Protein AF-0000000075738874 (afdb_homodimer)

Sequence (608 aa):
MIDPHRLRILRAVVAEGSIGGAAAALGCTPSAVSQHIAVLQREIGLTLVEKVGRGIAPTDAGATLAAESAAVFDGLSRLDGLVADLRHGRAGTLRVSYFASAGAAWMPAVIATISSEYPAVRLDLRLVELADADDAAPDVEINVAGMPGTELSNYDTAALVTEDYVVVVGAGDSLAERDSVTLRELAGEPWIDNDVARGNCRENLLRACTAAGFTPCFRVETHDYVTAVRFVAAGVGLTVVPRLALIDLPAGVRTVAISEPTPRRTIVVRRHHRARNNVVAGRVLELIHQQAVRTHGPAVGALAMIDPHRLRILRAVVAEGSIGGAAAALGCTPSAVSQHIAVLQREIGLTLVEKVGRGIAPTDAGATLAAESAAVFDGLSRLDGLVADLRHGRAGTLRVSYFASAGAAWMPAVIATISSEYPAVRLDLRLVELADADDAAPDVEINVAGMPGTELSNYDTAALVTEDYVVVVGAGDSLAERDSVTLRELAGEPWIDNDVARGNCRENLLRACTAAGFTPCFRVETHDYVTAVRFVAAGVGLTVVPRLALIDLPAGVRTVAISEPTPRRTIVVRRHHRARNNVVAGRVLELIHQQAVRTHGPAVGALA

Organism: Mycobacterium marinum (strain ATCC BAA-535 / M) (NCBI:txid216594)

Secondary structure (DSSP, 8-state):
---HHHHHHHHHHHHHTSHHHHHHHHTS-HHHHHHHHHHHHHHHTS--EEEETTEEEE-HHHHHHHHHHHHHHHHHHHHHHHHHHHHT----EEEEEE-HHHHHHTHHHHHHHHHHH-TT-EEEEEEGGG--TTSPPPSEEEEETT---S-GGGEEEEEEEEEEEEEEEETTSGGGG-SEE-GGGGTTSEEEE--TT--HHHHHHHHHHHHTT---EEEEE-SSHHHHHHHHHTTS-BEEEEGGGGSS--TTEEEEEEPSSPPEEEEEEEEEGGGTT-HHHHHHHHHHHHHHHHHH-S-S----/---HHHHHHHHHHHHHTSHHHHHHHHTS-HHHHHHHHHHHHHHHTS--EEEETTEEEE-HHHHHHHHHHHHHHHHHHHHHHHHHHHHTT---EEEEEE-HHHHHHTHHHHHHHHHHH-TT-EEEEEEGGG--TTSPPPSEEEEETT---S-GGGEEEEEEEEEEEEEEEETTSGGGG-SEE-GGGGTTSEEEE--TT--HHHHHHHHHHHHTT---EEEEE-SSHHHHHHHHHTTS-BEEEEGGGGSS--TTEEEEEEPSSPPEEEEEEEEEGGGTT-HHHHHHHHHHHHHHHHHH-S-S----

Radius of gyration: 25.99 Å; Cα contacts (8 Å, |Δi|>4): 1062; chains: 2; bounding box: 73×62×69 Å

Structure (mmCIF, N/CA/C/O backbone):
data_AF-0000000075738874-model_v1
#
loop_
_entity.id
_entity.type
_entity.pdbx_description
1 polymer 'Conserved hypothetical regulatory protein'
#
loop_
_atom_site.group_PDB
_atom_site.id
_atom_site.type_symbol
_atom_site.label_atom_id
_atom_site.label_alt_id
_atom_site.label_comp_id
_atom_site.label_asym_id
_atom_site.label_entity_id
_atom_site.label_seq_id
_atom_site.pdbx_PDB_ins_code
_atom_site.Cartn_x
_atom_site.Cartn_y
_atom_site.Cartn_z
_atom_site.occupancy
_atom_site.B_iso_or_equiv
_atom_site.auth_seq_id
_atom_site.auth_comp_id
_atom_site.auth_asym_id
_atom_site.auth_atom_id
_atom_site.pdbx_PDB_model_num
ATOM 1 N N . MET A 1 1 ? 5.309 -5.531 -37.906 1 50.84 1 MET A N 1
ATOM 2 C CA . MET A 1 1 ? 5.141 -5.754 -36.469 1 50.84 1 MET A CA 1
ATOM 3 C C . MET A 1 1 ? 6.465 -5.59 -35.75 1 50.84 1 MET A C 1
ATOM 5 O O . MET A 1 1 ? 7.512 -6.012 -36.25 1 50.84 1 MET A O 1
ATOM 9 N N . ILE A 1 2 ? 6.465 -4.793 -34.688 1 60.09 2 ILE A N 1
ATOM 10 C CA . ILE A 1 2 ? 7.719 -4.523 -34 1 60.09 2 ILE A CA 1
ATOM 11 C C . ILE A 1 2 ? 8.195 -5.789 -33.281 1 60.09 2 ILE A C 1
ATOM 13 O O . ILE A 1 2 ? 7.414 -6.453 -32.625 1 60.09 2 ILE A O 1
ATOM 17 N N . ASP A 1 3 ? 9.344 -6.289 -33.656 1 64.31 3 ASP A N 1
ATOM 18 C CA . ASP A 1 3 ? 9.969 -7.465 -33.062 1 64.31 3 ASP A CA 1
ATOM 19 C C . ASP A 1 3 ? 10.234 -7.242 -31.578 1 64.31 3 ASP A C 1
ATOM 21 O O . ASP A 1 3 ? 10.977 -6.336 -31.203 1 64.31 3 ASP A O 1
ATOM 25 N N . PRO A 1 4 ? 9.656 -8.117 -30.766 1 66.19 4 PRO A N 1
ATOM 26 C CA . PRO A 1 4 ? 9.844 -7.93 -29.328 1 66.19 4 PRO A CA 1
ATOM 27 C C . PRO A 1 4 ? 11.305 -8.031 -28.906 1 66.19 4 PRO A C 1
ATOM 29 O O . PRO A 1 4 ? 11.711 -7.406 -27.922 1 66.19 4 PRO A O 1
ATOM 32 N N . HIS A 1 5 ? 12.07 -8.891 -29.594 1 71.44 5 HIS A N 1
ATOM 33 C CA . HIS A 1 5 ? 13.484 -9 -29.266 1 71.44 5 HIS A CA 1
ATOM 34 C C . HIS A 1 5 ? 14.203 -7.668 -29.438 1 71.44 5 HIS A C 1
ATOM 36 O O . HIS A 1 5 ? 15.008 -7.277 -28.594 1 71.44 5 HIS A O 1
ATOM 42 N N . ARG A 1 6 ? 13.852 -6.977 -30.453 1 78.31 6 ARG A N 1
ATOM 43 C CA . ARG A 1 6 ? 14.5 -5.695 -30.719 1 78.31 6 ARG A CA 1
ATOM 44 C C . ARG A 1 6 ? 14.039 -4.637 -29.719 1 78.31 6 ARG A C 1
ATOM 46 O O . ARG A 1 6 ? 14.812 -3.766 -29.328 1 78.31 6 ARG A O 1
ATOM 53 N N . LEU A 1 7 ? 12.828 -4.793 -29.297 1 76.69 7 LEU A N 1
ATOM 54 C CA . LEU A 1 7 ? 12.344 -3.891 -28.25 1 76.69 7 LEU A CA 1
ATOM 55 C C . LEU A 1 7 ? 13.086 -4.117 -26.938 1 76.69 7 LEU A C 1
ATOM 57 O O . LEU A 1 7 ? 13.375 -3.166 -26.219 1 76.69 7 LEU A O 1
ATOM 61 N N . ARG A 1 8 ? 13.43 -5.348 -26.672 1 77.5 8 ARG A N 1
ATOM 62 C CA . ARG A 1 8 ? 14.219 -5.691 -25.5 1 77.5 8 ARG A CA 1
ATOM 63 C C . ARG A 1 8 ? 15.617 -5.082 -25.578 1 77.5 8 ARG A C 1
ATOM 65 O O . ARG A 1 8 ? 16.141 -4.578 -24.578 1 77.5 8 ARG A O 1
ATOM 72 N N . ILE A 1 9 ? 16.188 -5.172 -26.734 1 81.62 9 ILE A N 1
ATOM 73 C CA . ILE A 1 9 ? 17.516 -4.625 -26.953 1 81.62 9 ILE A CA 1
ATOM 74 C C . ILE A 1 9 ? 17.5 -3.111 -26.766 1 81.62 9 ILE A C 1
ATOM 76 O O . ILE A 1 9 ? 18.375 -2.545 -26.125 1 81.62 9 ILE A O 1
ATOM 80 N N . LEU A 1 10 ? 16.422 -2.488 -27.266 1 85.44 10 LEU A N 1
ATOM 81 C CA . LEU A 1 10 ? 16.281 -1.048 -27.094 1 85.44 10 LEU A CA 1
ATOM 82 C C . LEU A 1 10 ? 16.203 -0.688 -25.609 1 85.44 10 LEU A C 1
ATOM 84 O O . LEU A 1 10 ? 16.875 0.242 -25.156 1 85.44 10 LEU A O 1
ATOM 88 N N . ARG A 1 11 ? 15.484 -1.436 -25 1 79.69 11 ARG A N 1
ATOM 89 C CA . ARG A 1 11 ? 15.32 -1.169 -23.562 1 79.69 11 ARG A CA 1
ATOM 90 C C . ARG A 1 11 ? 16.641 -1.313 -22.828 1 79.69 11 ARG A C 1
ATOM 92 O O . ARG A 1 11 ? 16.953 -0.521 -21.938 1 79.69 11 ARG A O 1
ATOM 99 N N . ALA A 1 12 ? 17.453 -2.262 -23.094 1 80.81 12 ALA A N 1
ATOM 100 C CA . ALA A 1 12 ? 18.766 -2.477 -22.469 1 80.81 12 ALA A CA 1
ATOM 101 C C . ALA A 1 12 ? 19.703 -1.32 -22.781 1 80.81 12 ALA A C 1
ATOM 103 O O . ALA A 1 12 ? 20.438 -0.859 -21.906 1 80.81 12 ALA A O 1
ATOM 104 N N . VAL A 1 13 ? 19.625 -0.896 -23.969 1 86.38 13 VAL A N 1
ATOM 105 C CA . VAL A 1 13 ? 20.516 0.187 -24.375 1 86.38 13 VAL A CA 1
ATOM 106 C C . VAL A 1 13 ? 20.156 1.467 -23.625 1 86.38 13 VAL A C 1
ATOM 108 O O . VAL A 1 13 ? 21.031 2.199 -23.172 1 86.38 13 VAL A O 1
ATOM 111 N N . VAL A 1 14 ? 18.891 1.656 -23.5 1 81.44 14 VAL A N 1
ATOM 112 C CA . VAL A 1 14 ? 18.422 2.859 -22.828 1 81.44 14 VAL A CA 1
ATOM 113 C C . VAL A 1 14 ? 18.766 2.783 -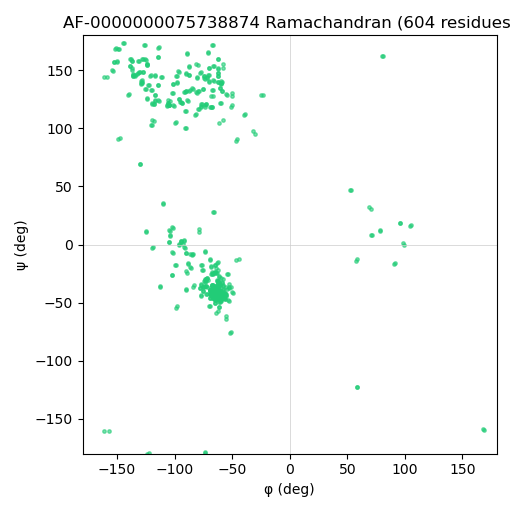21.344 1 81.44 14 VAL A C 1
ATOM 115 O O . VAL A 1 14 ? 19.203 3.775 -20.75 1 81.44 14 VAL A O 1
ATOM 118 N N . ALA A 1 15 ? 18.625 1.667 -20.844 1 76.25 15 ALA A N 1
ATOM 119 C CA . ALA A 1 15 ? 18.891 1.466 -19.422 1 76.25 15 ALA A CA 1
ATOM 120 C C . ALA A 1 15 ? 20.375 1.594 -19.109 1 76.25 15 ALA A C 1
ATOM 122 O O . ALA A 1 15 ? 20.766 2.203 -18.109 1 76.25 15 ALA A O 1
ATOM 123 N N . GLU A 1 16 ? 21.203 1.061 -19.938 1 77.62 16 GLU A N 1
ATOM 124 C CA . GLU A 1 16 ? 22.641 1.001 -19.719 1 77.62 16 GLU A CA 1
ATOM 125 C C . GLU A 1 16 ? 23.328 2.271 -20.203 1 77.62 16 GLU A C 1
ATOM 127 O O . GLU A 1 16 ? 24.453 2.574 -19.797 1 77.62 16 GLU A O 1
ATOM 132 N N . GLY A 1 17 ? 22.578 2.928 -21.078 1 84.62 17 GLY A N 1
ATOM 133 C CA . GLY A 1 17 ? 23.125 4.156 -21.625 1 84.62 17 GLY A CA 1
ATOM 134 C C . GLY A 1 17 ? 24.281 3.922 -22.594 1 84.62 17 GLY A C 1
ATOM 135 O O . GLY A 1 17 ? 25.031 4.844 -22.891 1 84.62 17 GLY A O 1
ATOM 136 N N . SER A 1 18 ? 24.516 2.633 -22.938 1 88.62 18 SER A N 1
ATOM 137 C CA . SER A 1 18 ? 25.594 2.299 -23.875 1 88.62 18 SER A CA 1
ATOM 138 C C . SER A 1 18 ? 25.312 0.99 -24.594 1 88.62 18 SER A C 1
ATOM 140 O O . SER A 1 18 ? 24.594 0.127 -24.078 1 88.62 18 SER A O 1
ATOM 142 N N . ILE A 1 19 ? 25.828 0.883 -25.828 1 88.44 19 ILE A N 1
ATOM 143 C CA . ILE A 1 19 ? 25.703 -0.343 -26.609 1 88.44 19 ILE A CA 1
ATOM 144 C C . ILE A 1 19 ? 26.5 -1.462 -25.938 1 88.44 19 ILE A C 1
ATOM 146 O O . ILE A 1 19 ? 26.031 -2.6 -25.859 1 88.44 19 ILE A O 1
ATOM 150 N N . GLY A 1 20 ? 27.641 -1.062 -25.438 1 88.12 20 GLY A N 1
ATOM 151 C CA . GLY A 1 20 ? 28.453 -2.043 -24.734 1 88.12 20 GLY A CA 1
ATOM 152 C C . GLY A 1 20 ? 27.812 -2.555 -23.469 1 88.12 20 GLY A C 1
ATOM 153 O O . GLY A 1 20 ? 27.828 -3.758 -23.203 1 88.12 20 GLY A O 1
ATOM 154 N N . GLY A 1 21 ? 27.375 -1.696 -22.781 1 83.31 21 GLY A N 1
ATOM 155 C CA . GLY A 1 21 ? 26.688 -2.072 -21.562 1 83.31 21 GLY A CA 1
ATOM 156 C C . GLY A 1 21 ? 25.484 -2.957 -21.812 1 83.31 21 GLY A C 1
ATOM 157 O O . GLY A 1 21 ? 25.25 -3.926 -21.094 1 83.31 21 GLY A O 1
ATOM 158 N N . ALA A 1 22 ? 24.719 -2.648 -22.781 1 84.94 22 ALA A N 1
ATOM 159 C CA . ALA A 1 22 ? 23.562 -3.445 -23.156 1 84.94 22 ALA A CA 1
ATOM 160 C C . ALA A 1 22 ? 23.984 -4.832 -23.641 1 84.94 22 ALA A C 1
ATOM 162 O O . ALA A 1 22 ? 23.328 -5.832 -23.312 1 84.94 22 ALA A O 1
ATOM 163 N N . ALA A 1 23 ? 25.031 -4.852 -24.344 1 86.62 23 ALA A N 1
ATOM 164 C CA . ALA A 1 23 ? 25.547 -6.125 -24.844 1 86.62 23 ALA A CA 1
ATOM 165 C C . ALA A 1 23 ? 25.953 -7.039 -23.688 1 86.62 23 ALA A C 1
ATOM 167 O O . ALA A 1 23 ? 25.625 -8.227 -23.688 1 86.62 23 ALA A O 1
ATOM 168 N N . ALA A 1 24 ? 26.578 -6.422 -22.766 1 79.25 24 ALA A N 1
ATOM 169 C CA . ALA A 1 24 ? 27 -7.168 -21.578 1 79.25 24 ALA A CA 1
ATOM 170 C C . ALA A 1 24 ? 25.797 -7.68 -20.797 1 79.25 24 ALA A C 1
ATOM 172 O O . ALA A 1 24 ? 25.766 -8.836 -20.375 1 79.25 24 ALA A O 1
ATOM 173 N N . ALA A 1 25 ? 24.859 -6.855 -20.781 1 72.5 25 ALA A N 1
ATOM 174 C CA . ALA A 1 25 ? 23.672 -7.168 -20 1 72.5 25 ALA A CA 1
ATOM 175 C C . ALA A 1 25 ? 22.828 -8.25 -20.672 1 72.5 25 ALA A C 1
ATOM 177 O O . ALA A 1 25 ? 22.203 -9.07 -20 1 72.5 25 ALA A O 1
ATOM 178 N N . LEU A 1 26 ? 22.859 -8.32 -21.938 1 73.31 26 LEU A N 1
ATOM 179 C CA . LEU A 1 26 ? 22.016 -9.211 -22.719 1 73.31 26 LEU A CA 1
ATOM 180 C C . LEU A 1 26 ? 22.781 -10.445 -23.172 1 73.31 26 LEU A C 1
ATOM 182 O O . LEU A 1 26 ? 22.203 -11.375 -23.734 1 73.31 26 LEU A O 1
ATOM 186 N N . GLY A 1 27 ? 24.094 -10.414 -22.922 1 77.88 27 GLY A N 1
ATOM 187 C CA . GLY A 1 27 ? 24.906 -11.547 -23.328 1 77.88 27 GLY A CA 1
ATOM 188 C C . GLY A 1 27 ? 25.078 -11.656 -24.844 1 77.88 27 GLY A C 1
ATOM 189 O O . GLY A 1 27 ? 25.031 -12.758 -25.391 1 77.88 27 GLY A O 1
ATOM 190 N N . CYS A 1 28 ? 25.062 -10.586 -25.453 1 81.38 28 CYS A N 1
ATOM 191 C CA . CYS A 1 28 ? 25.281 -10.57 -26.891 1 81.38 28 CYS A CA 1
ATOM 192 C C . CYS A 1 28 ? 26.406 -9.617 -27.266 1 81.38 28 CYS A C 1
ATOM 194 O O . CYS A 1 28 ? 27.047 -9.031 -26.391 1 81.38 28 CYS A O 1
ATOM 196 N N . THR A 1 29 ? 26.797 -9.633 -28.484 1 85.38 29 THR A N 1
ATOM 197 C CA . THR A 1 29 ? 27.906 -8.789 -28.938 1 85.38 29 THR A CA 1
ATOM 198 C C . THR A 1 29 ? 27.422 -7.359 -29.188 1 85.38 29 THR A C 1
ATOM 200 O O . THR A 1 29 ? 26.266 -7.148 -29.562 1 85.38 29 THR A O 1
ATOM 203 N N . PRO A 1 30 ? 28.25 -6.492 -28.875 1 90.12 30 PRO A N 1
ATOM 204 C CA . PRO A 1 30 ? 27.906 -5.102 -29.172 1 90.12 30 PRO A CA 1
ATOM 205 C C . PRO A 1 30 ? 27.469 -4.898 -30.609 1 90.12 30 PRO A C 1
ATOM 207 O O . PRO A 1 30 ? 26.562 -4.094 -30.875 1 90.12 30 PRO A O 1
ATOM 210 N N . SER A 1 31 ? 28.078 -5.605 -31.5 1 91.12 31 SER A N 1
ATOM 211 C CA . SER A 1 31 ? 27.703 -5.523 -32.906 1 91.12 31 SER A CA 1
ATOM 212 C C . SER A 1 31 ? 26.266 -5.961 -33.125 1 91.12 31 SER A C 1
ATOM 214 O O . SER A 1 31 ? 25.516 -5.34 -33.875 1 91.12 31 SER A O 1
ATOM 216 N N . ALA A 1 32 ? 25.891 -6.969 -32.438 1 86.88 32 ALA A N 1
ATOM 217 C CA . ALA A 1 32 ? 24.516 -7.473 -32.531 1 86.88 32 ALA A CA 1
ATOM 218 C C . ALA A 1 32 ? 23.516 -6.457 -31.969 1 86.88 32 ALA A C 1
ATOM 220 O O . ALA A 1 32 ? 22.469 -6.223 -32.562 1 86.88 32 ALA A O 1
ATOM 221 N N . VAL A 1 33 ? 23.891 -5.887 -30.891 1 90.5 33 VAL A N 1
ATOM 222 C CA . VAL A 1 33 ? 23.031 -4.883 -30.266 1 90.5 33 VAL A CA 1
ATOM 223 C C . VAL A 1 33 ? 22.859 -3.695 -31.219 1 90.5 33 VAL A C 1
ATOM 225 O O . VAL A 1 33 ? 21.734 -3.236 -31.438 1 90.5 33 VAL A O 1
ATOM 228 N N . SER A 1 34 ? 23.953 -3.277 -31.797 1 90.94 34 SER A N 1
ATOM 229 C CA . SER A 1 34 ? 23.938 -2.15 -32.719 1 90.94 34 SER A CA 1
ATOM 230 C C . SER A 1 34 ? 23.094 -2.461 -33.938 1 90.94 34 SER A C 1
ATOM 232 O O . SER A 1 34 ? 22.312 -1.617 -34.406 1 90.94 34 SER A O 1
ATOM 234 N N . GLN A 1 35 ? 23.172 -3.6 -34.375 1 89.62 35 GLN A N 1
ATOM 235 C CA . GLN A 1 35 ? 22.438 -4.02 -35.562 1 89.62 35 GLN A CA 1
ATOM 236 C C . GLN A 1 35 ? 20.938 -4.074 -35.281 1 89.62 35 GLN A C 1
ATOM 238 O O . GLN A 1 35 ? 20.125 -3.625 -36.094 1 89.62 35 GLN A O 1
ATOM 243 N N . HIS A 1 36 ? 20.625 -4.66 -34.188 1 87.19 36 HIS A N 1
ATOM 244 C CA . HIS A 1 36 ? 19.219 -4.785 -33.812 1 87.19 36 HIS A CA 1
ATOM 245 C C . HIS A 1 36 ? 18.562 -3.416 -33.625 1 87.19 36 HIS A C 1
ATOM 247 O O . HIS A 1 36 ? 17.422 -3.207 -34.031 1 87.19 36 HIS A O 1
ATOM 253 N N . ILE A 1 37 ? 19.312 -2.52 -33.062 1 89.44 37 ILE A N 1
ATOM 254 C CA . ILE A 1 37 ? 18.812 -1.166 -32.875 1 89.44 37 ILE A CA 1
ATOM 255 C C . ILE A 1 37 ? 18.609 -0.477 -34.219 1 89.44 37 ILE A C 1
ATOM 257 O O . ILE A 1 37 ? 17.594 0.182 -34.438 1 89.44 37 ILE A O 1
ATOM 261 N N . ALA A 1 38 ? 19.578 -0.667 -35.094 1 89.56 38 ALA A N 1
ATOM 262 C CA . ALA A 1 38 ? 19.5 -0.089 -36.438 1 89.56 38 ALA A CA 1
ATOM 263 C C . ALA A 1 38 ? 18.297 -0.628 -37.188 1 89.56 38 ALA A C 1
ATOM 265 O O . ALA A 1 38 ? 17.562 0.132 -37.844 1 89.56 38 ALA A O 1
ATOM 266 N N . VAL A 1 39 ? 18.062 -1.885 -37.094 1 84.94 39 VAL A N 1
ATOM 267 C CA . VAL A 1 39 ? 16.938 -2.521 -37.781 1 84.94 39 VAL A CA 1
ATOM 268 C C . VAL A 1 39 ? 15.625 -2.021 -37.188 1 84.94 39 VAL A C 1
ATOM 270 O O . VAL A 1 39 ? 14.68 -1.729 -37.906 1 84.94 39 VAL A O 1
ATOM 273 N N . LEU A 1 40 ? 15.555 -1.94 -35.875 1 83.75 40 LEU A N 1
ATOM 274 C CA . LEU A 1 40 ? 14.359 -1.457 -35.188 1 83.75 40 LEU A CA 1
ATOM 275 C C . LEU A 1 40 ? 14.016 -0.039 -35.625 1 83.75 40 LEU A C 1
ATOM 277 O O . LEU A 1 40 ? 12.859 0.262 -35.938 1 83.75 40 LEU A O 1
ATOM 281 N N . GLN A 1 41 ? 15.039 0.792 -35.688 1 86.69 41 GLN A N 1
ATOM 282 C CA . GLN A 1 41 ? 14.852 2.178 -36.094 1 86.69 41 GLN A CA 1
ATOM 283 C C . GLN A 1 41 ? 14.367 2.258 -37.531 1 86.69 41 GLN A C 1
ATOM 285 O O . GLN A 1 41 ? 13.492 3.059 -37.875 1 86.69 41 GLN A O 1
ATOM 290 N N . ARG A 1 42 ? 14.82 1.402 -38.375 1 82.69 42 ARG A N 1
ATOM 291 C CA . ARG A 1 42 ? 14.406 1.339 -39.75 1 82.69 42 ARG A CA 1
ATOM 292 C C . ARG A 1 42 ? 12.961 0.856 -39.875 1 82.69 42 ARG A C 1
ATOM 294 O O . ARG A 1 42 ? 12.18 1.401 -40.656 1 82.69 42 ARG A O 1
ATOM 301 N N . GLU A 1 43 ? 12.672 -0.134 -39.094 1 78.25 43 GLU A N 1
ATOM 302 C CA . GLU A 1 43 ? 11.328 -0.708 -39.156 1 78.25 43 GLU A CA 1
ATOM 303 C C . GLU A 1 43 ? 10.281 0.304 -38.688 1 78.25 43 GLU A C 1
ATOM 305 O O . GLU A 1 43 ? 9.188 0.371 -39.281 1 78.25 43 GLU A O 1
ATOM 310 N N . ILE A 1 44 ? 10.688 1.04 -37.719 1 75.19 44 ILE A N 1
ATOM 311 C CA . ILE A 1 44 ? 9.742 1.971 -37.094 1 75.19 44 ILE A CA 1
ATOM 312 C C . ILE A 1 44 ? 9.797 3.312 -37.844 1 75.19 44 ILE A C 1
ATOM 314 O O . ILE A 1 44 ? 8.836 4.082 -37.812 1 75.19 44 ILE A O 1
ATOM 318 N N . GLY A 1 45 ? 10.914 3.578 -38.5 1 79.62 45 GLY A N 1
ATOM 319 C CA . GLY A 1 45 ? 11.109 4.812 -39.25 1 79.62 45 GLY A CA 1
ATOM 320 C C . GLY A 1 45 ? 11.445 5.996 -38.344 1 79.62 45 GLY A C 1
ATOM 321 O O . GLY A 1 45 ? 11.188 7.145 -38.719 1 79.62 45 GLY A O 1
ATOM 322 N N . LEU A 1 46 ? 11.766 5.742 -37.094 1 80.44 46 LEU A N 1
ATOM 323 C CA . LEU A 1 46 ? 12.141 6.785 -36.125 1 80.44 46 LEU A CA 1
ATOM 324 C C . LEU A 1 46 ? 13.539 6.539 -35.562 1 80.44 46 LEU A C 1
ATOM 326 O O . LEU A 1 46 ? 13.977 5.391 -35.469 1 80.44 46 LEU A O 1
ATOM 330 N N . THR A 1 47 ? 14.219 7.598 -35.312 1 86.88 47 THR A N 1
ATOM 331 C CA . THR A 1 47 ? 15.453 7.504 -34.562 1 86.88 47 THR A CA 1
ATOM 332 C C . THR A 1 47 ? 15.156 7.336 -33.062 1 86.88 47 THR A C 1
ATOM 334 O O . THR A 1 47 ? 14.461 8.156 -32.469 1 86.88 47 THR A O 1
ATOM 337 N N . LEU A 1 48 ? 15.617 6.211 -32.531 1 86.94 48 LEU A N 1
ATOM 338 C CA . LEU A 1 48 ? 15.234 5.871 -31.172 1 86.94 48 LEU A CA 1
ATOM 339 C C . LEU A 1 48 ? 16.375 6.164 -30.188 1 86.94 48 LEU A C 1
ATOM 341 O O . LEU A 1 48 ? 16.141 6.395 -29 1 86.94 48 LEU A O 1
ATOM 345 N N . VAL A 1 49 ? 17.625 6.129 -30.734 1 89.38 49 VAL A N 1
ATOM 346 C CA . VAL A 1 49 ? 18.797 6.406 -29.906 1 89.38 49 VAL A CA 1
ATOM 347 C C . VAL A 1 49 ? 19.766 7.324 -30.656 1 89.38 49 VAL A C 1
ATOM 349 O O . VAL A 1 49 ? 19.797 7.324 -31.891 1 89.38 49 VAL A O 1
ATOM 352 N N . GLU A 1 50 ? 20.406 8.203 -29.828 1 88.81 50 GLU A N 1
ATOM 353 C CA . GLU A 1 50 ? 21.406 9.094 -30.422 1 88.81 50 GLU A CA 1
ATOM 354 C C . GLU A 1 50 ? 22.703 9.086 -29.609 1 88.81 50 GLU A C 1
ATOM 356 O O . GLU A 1 50 ? 22.672 8.828 -28.406 1 88.81 50 GLU A O 1
ATOM 361 N N . LYS A 1 51 ? 23.781 9.258 -30.297 1 82.31 51 LYS A N 1
ATOM 362 C CA . LYS A 1 51 ? 25.078 9.32 -29.656 1 82.31 51 LYS A CA 1
ATOM 363 C C . LYS A 1 51 ? 25.266 10.641 -28.906 1 82.31 51 LYS A C 1
ATOM 365 O O . LYS A 1 51 ? 24.938 11.711 -29.422 1 82.31 51 LYS A O 1
ATOM 370 N N . VAL A 1 52 ? 25.469 10.5 -27.734 1 78.62 52 VAL A N 1
ATOM 371 C CA . VAL A 1 52 ? 25.812 11.664 -26.922 1 78.62 52 VAL A CA 1
ATOM 372 C C . VAL A 1 52 ? 27.203 11.469 -26.297 1 78.62 52 VAL A C 1
ATOM 374 O O . VAL A 1 52 ? 27.359 10.727 -25.328 1 78.62 52 VAL A O 1
ATOM 377 N N . GLY A 1 53 ? 28.219 12.18 -26.781 1 78 53 GLY A N 1
ATOM 378 C CA . GLY A 1 53 ? 29.594 11.969 -26.344 1 78 53 GLY A CA 1
ATOM 379 C C . GLY A 1 53 ? 30.078 10.555 -26.578 1 78 53 GLY A C 1
ATOM 380 O O . GLY A 1 53 ? 30.047 10.062 -27.703 1 78 53 GLY A O 1
ATOM 381 N N . ARG A 1 54 ? 30.5 9.93 -25.5 1 72.88 54 ARG A N 1
ATOM 382 C CA . ARG A 1 54 ? 31 8.555 -25.594 1 72.88 54 ARG A CA 1
ATOM 383 C C . ARG A 1 54 ? 29.891 7.555 -25.297 1 72.88 54 ARG A C 1
ATOM 385 O O . ARG A 1 54 ? 30.094 6.344 -25.359 1 72.88 54 ARG A O 1
ATOM 392 N N . GLY A 1 55 ? 28.672 8.062 -25.062 1 81.5 55 GLY A N 1
ATOM 393 C CA . GLY A 1 55 ? 27.578 7.176 -24.703 1 81.5 55 GLY A CA 1
ATOM 394 C C . GLY A 1 55 ? 26.391 7.305 -25.641 1 81.5 55 GLY A C 1
ATOM 395 O O . GLY A 1 55 ? 26.516 7.848 -26.734 1 81.5 55 GLY A O 1
ATOM 396 N N . ILE A 1 56 ? 25.266 6.508 -25.406 1 85.06 56 ILE A N 1
ATOM 397 C CA . ILE A 1 56 ? 24.031 6.531 -26.172 1 85.06 56 ILE A CA 1
ATOM 398 C C . ILE A 1 56 ? 22.859 6.961 -25.281 1 85.06 56 ILE A C 1
ATOM 400 O O . ILE A 1 56 ? 22.812 6.602 -24.109 1 85.06 56 ILE A O 1
ATOM 404 N N . ALA A 1 57 ? 22.125 7.934 -25.734 1 85.56 57 ALA A N 1
ATOM 405 C CA . ALA A 1 57 ? 20.922 8.375 -25.031 1 85.56 57 ALA A CA 1
ATOM 406 C C . ALA A 1 57 ? 19.672 8.148 -25.891 1 85.56 57 ALA A C 1
ATOM 408 O O . ALA A 1 57 ? 19.734 8.234 -27.125 1 85.56 57 ALA A O 1
ATOM 409 N N . PRO A 1 58 ? 18.547 7.797 -25.234 1 82.94 58 PRO A N 1
ATOM 410 C CA . PRO A 1 58 ? 17.312 7.68 -26.031 1 82.94 58 PRO A CA 1
ATOM 411 C C . PRO A 1 58 ? 16.797 9.031 -26.516 1 82.94 58 PRO A C 1
ATOM 413 O O . PRO A 1 58 ? 16.938 10.039 -25.828 1 82.94 58 PRO A O 1
ATOM 416 N N . THR A 1 59 ? 16.281 9.047 -27.828 1 81.12 59 THR A N 1
ATOM 417 C CA . THR A 1 59 ? 15.461 10.172 -28.266 1 81.12 59 THR A CA 1
ATOM 418 C C . THR A 1 59 ? 14.125 10.18 -27.516 1 81.12 59 THR A C 1
ATOM 420 O O . THR A 1 59 ? 13.836 9.266 -26.75 1 81.12 59 THR A O 1
ATOM 423 N N . ASP A 1 60 ? 13.383 11.203 -27.688 1 72.62 60 ASP A N 1
ATOM 424 C CA . ASP A 1 60 ? 12.055 11.258 -27.094 1 72.62 60 ASP A CA 1
ATOM 425 C C . ASP A 1 60 ? 11.211 10.055 -27.516 1 72.62 60 ASP A C 1
ATOM 427 O O . ASP A 1 60 ? 10.523 9.453 -26.688 1 72.62 60 ASP A O 1
ATOM 431 N N . ALA A 1 61 ? 11.328 9.789 -28.781 1 75.69 61 ALA A N 1
ATOM 432 C CA . ALA A 1 61 ? 10.625 8.625 -29.312 1 75.69 61 ALA A CA 1
ATOM 433 C C . ALA A 1 61 ? 11.156 7.332 -28.688 1 75.69 61 ALA A C 1
ATOM 435 O O . ALA A 1 61 ? 10.391 6.426 -28.375 1 75.69 61 ALA A O 1
ATOM 436 N N . GLY A 1 62 ? 12.531 7.293 -28.531 1 79.5 62 GLY A N 1
ATOM 437 C CA . GLY A 1 62 ? 13.148 6.129 -27.922 1 79.5 62 GLY A CA 1
ATOM 438 C C . GLY A 1 62 ? 12.742 5.914 -26.484 1 79.5 62 GLY A C 1
ATOM 439 O O . GLY A 1 62 ? 12.445 4.789 -26.078 1 79.5 62 GLY A O 1
ATOM 440 N N . ALA A 1 63 ? 12.727 6.934 -25.797 1 74.56 63 ALA A N 1
ATOM 441 C CA . ALA A 1 63 ? 12.344 6.879 -24.391 1 74.56 63 ALA A CA 1
ATOM 442 C C . ALA A 1 63 ? 10.883 6.461 -24.25 1 74.56 63 ALA A C 1
ATOM 444 O O . ALA A 1 63 ? 10.555 5.629 -23.391 1 74.56 63 ALA A O 1
ATOM 445 N N . THR A 1 64 ? 10.094 7.004 -25.047 1 66.31 64 THR A N 1
ATOM 446 C CA . THR A 1 64 ? 8.664 6.695 -25.031 1 66.31 64 THR A CA 1
ATOM 447 C C . THR A 1 64 ? 8.422 5.234 -25.406 1 66.31 64 THR A C 1
ATOM 449 O O . THR A 1 64 ? 7.652 4.539 -24.734 1 66.31 64 THR A O 1
ATOM 452 N N . LEU A 1 65 ? 9.07 4.848 -26.484 1 71.62 65 LEU A N 1
ATOM 453 C CA . LEU A 1 65 ? 8.898 3.471 -26.938 1 71.62 65 LEU A CA 1
ATOM 454 C C . LEU A 1 65 ? 9.414 2.488 -25.891 1 71.62 65 LEU A C 1
ATOM 456 O O . LEU A 1 65 ? 8.781 1.465 -25.625 1 71.62 65 LEU A O 1
ATOM 460 N N . ALA A 1 66 ? 10.531 2.859 -25.297 1 74.31 66 ALA A N 1
ATOM 461 C CA . ALA A 1 66 ? 11.094 2.006 -24.25 1 74.31 66 ALA A CA 1
ATOM 462 C C . ALA A 1 66 ? 10.148 1.919 -23.062 1 74.31 66 ALA A C 1
ATOM 464 O O . ALA A 1 66 ? 9.922 0.834 -22.516 1 74.31 66 ALA A O 1
ATOM 465 N N . ALA A 1 67 ? 9.625 2.977 -22.766 1 63.94 67 ALA A N 1
ATOM 466 C CA . ALA A 1 67 ? 8.703 3.039 -21.625 1 63.94 67 ALA A CA 1
ATOM 467 C C . ALA A 1 67 ? 7.422 2.256 -21.922 1 63.94 67 ALA A C 1
ATOM 469 O O . ALA A 1 67 ? 6.965 1.473 -21.094 1 63.94 67 ALA A O 1
ATOM 470 N N . GLU A 1 68 ? 6.918 2.422 -23.094 1 60.56 68 GLU A N 1
ATOM 471 C CA . GLU A 1 68 ? 5.691 1.752 -23.516 1 60.56 68 GLU A CA 1
ATOM 472 C C . GLU A 1 68 ? 5.918 0.259 -23.734 1 60.56 68 GLU A C 1
ATOM 474 O O . GLU A 1 68 ? 5.004 -0.547 -23.547 1 60.56 68 GLU A O 1
ATOM 479 N N . SER A 1 69 ? 7.184 0.002 -24.109 1 64.31 69 SER A N 1
ATOM 480 C CA . SER A 1 69 ? 7.52 -1.398 -24.344 1 64.31 69 SER A CA 1
ATOM 481 C C . SER A 1 69 ? 7.488 -2.197 -23.047 1 64.31 69 SER A C 1
ATOM 483 O O . SER A 1 69 ? 7.305 -3.416 -23.062 1 64.31 69 SER A O 1
ATOM 485 N N . ALA A 1 70 ? 7.684 -1.474 -22.062 1 58.84 70 ALA A N 1
ATOM 486 C CA . ALA A 1 70 ? 7.641 -2.16 -20.766 1 58.84 70 ALA A CA 1
ATOM 487 C C . ALA A 1 70 ? 6.312 -2.896 -20.578 1 58.84 70 ALA A C 1
ATOM 489 O O . ALA A 1 70 ? 6.293 -4.055 -20.172 1 58.84 70 ALA A O 1
ATOM 490 N N . ALA A 1 71 ? 5.32 -2.244 -20.969 1 53.75 71 ALA A N 1
ATOM 491 C CA . ALA A 1 71 ? 3.994 -2.854 -20.906 1 53.75 71 ALA A CA 1
ATOM 492 C C . ALA A 1 71 ? 3.898 -4.051 -21.844 1 53.75 71 ALA A C 1
ATOM 494 O O . ALA A 1 71 ? 3.279 -5.062 -21.516 1 53.75 71 ALA A O 1
ATOM 495 N N . VAL A 1 72 ? 4.504 -3.893 -22.938 1 51.41 72 VAL A N 1
ATOM 496 C CA . VAL A 1 72 ? 4.512 -4.973 -23.922 1 51.41 72 VAL A CA 1
ATOM 497 C C . VAL A 1 72 ? 5.285 -6.168 -23.375 1 51.41 72 VAL A C 1
ATOM 499 O O . VAL A 1 72 ? 4.828 -7.309 -23.469 1 51.41 72 VAL A O 1
ATOM 502 N N . PHE A 1 73 ? 6.398 -5.945 -22.828 1 52.75 73 PHE A N 1
ATOM 503 C CA . PHE A 1 73 ? 7.199 -7.055 -22.312 1 52.75 73 PHE A CA 1
ATOM 504 C C . PHE A 1 73 ? 6.566 -7.648 -21.062 1 52.75 73 PHE A C 1
ATOM 506 O O . PHE A 1 73 ? 6.676 -8.852 -20.828 1 52.75 73 PHE A O 1
ATOM 513 N N . ASP A 1 74 ? 5.938 -6.742 -20.438 1 49.5 74 ASP A N 1
ATOM 514 C CA . ASP A 1 74 ? 5.121 -7.281 -19.344 1 49.5 74 ASP A CA 1
ATOM 515 C C . ASP A 1 74 ? 4.035 -8.211 -19.891 1 49.5 74 ASP A C 1
ATOM 517 O O . ASP A 1 74 ? 3.789 -9.273 -19.312 1 49.5 74 ASP A O 1
ATOM 521 N N . GLY A 1 75 ? 3.486 -7.77 -20.922 1 47.47 75 GLY A N 1
ATOM 522 C CA . GLY A 1 75 ? 2.537 -8.609 -21.641 1 47.47 75 GLY A CA 1
ATOM 523 C C . GLY A 1 75 ? 3.17 -9.852 -22.234 1 47.47 75 GLY A C 1
ATOM 524 O O . GLY A 1 75 ? 2.621 -10.953 -22.109 1 47.47 75 GLY A O 1
ATOM 525 N N . LEU A 1 76 ? 4.262 -9.664 -22.875 1 46.25 76 LEU A N 1
ATOM 526 C CA . LEU A 1 76 ? 4.957 -10.805 -23.453 1 46.25 76 LEU A CA 1
ATOM 527 C C . LEU A 1 76 ? 5.434 -11.766 -22.375 1 46.25 76 LEU A C 1
ATOM 529 O O . LEU A 1 76 ? 5.352 -12.984 -22.531 1 46.25 76 LEU A O 1
ATOM 533 N N . SER A 1 77 ? 6.004 -11.156 -21.406 1 45.97 77 SER A N 1
ATOM 534 C CA . SER A 1 77 ? 6.348 -12.016 -20.281 1 45.97 77 SER A CA 1
ATOM 535 C C . SER A 1 77 ? 5.129 -12.781 -19.766 1 45.97 77 SER A C 1
ATOM 537 O O . SER A 1 77 ? 5.223 -13.961 -19.438 1 45.97 77 SER A O 1
ATOM 539 N N . ARG A 1 78 ? 4.16 -11.977 -19.844 1 45.28 78 ARG A N 1
ATOM 540 C CA . ARG A 1 78 ? 2.895 -12.625 -19.516 1 45.28 78 ARG A CA 1
ATOM 541 C C . ARG A 1 78 ? 2.531 -13.688 -20.547 1 45.28 78 ARG A C 1
ATOM 543 O O . ARG A 1 78 ? 2.053 -14.766 -20.188 1 45.28 78 ARG A O 1
ATOM 550 N N . LEU A 1 79 ? 2.682 -13.336 -21.781 1 43.5 79 LEU A N 1
ATOM 551 C CA . LEU A 1 79 ? 2.418 -14.281 -22.859 1 43.5 79 LEU A CA 1
ATOM 552 C C . LEU A 1 79 ? 3.402 -15.438 -22.812 1 43.5 79 LEU A C 1
ATOM 554 O O . LEU A 1 79 ? 3.021 -16.594 -23.031 1 43.5 79 LEU A O 1
ATOM 558 N N . ASP A 1 80 ? 4.648 -15.094 -22.734 1 42.84 80 ASP A N 1
ATOM 559 C CA . ASP A 1 80 ? 5.617 -16.172 -22.594 1 42.84 80 ASP A CA 1
ATOM 560 C C . ASP A 1 80 ? 5.246 -17.094 -21.422 1 42.84 80 ASP A C 1
ATOM 562 O O . ASP A 1 80 ? 5.383 -18.312 -21.516 1 42.84 80 ASP A O 1
ATOM 566 N N . GLY A 1 81 ? 4.977 -16.438 -20.359 1 42.66 81 GLY A N 1
ATOM 567 C CA . GLY A 1 81 ? 4.441 -17.25 -19.281 1 42.66 81 GLY A CA 1
ATOM 568 C C . GLY A 1 81 ? 3.252 -18.094 -19.703 1 42.66 81 GLY A C 1
ATOM 569 O O . GLY A 1 81 ? 3.164 -19.266 -19.344 1 42.66 81 GLY A O 1
ATOM 570 N N . LEU A 1 82 ? 2.506 -17.422 -20.547 1 41.44 82 LEU A N 1
ATOM 571 C CA . LEU A 1 82 ? 1.36 -18.141 -21.094 1 41.44 82 LEU A CA 1
ATOM 572 C C . LEU A 1 82 ? 1.812 -19.25 -22.031 1 41.44 82 LEU A C 1
ATOM 574 O O . LEU A 1 82 ? 1.299 -20.375 -21.969 1 41.44 82 LEU A O 1
ATOM 578 N N . VAL A 1 83 ? 2.611 -18.938 -22.984 1 41.91 83 VAL A N 1
ATOM 579 C CA . VAL A 1 83 ? 3.078 -19.922 -23.969 1 41.91 83 VAL A CA 1
ATOM 580 C C . VAL A 1 83 ? 3.855 -21.031 -23.25 1 41.91 83 VAL A C 1
ATOM 582 O O . VAL A 1 83 ? 3.689 -22.219 -23.547 1 41.91 83 VAL A O 1
ATOM 585 N N . ALA A 1 84 ? 4.785 -20.641 -22.531 1 41.41 84 ALA A N 1
ATOM 586 C CA . ALA A 1 84 ? 5.473 -21.656 -21.75 1 41.41 84 ALA A CA 1
ATOM 587 C C . ALA A 1 84 ? 4.477 -22.531 -20.984 1 41.41 84 ALA A C 1
ATOM 589 O O . ALA A 1 84 ? 4.633 -23.75 -20.922 1 41.41 84 ALA A O 1
ATOM 590 N N . ASP A 1 85 ? 3.578 -21.797 -20.531 1 41.91 85 ASP A N 1
ATOM 591 C CA . ASP A 1 85 ? 2.502 -22.531 -19.875 1 41.91 85 ASP A CA 1
ATOM 592 C C . ASP A 1 85 ? 1.82 -23.484 -20.844 1 41.91 85 ASP A C 1
ATOM 594 O O . ASP A 1 85 ? 1.531 -24.641 -20.484 1 41.91 85 ASP A O 1
ATOM 598 N N . LEU A 1 86 ? 1.511 -22.969 -21.969 1 40.56 86 LEU A N 1
ATOM 599 C CA . LEU A 1 86 ? 0.879 -23.812 -22.969 1 40.56 86 LEU A CA 1
ATOM 600 C C . LEU A 1 86 ? 1.809 -24.953 -23.391 1 40.56 86 LEU A C 1
ATOM 602 O O . LEU A 1 86 ? 1.364 -26.078 -23.578 1 40.56 86 LEU A O 1
ATOM 606 N N . ARG A 1 87 ? 2.951 -24.719 -23.859 1 40.56 87 ARG A N 1
ATOM 607 C CA . ARG A 1 87 ? 3.855 -25.75 -24.375 1 40.56 87 ARG A CA 1
ATOM 608 C C . ARG A 1 87 ? 4.117 -26.828 -23.328 1 40.56 87 ARG A C 1
ATOM 610 O O . ARG A 1 87 ? 4.27 -28 -23.672 1 40.56 87 ARG A O 1
ATOM 617 N N . HIS A 1 88 ? 4.699 -26.469 -22.297 1 40.88 88 HIS A N 1
ATOM 618 C CA . HIS A 1 88 ? 4.973 -27.547 -21.359 1 40.88 88 HIS A CA 1
ATOM 619 C C . HIS A 1 88 ? 3.684 -28.125 -20.797 1 40.88 88 HIS A C 1
ATOM 621 O O . HIS A 1 88 ? 3.711 -28.859 -19.797 1 40.88 88 HIS A O 1
ATOM 627 N N . GLY A 1 89 ? 2.707 -28.016 -21.578 1 42.09 89 GLY A N 1
ATOM 628 C CA . GLY A 1 89 ? 1.505 -28.547 -20.953 1 42.09 89 GLY A CA 1
ATOM 629 C C . GLY A 1 89 ? 1.165 -27.875 -19.641 1 42.09 89 GLY A C 1
ATOM 630 O O . GLY A 1 89 ? 0.43 -28.438 -18.828 1 42.09 89 GLY A O 1
ATOM 631 N N . ARG A 1 90 ? 2.186 -27.188 -19.25 1 44.22 90 ARG A N 1
ATOM 632 C CA . ARG A 1 90 ? 2.412 -26.641 -17.922 1 44.22 90 ARG A CA 1
ATOM 633 C C . ARG A 1 90 ? 1.274 -25.703 -17.516 1 44.22 90 ARG A C 1
ATOM 635 O O . ARG A 1 90 ? 0.589 -25.141 -18.359 1 44.22 90 ARG A O 1
ATOM 642 N N . ALA A 1 91 ? 1.057 -25.516 -16.125 1 50.94 91 ALA A N 1
ATOM 643 C CA . ALA A 1 91 ? 0.117 -25.109 -15.078 1 50.94 91 ALA A CA 1
ATOM 644 C C . ALA A 1 91 ? -0.294 -23.641 -15.266 1 50.94 91 ALA A C 1
ATOM 646 O O . ALA A 1 91 ? 0.498 -22.828 -15.734 1 50.94 91 ALA A O 1
ATOM 647 N N . GLY A 1 92 ? -1.563 -23.531 -15.789 1 66.94 92 GLY A N 1
ATOM 648 C CA . GLY A 1 92 ? -2.486 -22.4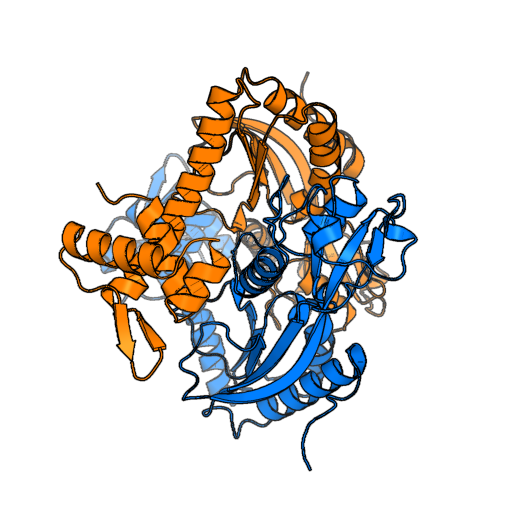22 -15.969 1 66.94 92 GLY A CA 1
ATOM 649 C C . GLY A 1 92 ? -2.225 -21.266 -15.023 1 66.94 92 GLY A C 1
ATOM 650 O O . GLY A 1 92 ? -1.489 -21.422 -14.039 1 66.94 92 GLY A O 1
ATOM 651 N N . THR A 1 93 ? -2.125 -20.109 -15.633 1 75.62 93 THR A N 1
ATOM 652 C CA . THR A 1 93 ? -2.088 -18.906 -14.805 1 75.62 93 THR A CA 1
ATOM 653 C C . THR A 1 93 ? -3.424 -18.688 -14.102 1 75.62 93 THR A C 1
ATOM 655 O O . THR A 1 93 ? -4.484 -18.781 -14.734 1 75.62 93 THR A O 1
ATOM 658 N N . LEU A 1 94 ? -3.316 -18.719 -12.805 1 87.44 94 LEU A N 1
ATOM 659 C CA . LEU A 1 94 ? -4.488 -18.375 -12.008 1 87.44 94 LEU A CA 1
ATOM 660 C C . LEU A 1 94 ? -4.383 -16.938 -11.492 1 87.44 94 LEU A C 1
ATOM 662 O O . LEU A 1 94 ? -3.412 -16.594 -10.812 1 87.44 94 LEU A O 1
ATOM 666 N N . ARG A 1 95 ? -5.32 -16.141 -11.875 1 88.31 95 ARG A N 1
ATOM 667 C CA . ARG A 1 95 ? -5.34 -14.75 -11.445 1 88.31 95 ARG A CA 1
ATOM 668 C C . ARG A 1 95 ? -6.203 -14.578 -10.195 1 88.31 95 ARG A C 1
ATOM 670 O O . ARG A 1 95 ? -7.383 -14.938 -10.195 1 88.31 95 ARG A O 1
ATOM 677 N N . VAL A 1 96 ? -5.559 -14.07 -9.172 1 92.19 96 VAL A N 1
ATOM 678 C CA . VAL A 1 96 ? -6.254 -13.852 -7.91 1 92.19 96 VAL A CA 1
ATOM 679 C C . VAL A 1 96 ? -6.121 -12.391 -7.492 1 92.19 96 VAL A C 1
ATOM 681 O O . VAL A 1 96 ? -5.012 -11.852 -7.438 1 92.19 96 VAL A O 1
ATOM 684 N N . SER A 1 97 ? -7.262 -11.781 -7.254 1 91.25 97 SER A N 1
ATOM 685 C CA . SER A 1 97 ? -7.258 -10.406 -6.75 1 91.25 97 SER A CA 1
ATOM 686 C C . SER A 1 97 ? -7.754 -10.352 -5.309 1 91.25 97 SER A C 1
ATOM 688 O O . SER A 1 97 ? -8.625 -11.133 -4.914 1 91.25 97 SER A O 1
ATOM 690 N N . TYR A 1 98 ? -7.172 -9.484 -4.574 1 91.44 98 TYR A N 1
ATOM 691 C CA . TYR A 1 98 ? -7.543 -9.297 -3.178 1 91.44 98 TYR A CA 1
ATOM 692 C C . TYR A 1 98 ? -7.246 -7.871 -2.721 1 91.44 98 TYR A C 1
ATOM 694 O O . TYR A 1 98 ? -6.48 -7.152 -3.365 1 91.44 98 TYR A O 1
ATOM 702 N N . PHE A 1 99 ? -7.945 -7.457 -1.678 1 89.12 99 PHE A N 1
ATOM 703 C CA . PHE A 1 99 ? -7.621 -6.164 -1.096 1 89.12 99 PHE A CA 1
ATOM 704 C C . PHE A 1 99 ? -6.551 -6.305 -0.018 1 89.12 99 PHE A C 1
ATOM 706 O O . PHE A 1 99 ? -6.316 -7.406 0.487 1 89.12 99 PHE A O 1
ATOM 713 N N . ALA A 1 100 ? -5.918 -5.293 0.399 1 86.25 100 ALA A N 1
ATOM 714 C CA . ALA A 1 100 ? -4.645 -5.27 1.113 1 86.25 100 ALA A CA 1
ATOM 715 C C . ALA A 1 100 ? -4.738 -6.035 2.43 1 86.25 100 ALA A C 1
ATOM 717 O O . ALA A 1 100 ? -3.879 -6.863 2.736 1 86.25 100 ALA A O 1
ATOM 718 N N . SER A 1 101 ? -5.738 -5.793 3.242 1 89.62 101 SER A N 1
ATOM 719 C CA . SER A 1 101 ? -5.801 -6.441 4.547 1 89.62 101 SER A CA 1
ATOM 720 C C . SER A 1 101 ? -6.031 -7.941 4.406 1 89.62 101 SER A C 1
ATOM 722 O O . SER A 1 101 ? -5.508 -8.734 5.199 1 89.62 101 SER A O 1
ATOM 724 N N . ALA A 1 102 ? -6.789 -8.336 3.43 1 92.06 102 ALA A N 1
ATOM 725 C CA . ALA A 1 102 ? -6.949 -9.766 3.162 1 92.06 102 ALA A CA 1
ATOM 726 C C . ALA A 1 102 ? -5.645 -10.383 2.668 1 92.06 102 ALA A C 1
ATOM 728 O O . ALA A 1 102 ? -5.316 -11.516 3.02 1 92.06 102 ALA A O 1
ATOM 729 N N . GLY A 1 103 ? -5.02 -9.648 1.816 1 90.94 103 GLY A N 1
ATOM 730 C CA . GLY A 1 103 ? -3.725 -10.086 1.321 1 90.94 103 GLY A CA 1
ATOM 731 C C . GLY A 1 103 ? -2.723 -10.352 2.428 1 90.94 103 GLY A C 1
ATOM 732 O O . GLY A 1 103 ? -2.021 -11.367 2.408 1 90.94 103 GLY A O 1
ATOM 733 N N . ALA A 1 104 ? -2.68 -9.5 3.334 1 86.69 104 ALA A N 1
ATOM 734 C CA . ALA A 1 104 ? -1.72 -9.617 4.43 1 86.69 104 ALA A CA 1
ATOM 735 C C . ALA A 1 104 ? -2.111 -10.734 5.395 1 86.69 104 ALA A C 1
ATOM 737 O O . ALA A 1 104 ? -1.251 -11.461 5.887 1 86.69 104 ALA A O 1
ATOM 738 N N . ALA A 1 105 ? -3.346 -10.93 5.609 1 90.19 105 ALA A N 1
ATOM 739 C CA . ALA A 1 105 ? -3.816 -11.82 6.664 1 90.19 105 ALA A CA 1
ATOM 740 C C . ALA A 1 105 ? -3.986 -13.25 6.141 1 90.19 105 ALA A C 1
ATOM 742 O O . ALA A 1 105 ? -3.697 -14.211 6.848 1 90.19 105 ALA A O 1
ATOM 743 N N . TRP A 1 106 ? -4.469 -13.359 4.918 1 94.75 106 TRP A N 1
ATOM 744 C CA . TRP A 1 106 ? -4.953 -14.664 4.48 1 94.75 106 TRP A CA 1
ATOM 745 C C . TRP A 1 106 ? -4.062 -15.234 3.381 1 94.75 106 TRP A C 1
ATOM 747 O O . TRP A 1 106 ? -3.758 -16.438 3.379 1 94.75 106 TRP A O 1
ATOM 757 N N . MET A 1 107 ? -3.555 -14.484 2.512 1 94.25 107 MET A N 1
ATOM 758 C CA . MET A 1 107 ? -3.008 -14.945 1.242 1 94.25 107 MET A CA 1
ATOM 759 C C . MET A 1 107 ? -1.664 -15.641 1.449 1 94.25 107 MET A C 1
ATOM 761 O O . MET A 1 107 ? -1.316 -16.562 0.711 1 94.25 107 MET A O 1
ATOM 765 N N . PRO A 1 108 ? -0.883 -15.234 2.422 1 91.62 108 PRO A N 1
ATOM 766 C CA . PRO A 1 108 ? 0.392 -15.93 2.609 1 91.62 108 PRO A CA 1
ATOM 767 C C . PRO A 1 108 ? 0.222 -17.438 2.803 1 91.62 108 PRO A C 1
ATOM 769 O O . PRO A 1 108 ? 0.885 -18.234 2.129 1 91.62 108 PRO A O 1
ATOM 772 N N . ALA A 1 109 ? -0.677 -17.859 3.631 1 93.31 109 ALA A N 1
ATOM 773 C CA . ALA A 1 109 ? -0.913 -19.281 3.873 1 93.31 109 ALA A CA 1
ATOM 774 C C . ALA A 1 109 ? -1.531 -19.953 2.65 1 93.31 109 ALA A C 1
ATOM 776 O O . ALA A 1 109 ? -1.171 -21.078 2.303 1 93.31 109 ALA A O 1
ATOM 777 N N . VAL A 1 110 ? -2.439 -19.266 1.99 1 96.31 110 VAL A N 1
ATOM 778 C CA . VAL A 1 110 ? -3.119 -19.781 0.8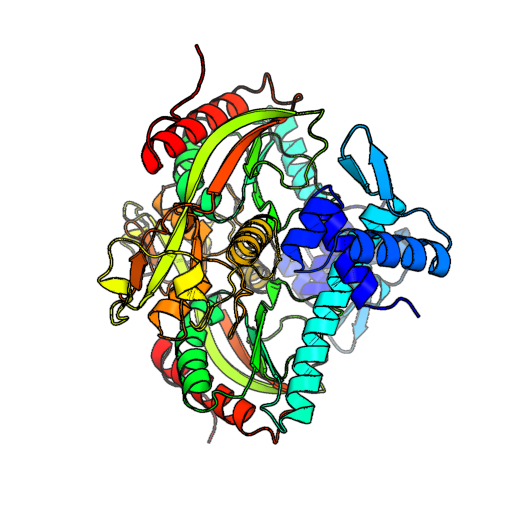12 1 96.31 110 VAL A CA 1
ATOM 779 C C . VAL A 1 110 ? -2.102 -20.062 -0.295 1 96.31 110 VAL A C 1
ATOM 781 O O . VAL A 1 110 ? -2.072 -21.141 -0.866 1 96.31 110 VAL A O 1
ATOM 784 N N . ILE A 1 111 ? -1.279 -19.094 -0.486 1 92.88 111 ILE A N 1
ATOM 785 C CA . ILE A 1 111 ? -0.354 -19.172 -1.61 1 92.88 111 ILE A CA 1
ATOM 786 C C . ILE A 1 111 ? 0.753 -20.172 -1.295 1 92.88 111 ILE A C 1
ATOM 788 O O . ILE A 1 111 ? 1.216 -20.891 -2.182 1 92.88 111 ILE A O 1
ATOM 792 N N . ALA A 1 112 ? 1.191 -20.234 -0.07 1 92.06 112 ALA A N 1
ATOM 793 C CA . ALA A 1 112 ? 2.174 -21.234 0.321 1 92.06 112 ALA A CA 1
ATOM 794 C C . ALA A 1 112 ? 1.667 -22.641 0.019 1 92.06 112 ALA A C 1
ATOM 796 O O . ALA A 1 112 ? 2.396 -23.469 -0.539 1 92.06 112 ALA A O 1
ATOM 797 N N . THR A 1 113 ? 0.463 -22.906 0.363 1 94.31 113 THR A N 1
ATOM 798 C CA . THR A 1 113 ? -0.146 -24.203 0.145 1 94.31 113 THR A CA 1
ATOM 799 C C . THR A 1 113 ? -0.284 -24.5 -1.347 1 94.31 113 THR A C 1
ATOM 801 O O . THR A 1 113 ? 0.077 -25.578 -1.811 1 94.31 113 THR A O 1
ATOM 804 N N . ILE A 1 114 ? -0.753 -23.547 -2.119 1 93.19 114 ILE A N 1
ATOM 805 C CA . ILE A 1 114 ? -0.971 -23.719 -3.551 1 93.19 114 ILE A CA 1
ATOM 806 C C . ILE A 1 114 ? 0.366 -23.938 -4.254 1 93.19 114 ILE A C 1
ATOM 808 O O . ILE A 1 114 ? 0.476 -24.797 -5.137 1 93.19 114 ILE A O 1
ATOM 812 N N . SER A 1 115 ? 1.332 -23.125 -3.857 1 85.94 115 SER A N 1
ATOM 813 C CA . SER A 1 115 ? 2.646 -23.25 -4.477 1 85.94 115 SER A CA 1
ATOM 814 C C . SER A 1 115 ? 3.244 -24.625 -4.219 1 85.94 115 SER A C 1
ATOM 816 O O . SER A 1 115 ? 3.979 -25.156 -5.055 1 85.94 115 SER A O 1
ATOM 818 N N . SER A 1 116 ? 2.971 -25.219 -3.105 1 87.69 116 SER A N 1
ATOM 819 C CA . SER A 1 116 ? 3.455 -26.547 -2.756 1 87.69 116 SER A CA 1
ATOM 820 C C . SER A 1 116 ? 2.654 -27.625 -3.471 1 87.69 116 SER A C 1
ATOM 822 O O . SER A 1 116 ? 3.23 -28.562 -4.031 1 87.69 116 SER A O 1
ATOM 824 N N . GLU A 1 117 ? 1.359 -27.5 -3.51 1 91.19 117 GLU A N 1
ATOM 825 C CA . GLU A 1 117 ? 0.466 -28.516 -4.07 1 91.19 117 GLU A CA 1
ATOM 826 C C . GLU A 1 117 ? 0.473 -28.469 -5.598 1 91.19 117 GLU A C 1
ATOM 828 O O . GLU A 1 117 ? 0.303 -29.5 -6.254 1 91.19 117 GLU A O 1
ATOM 833 N N . TYR A 1 118 ? 0.618 -27.266 -6.09 1 87.31 118 TYR A N 1
ATOM 834 C CA . TYR A 1 118 ? 0.572 -27.062 -7.535 1 87.31 118 TYR A CA 1
ATOM 835 C C . TYR A 1 118 ? 1.766 -26.234 -8.008 1 87.31 118 TYR A C 1
ATOM 837 O O . TYR A 1 118 ? 1.599 -25.125 -8.523 1 87.31 118 TYR A O 1
ATOM 845 N N . PRO A 1 119 ? 2.91 -26.781 -7.957 1 80.31 119 PRO A N 1
ATOM 846 C CA . PRO A 1 119 ? 4.133 -26.031 -8.242 1 80.31 119 PRO A CA 1
ATOM 847 C C . PRO A 1 119 ? 4.211 -25.547 -9.68 1 80.31 119 PRO A C 1
ATOM 849 O O . PRO A 1 119 ? 4.961 -24.609 -9.984 1 80.31 119 PRO A O 1
ATOM 852 N N . ALA A 1 120 ? 3.467 -26.078 -10.5 1 75.44 120 ALA A N 1
ATOM 853 C CA . ALA A 1 120 ? 3.527 -25.734 -11.914 1 75.44 120 ALA A CA 1
ATOM 854 C C . ALA A 1 120 ? 2.609 -24.547 -12.227 1 75.44 120 ALA A C 1
ATOM 856 O O . ALA A 1 120 ? 2.707 -23.953 -13.305 1 75.44 120 ALA A O 1
ATOM 857 N N . VAL A 1 121 ? 1.703 -24.25 -11.336 1 79.88 121 VAL A N 1
ATOM 858 C CA . VAL A 1 121 ? 0.744 -23.172 -11.555 1 79.88 121 VAL A CA 1
ATOM 859 C C . VAL A 1 121 ? 1.403 -21.828 -11.266 1 79.88 121 VAL A C 1
ATOM 861 O O . VAL A 1 121 ? 2.094 -21.672 -10.258 1 79.88 121 VAL A O 1
ATOM 864 N N . ARG A 1 122 ? 1.235 -20.906 -12.164 1 77.38 122 ARG A N 1
ATOM 865 C CA . ARG A 1 122 ? 1.666 -19.531 -11.922 1 77.38 122 ARG A CA 1
ATOM 866 C C . ARG A 1 122 ? 0.543 -18.703 -11.305 1 77.38 122 ARG A C 1
ATOM 868 O O . ARG A 1 122 ? -0.59 -18.734 -11.789 1 77.38 122 ARG A O 1
ATOM 875 N N . LEU A 1 123 ? 0.868 -18.016 -10.266 1 84.5 123 LEU A N 1
ATOM 876 C CA . LEU A 1 123 ? -0.113 -17.172 -9.594 1 84.5 123 LEU A CA 1
ATOM 877 C C . LEU A 1 123 ? 0.134 -15.695 -9.906 1 84.5 123 LEU A C 1
ATOM 879 O O . LEU A 1 123 ? 1.252 -15.203 -9.742 1 84.5 123 LEU A O 1
ATOM 883 N N . ASP A 1 124 ? -0.89 -15.125 -10.5 1 82.06 124 ASP A N 1
ATOM 884 C CA . ASP A 1 124 ? -0.9 -13.68 -10.727 1 82.06 124 ASP A CA 1
ATOM 885 C C . ASP A 1 124 ? -1.729 -12.969 -9.656 1 82.06 124 ASP A C 1
ATOM 887 O O . ASP A 1 124 ? -2.961 -12.969 -9.719 1 82.06 124 ASP A O 1
ATOM 891 N N . LEU A 1 125 ? -1.043 -12.312 -8.719 1 88.25 125 LEU A N 1
ATOM 892 C CA . LEU A 1 125 ? -1.693 -11.688 -7.578 1 88.25 125 LEU A CA 1
ATOM 893 C C . LEU A 1 125 ? -1.813 -10.18 -7.781 1 88.25 125 LEU A C 1
ATOM 895 O O . LEU A 1 125 ? -0.826 -9.508 -8.094 1 88.25 125 LEU A O 1
ATOM 899 N N . ARG A 1 126 ? -3.023 -9.719 -7.559 1 83.56 126 ARG A N 1
ATOM 900 C CA . ARG A 1 126 ? -3.244 -8.289 -7.77 1 83.56 126 ARG A CA 1
ATOM 901 C C . ARG A 1 126 ? -4.039 -7.684 -6.617 1 83.56 126 ARG A C 1
ATOM 903 O O . ARG A 1 126 ? -4.969 -8.305 -6.102 1 83.56 126 ARG A O 1
ATOM 910 N N . LEU A 1 127 ? -3.662 -6.461 -6.379 1 84.62 127 LEU A N 1
ATOM 911 C CA . LEU A 1 127 ? -4.441 -5.711 -5.402 1 84.62 127 LEU A CA 1
ATOM 912 C C . LEU A 1 127 ? -5.66 -5.066 -6.051 1 84.62 127 LEU A C 1
ATOM 914 O O . LEU A 1 127 ? -5.535 -4.391 -7.078 1 84.62 127 LEU A O 1
ATOM 918 N N . VAL A 1 128 ? -6.711 -5.219 -5.379 1 83.25 128 VAL A N 1
ATOM 919 C CA . VAL A 1 128 ? -7.961 -4.645 -5.875 1 83.25 128 VAL A CA 1
ATOM 920 C C . VAL A 1 128 ? -7.84 -3.125 -5.941 1 83.25 128 VAL A C 1
ATOM 922 O O . VAL A 1 128 ? -8.328 -2.5 -6.887 1 83.25 128 VAL A O 1
ATOM 925 N N . GLU A 1 129 ? -7.152 -2.539 -4.969 1 77.69 129 GLU A N 1
ATOM 926 C CA . GLU A 1 129 ? -7.02 -1.088 -4.871 1 77.69 129 GLU A CA 1
ATOM 927 C C . GLU A 1 129 ? -6.234 -0.522 -6.051 1 77.69 129 GLU A C 1
ATOM 929 O O . GLU A 1 129 ? -6.355 0.661 -6.375 1 77.69 129 GLU A O 1
ATOM 934 N N . LEU A 1 130 ? -5.445 -1.375 -6.629 1 73.44 130 LEU A N 1
ATOM 935 C CA . LEU A 1 130 ? -4.582 -0.925 -7.715 1 73.44 130 LEU A CA 1
ATOM 936 C C . LEU A 1 130 ? -5.117 -1.396 -9.062 1 73.44 130 LEU A C 1
ATOM 938 O O . LEU A 1 130 ? -4.461 -1.215 -10.094 1 73.44 130 LEU A O 1
ATOM 942 N N . ALA A 1 131 ? -6.215 -2.047 -9.047 1 70.19 131 ALA A N 1
ATOM 943 C CA . ALA A 1 131 ? -6.766 -2.607 -10.281 1 70.19 131 ALA A CA 1
ATOM 944 C C . ALA A 1 131 ? -7.203 -1.502 -11.234 1 70.19 131 ALA A C 1
ATOM 946 O O . ALA A 1 131 ? -7.762 -0.487 -10.805 1 70.19 131 ALA A O 1
ATOM 947 N N . ASP A 1 132 ? -6.762 -1.733 -12.469 1 63.66 132 ASP A N 1
ATOM 948 C CA . ASP A 1 132 ? -7.191 -0.855 -13.547 1 63.66 132 ASP A CA 1
ATOM 949 C C . ASP A 1 132 ? -8.375 -1.456 -14.305 1 63.66 132 ASP A C 1
ATOM 951 O O . ASP A 1 132 ? -8.539 -2.678 -14.344 1 63.66 132 ASP A O 1
ATOM 955 N N . ALA A 1 133 ? -9.117 -0.542 -14.766 1 58.94 133 ALA A N 1
ATOM 956 C CA . ALA A 1 133 ? -10.281 -0.99 -15.523 1 58.94 133 ALA A CA 1
ATOM 957 C C . ALA A 1 133 ? -9.867 -1.921 -16.656 1 58.94 133 ALA A C 1
ATOM 959 O O . ALA A 1 133 ? -10.641 -2.797 -17.062 1 58.94 133 ALA A O 1
ATOM 960 N N . ASP A 1 134 ? -8.727 -1.805 -17.094 1 57.75 134 ASP A N 1
ATOM 961 C CA . ASP A 1 134 ? -8.281 -2.559 -18.266 1 57.75 134 ASP A CA 1
ATOM 962 C C . ASP A 1 134 ? -7.633 -3.877 -17.859 1 57.75 134 ASP A C 1
ATOM 964 O O . ASP A 1 134 ? -7.27 -4.688 -18.703 1 57.75 134 ASP A O 1
ATOM 968 N N . ASP A 1 135 ? -7.672 -4.07 -16.609 1 68.94 135 ASP A N 1
ATOM 969 C CA . ASP A 1 135 ? -7.062 -5.312 -16.141 1 68.94 135 ASP A CA 1
ATOM 970 C C . ASP A 1 135 ? -7.941 -6.516 -16.469 1 68.94 135 ASP A C 1
ATOM 972 O O . ASP A 1 135 ? -9.172 -6.402 -16.5 1 68.94 135 ASP A O 1
ATOM 976 N N . ALA A 1 136 ? -7.207 -7.609 -16.766 1 69.44 136 ALA A N 1
ATOM 977 C CA . ALA A 1 136 ? -7.953 -8.852 -16.922 1 69.44 136 ALA A CA 1
ATOM 978 C C . ALA A 1 136 ? -8.711 -9.211 -15.648 1 69.44 136 ALA A C 1
ATOM 980 O O . ALA A 1 136 ? -8.195 -9.023 -14.547 1 69.44 136 ALA A O 1
ATOM 981 N N . ALA A 1 137 ? -9.922 -9.68 -15.922 1 79.19 137 ALA A N 1
ATOM 982 C CA . ALA A 1 137 ? -10.734 -10.109 -14.789 1 79.19 137 ALA A CA 1
ATOM 983 C C . ALA A 1 137 ? -10.062 -11.234 -14.016 1 79.19 137 ALA A C 1
ATOM 985 O O . ALA A 1 137 ? -9.531 -12.172 -14.617 1 79.19 137 ALA A O 1
ATOM 986 N N . PRO A 1 138 ? -10.047 -11.156 -12.758 1 89.25 138 PRO A N 1
ATOM 987 C CA . PRO A 1 138 ? -9.461 -12.242 -11.969 1 89.25 138 PRO A CA 1
ATOM 988 C C . PRO A 1 138 ? -10.305 -13.516 -12.008 1 89.25 138 PRO A C 1
ATOM 990 O O . PRO A 1 138 ? -11.523 -13.453 -12.195 1 89.25 138 PRO A O 1
ATOM 993 N N . ASP A 1 139 ? -9.609 -14.633 -11.852 1 89.06 139 ASP A N 1
ATOM 994 C CA . ASP A 1 139 ? -10.297 -15.906 -11.711 1 89.06 139 ASP A CA 1
ATOM 995 C C . ASP A 1 139 ? -10.969 -16.016 -10.344 1 89.06 139 ASP A C 1
ATOM 997 O O . ASP A 1 139 ? -12.07 -16.562 -10.227 1 89.06 139 ASP A O 1
ATOM 1001 N N . VAL A 1 140 ? -10.289 -15.602 -9.328 1 93.94 140 VAL A N 1
ATOM 1002 C CA . VAL A 1 140 ? -10.781 -15.516 -7.957 1 93.94 140 VAL A CA 1
ATOM 1003 C C . VAL A 1 140 ? -10.523 -14.109 -7.406 1 93.94 140 VAL A C 1
ATOM 1005 O O . VAL A 1 140 ? -9.461 -13.531 -7.637 1 93.94 140 VAL A O 1
ATOM 1008 N N . GLU A 1 141 ? -11.555 -13.617 -6.664 1 93.19 141 GLU A N 1
ATOM 1009 C CA . GLU A 1 141 ? -11.398 -12.281 -6.109 1 93.19 141 GLU A CA 1
ATOM 1010 C C . GLU A 1 141 ? -11.953 -12.203 -4.691 1 93.19 141 GLU A C 1
ATOM 1012 O O . GLU A 1 141 ? -13.055 -12.695 -4.422 1 93.19 141 GLU A O 1
ATOM 1017 N N . ILE A 1 142 ? -11.133 -11.688 -3.816 1 94.31 142 ILE A N 1
ATOM 1018 C CA . ILE A 1 142 ? -11.617 -11.289 -2.498 1 94.31 142 ILE A CA 1
ATOM 1019 C C . ILE A 1 142 ? -11.953 -9.797 -2.506 1 94.31 142 ILE A C 1
ATOM 1021 O O . ILE A 1 142 ? -11.102 -8.961 -2.807 1 94.31 142 ILE A O 1
ATOM 1025 N N . ASN A 1 143 ? -13.18 -9.484 -2.176 1 91.5 143 ASN A N 1
ATOM 1026 C CA . ASN A 1 143 ? -13.633 -8.094 -2.205 1 91.5 143 ASN A CA 1
ATOM 1027 C C . ASN A 1 143 ? -14.609 -7.805 -1.071 1 91.5 143 ASN A C 1
ATOM 1029 O O . ASN A 1 143 ? -14.891 -8.672 -0.243 1 91.5 143 ASN A O 1
ATOM 1033 N N . VAL A 1 144 ? -14.938 -6.555 -0.973 1 90.31 144 VAL A N 1
ATOM 1034 C CA . VAL A 1 144 ? -15.961 -6.148 -0.017 1 90.31 144 VAL A CA 1
ATOM 1035 C C . VAL A 1 144 ? -17.297 -5.992 -0.73 1 90.31 144 VAL A C 1
ATOM 1037 O O . VAL A 1 144 ? -17.359 -5.469 -1.846 1 90.31 144 VAL A O 1
ATOM 1040 N N . ALA A 1 145 ? -18.375 -6.449 -0.04 1 86.25 145 ALA A N 1
ATOM 1041 C CA . ALA A 1 145 ? -19.703 -6.352 -0.609 1 86.25 145 ALA A CA 1
ATOM 1042 C C . ALA A 1 145 ? -20.094 -4.902 -0.883 1 86.25 145 ALA A C 1
ATOM 1044 O O . ALA A 1 145 ? -19.781 -4.012 -0.083 1 86.25 145 ALA A O 1
ATOM 1045 N N . GLY A 1 146 ? -20.734 -4.645 -2.008 1 74.19 146 GLY A N 1
ATOM 1046 C CA . GLY A 1 146 ? -21.203 -3.314 -2.34 1 74.19 146 GLY A CA 1
ATOM 1047 C C . GLY A 1 146 ? -20.203 -2.494 -3.121 1 74.19 146 GLY A C 1
ATOM 1048 O O . GLY A 1 146 ? -20.516 -1.396 -3.588 1 74.19 146 GLY A O 1
ATOM 1049 N N . MET A 1 147 ? -19 -2.846 -3.156 1 62.91 147 MET A N 1
ATOM 1050 C CA . MET A 1 147 ? -17.984 -2.117 -3.918 1 62.91 147 MET A CA 1
ATOM 1051 C C . MET A 1 147 ? -18.25 -2.234 -5.418 1 62.91 147 MET A C 1
ATOM 1053 O O . MET A 1 147 ? -18.641 -3.295 -5.902 1 62.91 147 MET A O 1
ATOM 1057 N N . PRO A 1 148 ? -18.266 -0.839 -5.992 1 52.5 148 PRO A N 1
ATOM 1058 C CA . PRO A 1 148 ? -18.344 -0.956 -7.449 1 52.5 148 PRO A CA 1
ATOM 1059 C C . PRO A 1 148 ? -17.219 -1.822 -8.031 1 52.5 148 PRO A C 1
ATOM 1061 O O . PRO A 1 148 ? -16.125 -1.882 -7.465 1 52.5 148 PRO A O 1
ATOM 1064 N N . GLY A 1 149 ? -17.328 -2.811 -8.852 1 52.09 149 GLY A N 1
ATOM 1065 C CA . GLY A 1 149 ? -16.406 -3.697 -9.531 1 52.09 149 GLY A CA 1
ATOM 1066 C C . GLY A 1 149 ? -17.016 -4.398 -10.727 1 52.09 149 GLY A C 1
ATOM 1067 O O . GLY A 1 149 ? -18.016 -3.936 -11.273 1 52.09 149 GLY A O 1
ATOM 1068 N N . THR A 1 150 ? -16.297 -5.527 -11.086 1 52.5 150 THR A N 1
ATOM 1069 C CA . THR A 1 150 ? -16.547 -6.328 -12.281 1 52.5 150 THR A CA 1
ATOM 1070 C C . THR A 1 150 ? -18.031 -6.688 -12.391 1 52.5 150 THR A C 1
ATOM 1072 O O . THR A 1 150 ? -18.719 -6.793 -11.375 1 52.5 150 THR A O 1
ATOM 1075 N N . GLU A 1 151 ? -18.422 -6.359 -13.547 1 53.22 151 GLU A N 1
ATOM 1076 C CA . GLU A 1 151 ? -19.75 -6.875 -13.883 1 53.22 151 GLU A CA 1
ATOM 1077 C C . GLU A 1 151 ? -20.016 -8.203 -13.18 1 53.22 151 GLU A C 1
ATOM 1079 O O . GLU A 1 151 ? -19.359 -9.203 -13.453 1 53.22 151 GLU A O 1
ATOM 1084 N N . LEU A 1 152 ? -20.703 -8.102 -11.984 1 62.44 152 LEU A N 1
ATOM 1085 C CA . LEU A 1 152 ? -21.109 -9.188 -11.102 1 62.44 152 LEU A CA 1
ATOM 1086 C C . LEU A 1 152 ? -21.703 -10.344 -11.898 1 62.44 152 LEU A C 1
ATOM 1088 O O . LEU A 1 152 ? -21.672 -11.492 -11.445 1 62.44 152 LEU A O 1
ATOM 1092 N N . SER A 1 153 ? -21.953 -9.984 -13.125 1 71.19 153 SER A N 1
ATOM 1093 C CA . SER A 1 153 ? -22.75 -11.008 -13.781 1 71.19 153 SER A CA 1
ATOM 1094 C C . SER A 1 153 ? -21.906 -12.211 -14.18 1 71.19 153 SER A C 1
ATOM 1096 O O . SER A 1 153 ? -22.406 -13.328 -14.297 1 71.19 153 SER A O 1
ATOM 1098 N N . ASN A 1 154 ? -20.656 -12.102 -14.242 1 84.19 154 ASN A N 1
ATOM 1099 C CA . ASN A 1 154 ? -19.812 -13.219 -14.672 1 84.19 154 ASN A CA 1
ATOM 1100 C C . ASN A 1 154 ? -19.156 -13.914 -13.484 1 84.19 154 ASN A C 1
ATOM 1102 O O . ASN A 1 154 ? -18.25 -14.734 -13.672 1 84.19 154 ASN A O 1
ATOM 1106 N N . TYR A 1 155 ? -19.688 -13.594 -12.305 1 88.88 155 TYR A N 1
ATOM 1107 C CA . TYR A 1 155 ? -19.047 -14.172 -11.125 1 88.88 155 TYR A CA 1
ATOM 1108 C C . TYR A 1 155 ? -20.078 -14.859 -10.234 1 88.88 155 TYR A C 1
ATOM 1110 O O . TYR A 1 155 ? -21.219 -14.391 -10.109 1 88.88 155 TYR A O 1
ATOM 1118 N N . ASP A 1 156 ? -19.672 -16 -9.664 1 90.94 156 ASP A N 1
ATOM 1119 C CA . ASP A 1 156 ? -20.328 -16.5 -8.461 1 90.94 156 ASP A CA 1
ATOM 1120 C C . ASP A 1 156 ? -19.797 -15.805 -7.211 1 90.94 156 ASP A C 1
ATOM 1122 O O . ASP A 1 156 ? -18.578 -15.727 -7.008 1 90.94 156 ASP A O 1
ATOM 1126 N N . THR A 1 157 ? -20.688 -15.359 -6.398 1 91.31 157 THR A N 1
ATOM 1127 C CA . THR A 1 157 ? -20.281 -14.609 -5.215 1 91.31 157 THR A CA 1
ATOM 1128 C C . THR A 1 157 ? -20.766 -15.305 -3.943 1 91.31 157 THR A C 1
ATOM 1130 O O . THR A 1 157 ? -21.891 -15.797 -3.881 1 91.31 157 THR A O 1
ATOM 1133 N N . ALA A 1 158 ? -19.859 -15.445 -2.953 1 92.06 158 ALA A N 1
ATOM 1134 C CA . ALA A 1 158 ? -20.203 -15.984 -1.64 1 92.06 158 ALA A CA 1
ATOM 1135 C C . ALA A 1 158 ? -19.703 -15.07 -0.525 1 92.06 158 ALA A C 1
ATOM 1137 O O . ALA A 1 158 ? -18.578 -14.547 -0.604 1 92.06 158 ALA A O 1
ATOM 1138 N N . ALA A 1 159 ? -20.5 -14.898 0.468 1 93.06 159 ALA A N 1
ATOM 1139 C CA . ALA A 1 159 ? -20.078 -14.141 1.642 1 93.06 159 ALA A CA 1
ATOM 1140 C C . ALA A 1 159 ? -19.125 -14.969 2.506 1 93.06 159 ALA A C 1
ATOM 1142 O O . ALA A 1 159 ? -19.344 -16.172 2.709 1 93.06 159 ALA A O 1
ATOM 1143 N N . LEU A 1 160 ? -18.062 -14.367 2.924 1 94.5 160 LEU A N 1
ATOM 1144 C CA . LEU A 1 160 ? -17.094 -15.039 3.791 1 94.5 160 LEU A CA 1
ATOM 1145 C C . LEU A 1 160 ? -17.328 -14.656 5.25 1 94.5 160 LEU A C 1
ATOM 1147 O O . LEU A 1 160 ? -17.453 -15.531 6.113 1 94.5 160 LEU A O 1
ATOM 1151 N N . VAL A 1 161 ? -17.328 -13.336 5.488 1 94.19 161 VAL A N 1
ATOM 1152 C CA . VAL A 1 161 ? -17.406 -12.859 6.867 1 94.19 161 VAL A CA 1
ATOM 1153 C C . VAL A 1 161 ? -17.922 -11.422 6.891 1 94.19 161 VAL A C 1
ATOM 1155 O O . VAL A 1 161 ? -17.688 -10.656 5.949 1 94.19 161 VAL A O 1
ATOM 1158 N N . THR A 1 162 ? -18.688 -11.102 7.883 1 93.81 162 THR A N 1
ATOM 1159 C CA . THR A 1 162 ? -18.984 -9.719 8.234 1 93.81 162 THR A CA 1
ATOM 1160 C C . THR A 1 162 ? -18.219 -9.305 9.484 1 93.81 162 THR A C 1
ATOM 1162 O O . THR A 1 162 ? -18.281 -9.977 10.516 1 93.81 162 THR A O 1
ATOM 1165 N N . GLU A 1 163 ? -17.469 -8.25 9.328 1 94.56 163 GLU A N 1
ATOM 1166 C CA . GLU A 1 163 ? -16.641 -7.848 10.461 1 94.56 163 GLU A CA 1
ATOM 1167 C C . GLU A 1 163 ? -16.891 -6.395 10.844 1 94.56 163 GLU A C 1
ATOM 1169 O O . GLU A 1 163 ? -17.359 -5.602 10.023 1 94.56 163 GLU A O 1
ATOM 1174 N N . ASP A 1 164 ? -16.516 -6.094 12.102 1 95.56 164 ASP A N 1
ATOM 1175 C CA . ASP A 1 164 ? -16.703 -4.766 12.68 1 95.56 164 ASP A CA 1
ATOM 1176 C C . ASP A 1 164 ? -15.492 -3.875 12.422 1 95.56 164 ASP A C 1
ATOM 1178 O O . ASP A 1 164 ? -14.367 -4.367 12.312 1 95.56 164 ASP A O 1
ATOM 1182 N N . TYR A 1 165 ? -15.852 -2.584 12.258 1 96.12 165 TYR A N 1
ATOM 1183 C CA . TYR A 1 165 ? -14.797 -1.598 12.438 1 96.12 165 TYR A CA 1
ATOM 1184 C C . TYR A 1 165 ? -14.5 -1.373 13.922 1 96.12 165 TYR A C 1
ATOM 1186 O O . TYR A 1 165 ? -15.398 -1.501 14.758 1 96.12 165 TYR A O 1
ATOM 1194 N N . VAL A 1 166 ? -13.281 -1.074 14.242 1 96.88 166 VAL A N 1
ATOM 1195 C CA . VAL A 1 166 ? -12.859 -0.792 15.609 1 96.88 166 VAL A CA 1
ATOM 1196 C C . VAL A 1 166 ? -12.031 0.488 15.641 1 96.88 166 VAL A C 1
ATOM 1198 O O . VAL A 1 166 ? -11.469 0.894 14.617 1 96.88 166 VAL A O 1
ATOM 1201 N N . VAL A 1 167 ? -11.977 1.07 16.781 1 97.5 167 VAL A N 1
ATOM 1202 C CA . VAL A 1 167 ? -11.148 2.256 16.984 1 97.5 167 VAL A CA 1
ATOM 1203 C C . VAL A 1 167 ? -9.758 1.838 17.438 1 97.5 167 VAL A C 1
ATOM 1205 O O . VAL A 1 167 ? -9.617 0.94 18.281 1 97.5 167 VAL A O 1
ATOM 1208 N N . VAL A 1 168 ? -8.773 2.365 16.844 1 97.31 168 VAL A N 1
ATOM 1209 C CA . VAL A 1 168 ? -7.395 2.189 17.297 1 97.31 168 VAL A CA 1
ATOM 1210 C C . VAL A 1 168 ? -6.895 3.477 17.953 1 97.31 168 VAL A C 1
ATOM 1212 O O . VAL A 1 168 ? -6.934 4.547 17.344 1 97.31 168 VAL A O 1
ATOM 1215 N N . VAL A 1 169 ? -6.496 3.383 19.172 1 97.12 169 VAL A N 1
ATOM 1216 C CA . VAL A 1 169 ? -6.043 4.535 19.938 1 97.12 169 VAL A CA 1
ATOM 1217 C C . VAL A 1 169 ? -4.672 4.242 20.547 1 97.12 169 VAL A C 1
ATOM 1219 O O . VAL A 1 169 ? -4.25 3.084 20.609 1 97.12 169 VAL A O 1
ATOM 1222 N N . GLY A 1 170 ? -3.963 5.316 20.906 1 95.12 170 GLY A N 1
ATOM 1223 C CA . GLY A 1 170 ? -2.738 5.102 21.656 1 95.12 170 GLY A CA 1
ATOM 1224 C C . GLY A 1 170 ? -2.973 4.449 23 1 95.12 170 GLY A C 1
ATOM 1225 O O . GLY A 1 170 ? -4.012 4.668 23.641 1 95.12 170 GLY A O 1
ATOM 1226 N N . ALA A 1 171 ? -1.947 3.752 23.406 1 92.56 171 ALA A N 1
ATOM 1227 C CA . ALA A 1 171 ? -2.074 3.021 24.672 1 92.56 171 ALA A CA 1
ATOM 1228 C C . ALA A 1 171 ? -2.26 3.98 25.844 1 92.56 171 ALA A C 1
ATOM 1230 O O . ALA A 1 171 ? -2.855 3.617 26.859 1 92.56 171 ALA A O 1
ATOM 1231 N N . GLY A 1 172 ? -1.825 5.168 25.719 1 91.44 172 GLY A N 1
ATOM 1232 C CA . GLY A 1 172 ? -1.943 6.148 26.781 1 91.44 172 GLY A CA 1
ATOM 1233 C C . GLY A 1 172 ? -3.215 6.973 26.703 1 91.44 172 GLY A C 1
ATOM 1234 O O . GLY A 1 172 ? -3.482 7.801 27.578 1 91.44 172 GLY A O 1
ATOM 1235 N N . ASP A 1 173 ? -3.975 6.754 25.719 1 92.88 173 ASP A N 1
ATOM 1236 C CA . ASP A 1 173 ? -5.215 7.496 25.516 1 92.88 173 ASP A CA 1
ATOM 1237 C C . ASP A 1 173 ? -6.273 7.082 26.547 1 92.88 173 ASP A C 1
ATOM 1239 O O . ASP A 1 173 ? -6.332 5.918 26.938 1 92.88 173 ASP A O 1
ATOM 1243 N N . SER A 1 174 ? -7.066 7.992 27 1 93.75 174 SER A N 1
ATOM 1244 C CA . SER A 1 174 ? -8.133 7.699 27.953 1 93.75 174 SER A CA 1
ATOM 1245 C C . SER A 1 174 ? -9.117 6.676 27.391 1 93.75 174 SER A C 1
ATOM 1247 O O . SER A 1 174 ? -9.68 5.871 28.125 1 93.75 174 SER A O 1
ATOM 1249 N N . LEU A 1 175 ? -9.305 6.703 26.125 1 95.06 175 LEU A N 1
ATOM 1250 C CA . LEU A 1 175 ? -10.234 5.789 25.469 1 95.06 175 LEU A CA 1
ATOM 1251 C C . LEU A 1 175 ? -9.727 4.352 25.547 1 95.06 175 LEU A C 1
ATOM 1253 O O . LEU A 1 175 ? -10.5 3.406 25.391 1 95.06 175 LEU A O 1
ATOM 1257 N N . ALA A 1 176 ? -8.422 4.191 25.703 1 94.44 176 ALA A N 1
ATOM 1258 C CA . ALA A 1 176 ? -7.801 2.873 25.688 1 94.44 176 ALA A CA 1
ATOM 1259 C C . ALA A 1 176 ? -8.297 2.021 26.859 1 94.44 176 ALA A C 1
ATOM 1261 O O . ALA A 1 176 ? -8.203 0.792 26.812 1 94.44 176 ALA A O 1
ATOM 1262 N N . GLU A 1 177 ? -8.789 2.656 27.812 1 94.44 177 GLU A N 1
ATOM 1263 C CA . GLU A 1 177 ? -9.242 1.948 29.016 1 94.44 177 GLU A CA 1
ATOM 1264 C C . GLU A 1 177 ? -10.711 1.552 28.891 1 94.44 177 GLU A C 1
ATOM 1266 O O . GLU A 1 177 ? -11.227 0.8 29.734 1 94.44 177 GLU A O 1
ATOM 1271 N N . ARG A 1 178 ? -11.352 2 27.875 1 95.19 178 ARG A N 1
ATOM 1272 C CA . ARG A 1 178 ? -12.766 1.709 27.672 1 95.19 178 ARG A CA 1
ATOM 1273 C C . ARG A 1 178 ? -12.953 0.397 26.906 1 95.19 178 ARG A C 1
ATOM 1275 O O . ARG A 1 178 ? -12.148 0.058 26.031 1 95.19 178 ARG A O 1
ATOM 1282 N N . ASP A 1 179 ? -14.023 -0.272 27.266 1 94.62 179 ASP A N 1
ATOM 1283 C CA . ASP A 1 179 ? -14.367 -1.483 26.531 1 94.62 179 ASP A CA 1
ATOM 1284 C C . ASP A 1 179 ? -14.969 -1.144 25.172 1 94.62 179 ASP A C 1
ATOM 1286 O O . ASP A 1 179 ? -14.734 -1.847 24.188 1 94.62 179 ASP A O 1
ATOM 1290 N N . SER A 1 180 ? -15.789 -0.133 25.188 1 97 180 SER A N 1
ATOM 1291 C CA . SER A 1 180 ? -16.438 0.307 23.953 1 97 180 SER A CA 1
ATOM 1292 C C . SER A 1 180 ? -16.719 1.805 23.984 1 97 180 SER A C 1
ATOM 1294 O O . SER A 1 180 ? -16.719 2.422 25.047 1 97 180 SER A O 1
ATOM 1296 N N . VAL A 1 181 ? -16.859 2.369 22.781 1 97.12 181 VAL A N 1
ATOM 1297 C CA . VAL A 1 181 ? -17.234 3.768 22.609 1 97.12 181 VAL A CA 1
ATOM 1298 C C . VAL A 1 181 ? -18.266 3.893 21.5 1 97.12 181 VAL A C 1
ATOM 1300 O O . VAL A 1 181 ? -18.344 3.037 20.609 1 97.12 181 VAL A O 1
ATOM 1303 N N . THR A 1 182 ? -19.078 4.906 21.609 1 95.62 182 THR A N 1
ATOM 1304 C CA . THR A 1 182 ? -19.938 5.234 20.469 1 95.62 182 THR A CA 1
ATOM 1305 C C . THR A 1 182 ? -19.156 6.051 19.438 1 95.62 182 THR A C 1
ATOM 1307 O O . THR A 1 182 ? -18.219 6.758 19.781 1 95.62 182 THR A O 1
ATOM 1310 N N . LEU A 1 183 ? -19.609 5.965 18.219 1 94.5 183 LEU A N 1
ATOM 1311 C CA . LEU A 1 183 ? -18.969 6.766 17.172 1 94.5 183 LEU A CA 1
ATOM 1312 C C . LEU A 1 183 ? -19.031 8.25 17.516 1 94.5 183 LEU A C 1
ATOM 1314 O O . LEU A 1 183 ? -18.062 8.984 17.297 1 94.5 183 LEU A O 1
ATOM 1318 N N . ARG A 1 184 ? -20.109 8.672 18.062 1 92.75 184 ARG A N 1
ATOM 1319 C CA . ARG A 1 184 ? -20.312 10.078 18.391 1 92.75 184 ARG A CA 1
ATOM 1320 C C . ARG A 1 184 ? -19.281 10.57 19.406 1 92.75 184 ARG A C 1
ATOM 1322 O O . ARG A 1 184 ? -18.844 11.719 19.328 1 92.75 184 ARG A O 1
ATOM 1329 N N . GLU A 1 185 ? -18.891 9.758 20.281 1 94.19 185 GLU A N 1
ATOM 1330 C CA . GLU A 1 185 ? -17.891 10.109 21.281 1 94.19 185 GLU A CA 1
ATOM 1331 C C . GLU A 1 185 ? -16.547 10.445 20.641 1 94.19 185 GLU A C 1
ATOM 1333 O O . GLU A 1 185 ? -15.695 11.078 21.266 1 94.19 185 GLU A O 1
ATOM 1338 N N . LEU A 1 186 ? -16.422 10.047 19.375 1 94.94 186 LEU A N 1
ATOM 1339 C CA . LEU A 1 186 ? -15.148 10.242 18.703 1 94.94 186 LEU A CA 1
ATOM 1340 C C . LEU A 1 186 ? -15.156 11.523 17.875 1 94.94 186 LEU A C 1
ATOM 1342 O O . LEU A 1 186 ? -14.148 11.883 17.266 1 94.94 186 LEU A O 1
ATOM 1346 N N . ALA A 1 187 ? -16.203 12.258 17.859 1 90.81 187 ALA A N 1
ATOM 1347 C CA . ALA A 1 187 ? -16.406 13.406 16.984 1 90.81 187 ALA A CA 1
ATOM 1348 C C . ALA A 1 187 ? -15.367 14.492 17.234 1 90.81 187 ALA A C 1
ATOM 1350 O O . ALA A 1 187 ? -14.898 15.148 16.312 1 90.81 187 ALA A O 1
ATOM 1351 N N . GLY A 1 188 ? -14.961 14.625 18.438 1 88.12 188 GLY A N 1
ATOM 1352 C CA . GLY A 1 188 ? -14.062 15.711 18.781 1 88.12 188 GLY A CA 1
ATOM 1353 C C . GLY A 1 188 ? -12.594 15.305 18.75 1 88.12 188 GLY A C 1
ATOM 1354 O O . GLY A 1 188 ? -11.711 16.141 18.969 1 88.12 188 GLY A O 1
ATOM 1355 N N . GLU A 1 189 ? -12.344 14.086 18.391 1 90.75 189 GLU A N 1
ATOM 1356 C CA . GLU A 1 189 ? -10.977 13.562 18.422 1 90.75 189 GLU A CA 1
ATOM 1357 C C . GLU A 1 189 ? -10.242 13.867 17.109 1 90.75 189 GLU A C 1
ATOM 1359 O O . GLU A 1 189 ? -10.867 14.078 16.078 1 90.75 189 GLU A O 1
ATOM 1364 N N . PRO A 1 190 ? -8.922 13.969 17.188 1 88.12 190 PRO A N 1
ATOM 1365 C CA . PRO A 1 190 ? -8.148 14.055 15.938 1 88.12 190 PRO A CA 1
ATOM 1366 C C . PRO A 1 190 ? -8.078 12.727 15.203 1 88.12 190 PRO A C 1
ATOM 1368 O O . PRO A 1 190 ? -7.465 11.773 15.695 1 88.12 190 PRO A O 1
ATOM 1371 N N . TRP A 1 191 ? -8.609 12.781 13.961 1 90.56 191 TRP A N 1
ATOM 1372 C CA . TRP A 1 191 ? -8.688 11.539 13.195 1 90.56 191 TRP A CA 1
ATOM 1373 C C . TRP A 1 191 ? -7.527 11.438 12.211 1 90.56 191 TRP A C 1
ATOM 1375 O O . TRP A 1 191 ? -7.062 12.445 11.68 1 90.56 191 TRP A O 1
ATOM 1385 N N . ILE A 1 192 ? -7.109 10.211 12.062 1 90.38 192 ILE A N 1
ATOM 1386 C CA . ILE A 1 192 ? -6.176 9.859 11 1 90.38 192 ILE A CA 1
ATOM 1387 C C . ILE A 1 192 ? -6.914 9.125 9.891 1 90.38 192 ILE A C 1
ATOM 1389 O O . ILE A 1 192 ? -7.504 8.062 10.125 1 90.38 192 ILE A O 1
ATOM 1393 N N . ASP A 1 193 ? -6.848 9.742 8.711 1 85.19 193 ASP A N 1
ATOM 1394 C CA . ASP A 1 193 ? -7.426 9.062 7.555 1 85.19 193 ASP A CA 1
ATOM 1395 C C . ASP A 1 193 ? -6.543 7.902 7.098 1 85.19 193 ASP A C 1
ATOM 1397 O O . ASP A 1 193 ? -5.316 7.98 7.188 1 85.19 193 ASP A O 1
ATOM 1401 N N . ASN A 1 194 ? -7.191 6.781 6.641 1 82.81 194 ASN A N 1
ATOM 1402 C CA . ASN A 1 194 ? -6.43 5.57 6.359 1 82.81 194 ASN A CA 1
ATOM 1403 C C . ASN A 1 194 ? -6.664 5.07 4.938 1 82.81 194 ASN A C 1
ATOM 1405 O O . ASN A 1 194 ? -6.398 3.91 4.629 1 82.81 194 ASN A O 1
ATOM 1409 N N . ASP A 1 195 ? -7.219 5.711 4.125 1 73.69 195 ASP A N 1
ATOM 1410 C CA . ASP A 1 195 ? -7.523 5.305 2.758 1 73.69 195 ASP A CA 1
ATOM 1411 C C . ASP A 1 195 ? -7.52 6.504 1.813 1 73.69 195 ASP A C 1
ATOM 1413 O O . ASP A 1 195 ? -8.578 7.066 1.512 1 73.69 195 ASP A O 1
ATOM 1417 N N . VAL A 1 196 ? -6.344 6.688 1.301 1 59.28 196 VAL A N 1
ATOM 1418 C CA . VAL A 1 196 ? -6.223 7.879 0.47 1 59.28 196 VAL A CA 1
ATOM 1419 C C . VAL A 1 196 ? -6.902 7.645 -0.877 1 59.28 196 VAL A C 1
ATOM 1421 O O . VAL A 1 196 ? -7.32 8.594 -1.542 1 59.28 196 VAL A O 1
ATOM 1424 N N . ALA A 1 197 ? -7.012 6.32 -1.156 1 58.25 197 ALA A N 1
ATOM 1425 C CA . ALA A 1 197 ? -7.652 5.984 -2.426 1 58.25 197 ALA A CA 1
ATOM 1426 C C . ALA A 1 197 ? -9.156 6.23 -2.359 1 58.25 197 ALA A C 1
ATOM 1428 O O . ALA A 1 197 ? -9.836 6.219 -3.387 1 58.25 197 ALA A O 1
ATOM 1429 N N . ARG A 1 198 ? -9.578 6.547 -1.187 1 61.03 198 ARG A N 1
ATOM 1430 C CA . ARG A 1 198 ? -10.977 6.879 -0.922 1 61.03 198 ARG A CA 1
ATOM 1431 C C . ARG A 1 198 ? -11.906 5.777 -1.428 1 61.03 198 ARG A C 1
ATOM 1433 O O . ARG A 1 198 ? -12.859 6.051 -2.16 1 61.03 198 ARG A O 1
ATOM 1440 N N . GLY A 1 199 ? -11.539 4.566 -1.087 1 71.31 199 GLY A N 1
ATOM 1441 C CA . GLY A 1 199 ? -12.281 3.377 -1.472 1 71.31 199 GLY A CA 1
ATOM 1442 C C . GLY A 1 199 ? -13.578 3.207 -0.702 1 71.31 199 GLY A C 1
ATOM 1443 O O . GLY A 1 199 ? -13.961 4.078 0.081 1 71.31 199 GLY A O 1
ATOM 1444 N N . ASN A 1 200 ? -14.289 2.189 -0.946 1 73.44 200 ASN A N 1
ATOM 1445 C CA . ASN A 1 200 ? -15.617 1.909 -0.409 1 73.44 200 ASN A CA 1
ATOM 1446 C C . ASN A 1 200 ? -15.586 1.755 1.108 1 73.44 200 ASN A C 1
ATOM 1448 O O . ASN A 1 200 ? -16.547 2.111 1.793 1 73.44 200 ASN A O 1
ATOM 1452 N N . CYS A 1 201 ? -14.562 1.302 1.563 1 84.69 201 CYS A N 1
ATOM 1453 C CA . CYS A 1 201 ? -14.469 1.121 3.008 1 84.69 201 CYS A CA 1
ATOM 1454 C C . CYS A 1 201 ? -14.453 2.465 3.727 1 84.69 201 CYS A C 1
ATOM 1456 O O . CYS A 1 201 ? -15.078 2.621 4.777 1 84.69 201 CYS A O 1
ATOM 1458 N N . ARG A 1 202 ? -13.688 3.328 3.154 1 83.31 202 ARG A N 1
ATOM 1459 C CA . ARG A 1 202 ? -13.688 4.68 3.699 1 83.31 202 ARG A CA 1
ATOM 1460 C C . ARG A 1 202 ? -15.086 5.289 3.639 1 83.31 202 ARG A C 1
ATOM 1462 O O . ARG A 1 202 ? -15.547 5.902 4.605 1 83.31 202 ARG A O 1
ATOM 1469 N N . GLU A 1 203 ? -15.711 5.094 2.547 1 79.31 203 GLU A N 1
ATOM 1470 C CA . GLU A 1 203 ? -17.047 5.645 2.371 1 79.31 203 GLU A CA 1
ATOM 1471 C C . GLU A 1 203 ? -18.031 5.066 3.395 1 79.31 203 GLU A C 1
ATOM 1473 O O . GLU A 1 203 ? -18.875 5.789 3.926 1 79.31 203 GLU A O 1
ATOM 1478 N N . ASN A 1 204 ? -17.953 3.83 3.58 1 82.81 204 ASN A N 1
ATOM 1479 C CA . ASN A 1 204 ? -18.797 3.174 4.582 1 82.81 204 ASN A CA 1
ATOM 1480 C C . ASN A 1 204 ? -18.594 3.789 5.965 1 82.81 204 ASN A C 1
ATOM 1482 O O . ASN A 1 204 ? -19.578 4.031 6.684 1 82.81 204 ASN A O 1
ATOM 1486 N N . LEU A 1 205 ? -17.422 4.066 6.281 1 89.19 205 LEU A N 1
ATOM 1487 C CA . LEU A 1 205 ? -17.125 4.656 7.578 1 89.19 205 LEU A CA 1
ATOM 1488 C C . LEU A 1 205 ? -17.656 6.082 7.668 1 89.19 205 LEU A C 1
ATOM 1490 O O . LEU A 1 205 ? -18.234 6.469 8.688 1 89.19 205 LEU A O 1
ATOM 1494 N N . LEU A 1 206 ? -17.469 6.805 6.641 1 85.81 206 LEU A N 1
ATOM 1495 C CA . LEU A 1 206 ? -17.922 8.188 6.633 1 85.81 206 LEU A CA 1
ATOM 1496 C C . LEU A 1 206 ? -19.453 8.258 6.727 1 85.81 206 LEU A C 1
ATOM 1498 O O . LEU A 1 206 ? -20 9.133 7.398 1 85.81 206 LEU A O 1
ATOM 150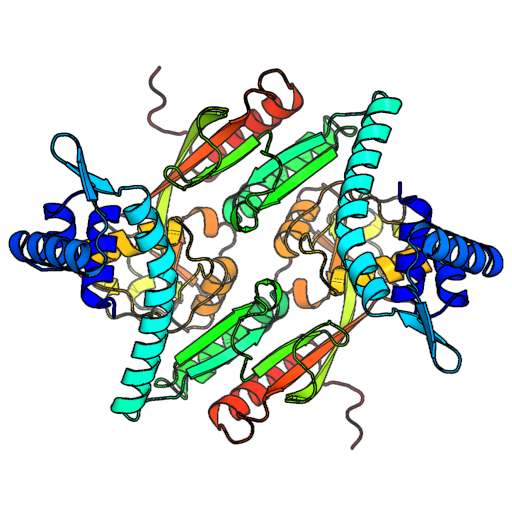2 N N . ARG A 1 207 ? -20.062 7.34 6.094 1 82.38 207 ARG A N 1
ATOM 1503 C CA . ARG A 1 207 ? -21.516 7.266 6.191 1 82.38 207 ARG A CA 1
ATOM 1504 C C . ARG A 1 207 ? -21.969 6.977 7.625 1 82.38 207 ARG A C 1
ATOM 1506 O O . ARG A 1 207 ? -22.938 7.555 8.109 1 82.38 207 ARG A O 1
ATOM 1513 N N . ALA A 1 208 ? -21.266 6.121 8.211 1 89.06 208 ALA A N 1
ATOM 1514 C CA . ALA A 1 208 ? -21.578 5.793 9.602 1 89.06 208 ALA A CA 1
ATOM 1515 C C . ALA A 1 208 ? -21.359 7.004 10.508 1 89.06 208 ALA A C 1
ATOM 1517 O O . ALA A 1 208 ? -22.172 7.258 11.414 1 89.06 208 ALA A O 1
ATOM 1518 N N . CYS A 1 209 ? -20.328 7.75 10.266 1 90.25 209 CYS A N 1
ATOM 1519 C CA . CYS A 1 209 ? -20.062 8.953 11.039 1 90.25 209 CYS A CA 1
ATOM 1520 C C . CYS A 1 209 ? -21.156 10 10.828 1 90.25 209 CYS A C 1
ATOM 1522 O O . CYS A 1 209 ? -21.625 10.609 11.781 1 90.25 209 CYS A O 1
ATOM 1524 N N . THR A 1 210 ? -21.5 10.133 9.602 1 84 210 THR A N 1
ATOM 1525 C CA . THR A 1 210 ? -22.578 11.062 9.273 1 84 210 THR A CA 1
ATOM 1526 C C . THR A 1 210 ? -23.859 10.664 9.977 1 84 210 THR A C 1
ATOM 1528 O O . THR A 1 210 ? -24.547 11.516 10.547 1 84 210 THR A O 1
ATOM 1531 N N . ALA A 1 211 ? -24.156 9.43 9.953 1 84.38 211 ALA A N 1
ATOM 1532 C CA . ALA A 1 211 ? -25.344 8.922 10.625 1 84.38 211 ALA A CA 1
ATOM 1533 C C . ALA A 1 211 ? -25.281 9.18 12.125 1 84.38 211 ALA A C 1
ATOM 1535 O O . ALA A 1 211 ? -26.312 9.367 12.781 1 84.38 211 ALA A O 1
ATOM 1536 N N . ALA A 1 212 ? -24.078 9.266 12.617 1 88.69 212 ALA A N 1
ATOM 1537 C CA . ALA A 1 212 ? -23.875 9.531 14.039 1 88.69 212 ALA A CA 1
ATOM 1538 C C . ALA A 1 212 ? -23.875 11.031 14.32 1 88.69 212 ALA A C 1
ATOM 1540 O O . ALA A 1 212 ? -23.734 11.445 15.477 1 88.69 212 ALA A O 1
ATOM 1541 N N . GLY A 1 213 ? -23.891 11.844 13.328 1 83.88 213 GLY A N 1
ATOM 1542 C CA . GLY A 1 213 ? -24.125 13.273 13.5 1 83.88 213 GLY A CA 1
ATOM 1543 C C . GLY A 1 213 ? -22.875 14.102 13.375 1 83.88 213 GLY A C 1
ATOM 1544 O O . GLY A 1 213 ? -22.812 15.227 13.883 1 83.88 213 GLY A O 1
ATOM 1545 N N . PHE A 1 214 ? -21.844 13.531 12.828 1 84.06 214 PHE A N 1
ATOM 1546 C CA . PHE A 1 214 ? -20.625 14.336 12.727 1 84.06 214 PHE A CA 1
ATOM 1547 C C . PHE A 1 214 ? -19.828 13.945 11.492 1 84.06 214 PHE A C 1
ATOM 1549 O O . PHE A 1 214 ? -20.141 12.961 10.82 1 84.06 214 PHE A O 1
ATOM 1556 N N . THR A 1 215 ? -18.844 14.734 11.148 1 82.06 215 THR A N 1
ATOM 1557 C CA . THR A 1 215 ? -17.797 14.453 10.164 1 82.06 215 THR A CA 1
ATOM 1558 C C . THR A 1 215 ? -16.422 14.43 10.82 1 82.06 215 THR A C 1
ATOM 1560 O O . THR A 1 215 ? -16.047 15.383 11.508 1 82.06 215 THR A O 1
ATOM 1563 N N . PRO A 1 216 ? -15.773 13.328 10.625 1 86.12 216 PRO A N 1
ATOM 1564 C CA . PRO A 1 216 ? -14.461 13.266 11.273 1 86.12 216 PRO A CA 1
ATOM 1565 C C . PRO A 1 216 ? -13.523 14.375 10.805 1 86.12 216 PRO A C 1
ATOM 1567 O O . PRO A 1 216 ? -13.516 14.727 9.625 1 86.12 216 PRO A O 1
ATOM 1570 N N . CYS A 1 217 ? -12.797 14.883 11.758 1 78.31 217 CYS A N 1
ATOM 1571 C CA . CYS A 1 217 ? -11.75 15.852 11.445 1 78.31 217 CYS A CA 1
ATOM 1572 C C . CYS A 1 217 ? -10.422 15.156 11.195 1 78.31 217 CYS A C 1
ATOM 1574 O O . CYS A 1 217 ? -9.703 14.82 12.133 1 78.31 217 CYS A O 1
ATOM 1576 N N . PHE A 1 218 ? -10.125 15.023 9.922 1 80.06 218 PHE A N 1
ATOM 1577 C CA . PHE A 1 218 ? -8.875 14.352 9.586 1 80.06 218 PHE A CA 1
ATOM 1578 C C . PHE A 1 218 ? -7.695 15.312 9.688 1 80.06 218 PHE A C 1
ATOM 1580 O O . PHE A 1 218 ? -7.578 16.25 8.891 1 80.06 218 PHE A O 1
ATOM 1587 N N . ARG A 1 219 ? -6.84 15.062 10.664 1 76 219 ARG A N 1
ATOM 1588 C CA . ARG A 1 219 ? -5.645 15.875 10.836 1 76 219 ARG A CA 1
ATOM 1589 C C . ARG A 1 219 ? -4.562 15.484 9.836 1 76 219 ARG A C 1
ATOM 1591 O O . ARG A 1 219 ? -3.789 16.328 9.383 1 76 219 ARG A O 1
ATOM 1598 N N . VAL A 1 220 ? -4.539 14.141 9.633 1 81 220 VAL A N 1
ATOM 1599 C CA . VAL A 1 220 ? -3.553 13.586 8.711 1 81 220 VAL A CA 1
ATOM 1600 C C . VAL A 1 220 ? -4.215 12.539 7.812 1 81 220 VAL A C 1
ATOM 1602 O O . VAL A 1 220 ? -5.164 11.875 8.227 1 81 220 VAL A O 1
ATOM 1605 N N . GLU A 1 221 ? -3.701 12.516 6.609 1 78.44 221 GLU A N 1
ATOM 1606 C CA . GLU A 1 221 ? -4.176 11.508 5.668 1 78.44 221 GLU A CA 1
ATOM 1607 C C . GLU A 1 221 ? -3.064 10.523 5.309 1 78.44 221 GLU A C 1
ATOM 1609 O O . GLU A 1 221 ? -1.968 10.93 4.922 1 78.44 221 GLU A O 1
ATOM 1614 N N . THR A 1 222 ? -3.406 9.219 5.559 1 82.94 222 THR A N 1
ATOM 1615 C CA . THR A 1 222 ? -2.455 8.164 5.215 1 82.94 222 THR A CA 1
ATOM 1616 C C . THR A 1 222 ? -3.006 7.281 4.102 1 82.94 222 THR A C 1
ATOM 1618 O O . THR A 1 222 ? -4.199 7.328 3.797 1 82.94 222 THR A O 1
ATOM 1621 N N . HIS A 1 223 ? -2.131 6.445 3.559 1 76.19 223 HIS A N 1
ATOM 1622 C CA . HIS A 1 223 ? -2.502 5.723 2.35 1 76.19 223 HIS A CA 1
ATOM 1623 C C . HIS A 1 223 ? -2.971 4.309 2.676 1 76.19 223 HIS A C 1
ATOM 1625 O O . HIS A 1 223 ? -3.553 3.629 1.825 1 76.19 223 HIS A O 1
ATOM 1631 N N . ASP A 1 224 ? -2.664 3.824 3.824 1 82.62 224 ASP A N 1
ATOM 1632 C CA . ASP A 1 224 ? -3.074 2.465 4.16 1 82.62 224 ASP A CA 1
ATOM 1633 C C . ASP A 1 224 ? -3.275 2.307 5.664 1 82.62 224 ASP A C 1
ATOM 1635 O O . ASP A 1 224 ? -2.938 3.203 6.438 1 82.62 224 ASP A O 1
ATOM 1639 N N . TYR A 1 225 ? -3.859 1.188 6.066 1 89.31 225 TYR A N 1
ATOM 1640 C CA . TYR A 1 225 ? -4.184 0.922 7.461 1 89.31 225 TYR A CA 1
ATOM 1641 C C . TYR A 1 225 ? -2.916 0.803 8.305 1 89.31 225 TYR A C 1
ATOM 1643 O O . TYR A 1 225 ? -2.859 1.306 9.43 1 89.31 225 TYR A O 1
ATOM 1651 N N . VAL A 1 226 ? -1.964 0.155 7.75 1 84.25 226 VAL A N 1
ATOM 1652 C CA . VAL A 1 226 ? -0.726 -0.108 8.477 1 84.25 226 VAL A CA 1
ATOM 1653 C C . VAL A 1 226 ? -0.072 1.213 8.875 1 84.25 226 VAL A C 1
ATOM 1655 O O . VAL A 1 226 ? 0.324 1.392 10.031 1 84.25 226 VAL A O 1
ATOM 1658 N N . THR A 1 227 ? 0.005 2.084 7.953 1 85.25 227 THR A N 1
ATOM 1659 C CA . THR A 1 227 ? 0.606 3.387 8.219 1 85.25 227 THR A CA 1
ATOM 1660 C C . THR A 1 227 ? -0.243 4.184 9.203 1 85.25 227 THR A C 1
ATOM 1662 O O . THR A 1 227 ? 0.29 4.832 10.109 1 85.25 227 THR A O 1
ATOM 1665 N N . ALA A 1 228 ? -1.493 4.152 9.055 1 91 228 ALA A N 1
ATOM 1666 C CA . ALA A 1 228 ? -2.389 4.863 9.961 1 91 228 ALA A CA 1
ATOM 1667 C C . ALA A 1 228 ? -2.189 4.402 11.406 1 91 228 ALA A C 1
ATOM 1669 O O . ALA A 1 228 ? -2.125 5.227 12.32 1 91 228 ALA A O 1
ATOM 1670 N N . VAL A 1 229 ? -2.066 3.143 11.562 1 92.19 229 VAL A N 1
ATOM 1671 C CA . VAL A 1 229 ? -1.919 2.582 12.906 1 92.19 229 VAL A CA 1
ATOM 1672 C C . VAL A 1 229 ? -0.582 3.014 13.5 1 92.19 229 VAL A C 1
ATOM 1674 O O . VAL A 1 229 ? -0.485 3.27 14.703 1 92.19 229 VAL A O 1
ATOM 1677 N N . ARG A 1 230 ? 0.394 3.088 12.695 1 89.81 230 ARG A N 1
ATOM 1678 C CA . ARG A 1 230 ? 1.692 3.551 13.172 1 89.81 230 ARG A CA 1
ATOM 1679 C C . ARG A 1 230 ? 1.628 5.016 13.594 1 89.81 230 ARG A C 1
ATOM 1681 O O . ARG A 1 230 ? 2.305 5.422 14.547 1 89.81 230 ARG A O 1
ATOM 1688 N N . PHE A 1 231 ? 0.863 5.793 12.883 1 91.75 231 PHE A N 1
ATOM 1689 C CA . PHE A 1 231 ? 0.66 7.184 13.266 1 91.75 231 PHE A CA 1
ATOM 1690 C C . PHE A 1 231 ? -0.067 7.281 14.602 1 91.75 231 PHE A C 1
ATOM 1692 O O . PHE A 1 231 ? 0.224 8.164 15.406 1 91.75 231 PHE A O 1
ATOM 1699 N N . VAL A 1 232 ? -0.961 6.363 14.805 1 94.5 232 VAL A N 1
ATOM 1700 C CA . VAL A 1 232 ? -1.631 6.305 16.094 1 94.5 232 VAL A CA 1
ATOM 1701 C C . VAL A 1 232 ? -0.609 6.016 17.203 1 94.5 232 VAL A C 1
ATOM 1703 O O . VAL A 1 232 ? -0.594 6.688 18.234 1 94.5 232 VAL A O 1
ATOM 1706 N N . ALA A 1 233 ? 0.201 5.07 16.938 1 92.75 233 ALA A N 1
ATOM 1707 C CA . ALA A 1 233 ? 1.22 4.676 17.922 1 92.75 233 ALA A CA 1
ATOM 1708 C C . ALA A 1 233 ? 2.139 5.848 18.25 1 92.75 233 ALA A C 1
ATOM 1710 O O . ALA A 1 233 ? 2.639 5.953 19.375 1 92.75 233 ALA A O 1
ATOM 1711 N N . ALA A 1 234 ? 2.301 6.695 17.328 1 91.5 234 ALA A N 1
ATOM 1712 C CA . ALA A 1 234 ? 3.178 7.852 17.5 1 91.5 234 ALA A CA 1
ATOM 1713 C C . ALA A 1 234 ? 2.447 8.992 18.188 1 91.5 234 ALA A C 1
ATOM 1715 O O . ALA A 1 234 ? 3.037 10.047 18.469 1 91.5 234 ALA A O 1
ATOM 1716 N N . GLY A 1 235 ? 1.171 8.875 18.375 1 90.94 235 GLY A N 1
ATOM 1717 C CA . GLY A 1 235 ? 0.424 9.852 19.156 1 90.94 235 GLY A CA 1
ATOM 1718 C C . GLY A 1 235 ? -0.231 10.922 18.312 1 90.94 235 GLY A C 1
ATOM 1719 O O . GLY A 1 235 ? -0.621 11.977 18.828 1 90.94 235 GLY A O 1
ATOM 1720 N N . VAL A 1 236 ? -0.393 10.688 17.047 1 89.69 236 VAL A N 1
ATOM 1721 C CA . VAL A 1 236 ? -0.923 11.688 16.125 1 89.69 236 VAL A CA 1
ATOM 1722 C C . VAL A 1 236 ? -2.432 11.828 16.328 1 89.69 236 VAL A C 1
ATOM 1724 O O . VAL A 1 236 ? -2.986 12.922 16.188 1 89.69 236 VAL A O 1
ATOM 1727 N N . GLY A 1 237 ? -3.047 10.789 16.594 1 93.25 237 GLY A N 1
ATOM 1728 C CA . GLY A 1 237 ? -4.492 10.727 16.734 1 93.25 237 GLY A CA 1
ATOM 1729 C C . GLY A 1 237 ? -5.035 9.312 16.781 1 93.25 237 GLY A C 1
ATOM 1730 O O . GLY A 1 237 ? -4.332 8.391 17.203 1 93.25 237 GLY A O 1
ATOM 1731 N N . LEU A 1 238 ? -6.352 9.203 16.469 1 95.69 238 LEU A N 1
ATOM 1732 C CA . LEU A 1 238 ? -6.965 7.883 16.406 1 95.69 238 LEU A CA 1
ATOM 1733 C C . LEU A 1 238 ? -7.398 7.555 14.984 1 95.69 238 LEU A C 1
ATOM 1735 O O . LEU A 1 238 ? -7.473 8.445 14.133 1 95.69 238 LEU A O 1
ATOM 1739 N N . THR A 1 239 ? -7.605 6.312 14.711 1 95.81 239 THR A N 1
ATOM 1740 C CA . THR A 1 239 ? -8.156 5.875 13.43 1 95.81 239 THR A CA 1
ATOM 1741 C C . THR A 1 239 ? -9.188 4.766 13.641 1 95.81 239 THR A C 1
ATOM 1743 O O . THR A 1 239 ? -9.297 4.211 14.734 1 95.81 239 THR A O 1
ATOM 1746 N N . VAL A 1 240 ? -10.039 4.582 12.672 1 96.25 240 VAL A N 1
ATOM 1747 C CA . VAL A 1 240 ? -11.047 3.527 12.672 1 96.25 240 VAL A CA 1
ATOM 1748 C C . VAL A 1 240 ? -10.828 2.604 11.477 1 96.25 240 VAL A C 1
ATOM 1750 O O . VAL A 1 240 ? -10.789 3.061 10.328 1 96.25 240 VAL A O 1
ATOM 1753 N N . VAL A 1 241 ? -10.617 1.301 11.797 1 95.25 241 VAL A N 1
ATOM 1754 C CA . VAL A 1 241 ? -10.266 0.348 10.75 1 95.25 241 VAL A CA 1
ATOM 1755 C C . VAL A 1 241 ? -11.039 -0.953 10.953 1 95.25 241 VAL A C 1
ATOM 1757 O O . VAL A 1 241 ? -11.5 -1.238 12.062 1 95.25 241 VAL A O 1
ATOM 1760 N N . PRO A 1 242 ? -11.203 -1.781 9.836 1 94.75 242 PRO A N 1
ATOM 1761 C CA . PRO A 1 242 ? -11.758 -3.125 10.031 1 94.75 242 PRO A CA 1
ATOM 1762 C C . PRO A 1 242 ? -10.828 -4.031 10.836 1 94.75 242 PRO A C 1
ATOM 1764 O O . PRO A 1 242 ? -9.609 -3.881 10.781 1 94.75 242 PRO A O 1
ATOM 1767 N N . ARG A 1 243 ? -11.406 -4.996 11.492 1 93.38 243 ARG A N 1
ATOM 1768 C CA . ARG A 1 243 ? -10.672 -5.887 12.375 1 93.38 243 ARG A CA 1
ATOM 1769 C C . ARG A 1 243 ? -9.555 -6.609 11.625 1 93.38 243 ARG A C 1
ATOM 1771 O O . ARG A 1 243 ? -8.469 -6.824 12.172 1 93.38 243 ARG A O 1
ATOM 1778 N N . LEU A 1 244 ? -9.773 -6.938 10.414 1 93.12 244 LEU A N 1
ATOM 1779 C CA . LEU A 1 244 ? -8.805 -7.707 9.633 1 93.12 244 LEU A CA 1
ATOM 1780 C C . LEU A 1 244 ? -7.535 -6.898 9.391 1 93.12 244 LEU A C 1
ATOM 1782 O O . LEU A 1 244 ? -6.477 -7.469 9.125 1 93.12 244 LEU A O 1
ATOM 1786 N N . ALA A 1 245 ? -7.641 -5.605 9.438 1 90.25 245 ALA A N 1
ATOM 1787 C CA . ALA A 1 245 ? -6.496 -4.73 9.219 1 90.25 245 ALA A CA 1
ATOM 1788 C C . ALA A 1 245 ? -5.504 -4.828 10.375 1 90.25 245 ALA A C 1
ATOM 1790 O O . ALA A 1 245 ? -4.367 -4.363 10.273 1 90.25 245 ALA A O 1
ATOM 1791 N N . LEU A 1 246 ? -5.855 -5.434 11.492 1 89.75 246 LEU A N 1
ATOM 1792 C CA . LEU A 1 246 ? -5.082 -5.398 12.727 1 89.75 246 LEU A CA 1
ATOM 1793 C C . LEU A 1 246 ? -4.461 -6.758 13.023 1 89.75 246 LEU A C 1
ATOM 1795 O O . LEU A 1 246 ? -4.434 -7.195 14.172 1 89.75 246 LEU A O 1
ATOM 1799 N N . ILE A 1 247 ? -4.07 -7.422 11.984 1 76.19 247 ILE A N 1
ATOM 1800 C CA . ILE A 1 247 ? -3.447 -8.727 12.195 1 76.19 247 ILE A CA 1
ATOM 1801 C C . ILE A 1 247 ? -2.152 -8.555 12.984 1 76.19 247 ILE A C 1
ATOM 1803 O O . ILE A 1 247 ? -1.81 -9.398 13.82 1 76.19 247 ILE A O 1
ATOM 1807 N N . ASP A 1 248 ? -1.437 -7.469 12.703 1 76.12 248 ASP A N 1
ATOM 1808 C CA . ASP A 1 248 ? -0.264 -7.125 13.508 1 76.12 248 ASP A CA 1
ATOM 1809 C C . ASP A 1 248 ? -0.427 -5.75 14.156 1 76.12 248 ASP A C 1
ATOM 1811 O O . ASP A 1 248 ? -0.386 -4.727 13.469 1 76.12 248 ASP A O 1
ATOM 1815 N N . LEU A 1 249 ? -0.74 -5.797 15.422 1 80.75 249 LEU A N 1
ATOM 1816 C CA . LEU A 1 249 ? -0.892 -4.543 16.156 1 80.75 249 LEU A CA 1
ATOM 1817 C C . LEU A 1 249 ? 0.434 -4.109 16.766 1 80.75 249 LEU A C 1
ATOM 1819 O O . LEU A 1 249 ? 1.018 -4.836 17.578 1 80.75 249 LEU A O 1
ATOM 1823 N N . PRO A 1 250 ? 0.907 -3.016 16.297 1 80.06 250 PRO A N 1
ATOM 1824 C CA . PRO A 1 250 ? 2.152 -2.555 16.922 1 80.06 250 PRO A CA 1
ATOM 1825 C C . PRO A 1 250 ? 1.989 -2.238 18.406 1 80.06 250 PRO A C 1
ATOM 1827 O O . PRO A 1 250 ? 0.868 -2.045 18.875 1 80.06 250 PRO A O 1
ATOM 1830 N N . ALA A 1 251 ? 3.143 -2.248 19.016 1 82.88 251 ALA A N 1
ATOM 1831 C CA . ALA A 1 251 ? 3.137 -1.829 20.422 1 82.88 251 ALA A CA 1
ATOM 1832 C C . ALA A 1 251 ? 2.688 -0.377 20.547 1 82.88 251 ALA A C 1
ATOM 1834 O O . ALA A 1 251 ? 2.807 0.407 19.609 1 82.88 251 ALA A O 1
ATOM 1835 N N . GLY A 1 252 ? 2.008 -0.087 21.578 1 90 252 GLY A N 1
ATOM 1836 C CA . GLY A 1 252 ? 1.68 1.296 21.891 1 90 252 GLY A CA 1
ATOM 1837 C C . GLY A 1 252 ? 0.28 1.688 21.453 1 90 252 GLY A C 1
ATOM 1838 O O . GLY A 1 252 ? -0.105 2.854 21.562 1 90 252 GLY A O 1
ATOM 1839 N N . VAL A 1 253 ? -0.373 0.684 20.891 1 94.5 253 VAL A N 1
ATOM 1840 C CA . VAL A 1 253 ? -1.738 1.008 20.484 1 94.5 253 VAL A CA 1
ATOM 1841 C C . VAL A 1 253 ? -2.713 0.026 21.141 1 94.5 253 VAL A C 1
ATOM 1843 O O . VAL A 1 253 ? -2.311 -1.051 21.578 1 94.5 253 VAL A O 1
ATOM 1846 N N . ARG A 1 254 ? -3.922 0.43 21.297 1 96.06 254 ARG A N 1
ATOM 1847 C CA . ARG A 1 254 ? -5.023 -0.386 21.797 1 96.06 254 ARG A CA 1
ATOM 1848 C C . ARG A 1 254 ? -6.242 -0.271 20.891 1 96.06 254 ARG A C 1
ATOM 1850 O O . ARG A 1 254 ? -6.453 0.764 20.25 1 96.06 254 ARG A O 1
ATOM 1857 N N . THR A 1 255 ? -6.984 -1.39 20.859 1 96.56 255 THR A N 1
ATOM 1858 C CA . THR A 1 255 ? -8.227 -1.389 20.094 1 96.56 255 THR A CA 1
ATOM 1859 C C . THR A 1 255 ? -9.43 -1.235 21.031 1 96.56 255 THR A C 1
ATOM 1861 O O . THR A 1 255 ? -9.445 -1.796 22.125 1 96.56 255 THR A O 1
ATOM 1864 N N . VAL A 1 256 ? -10.352 -0.443 20.625 1 97.44 256 VAL A N 1
ATOM 1865 C CA . VAL A 1 256 ? -11.586 -0.243 21.375 1 97.44 256 VAL A CA 1
ATOM 1866 C C . VAL A 1 256 ? -12.789 -0.525 20.469 1 97.44 256 VAL A C 1
ATOM 1868 O O . VAL A 1 256 ? -12.844 -0.055 19.328 1 97.44 256 VAL A O 1
ATOM 1871 N N . ALA A 1 257 ? -13.758 -1.28 20.969 1 97.5 257 ALA A N 1
ATOM 1872 C CA . ALA A 1 257 ? -14.953 -1.607 20.203 1 97.5 257 ALA A CA 1
ATOM 1873 C C . ALA A 1 257 ? -15.852 -0.384 20.031 1 97.5 257 ALA A C 1
ATOM 1875 O O . ALA A 1 257 ? -15.859 0.51 20.891 1 97.5 257 ALA A O 1
ATOM 1876 N N . ILE A 1 258 ? -16.5 -0.341 18.875 1 96.88 258 ILE A N 1
ATOM 1877 C CA . ILE A 1 258 ? -17.516 0.687 18.641 1 96.88 258 ILE A CA 1
ATOM 1878 C C . ILE A 1 258 ? -18.906 0.124 18.953 1 96.88 258 ILE A C 1
ATOM 1880 O O . ILE A 1 258 ? -19.312 -0.894 18.391 1 96.88 258 ILE A O 1
ATOM 1884 N N . SER A 1 259 ? -19.578 0.776 19.781 1 94.56 259 SER A N 1
ATOM 1885 C CA . SER A 1 259 ? -20.922 0.335 20.156 1 94.56 259 SER A CA 1
ATOM 1886 C C . SER A 1 259 ? -21.906 0.554 19 1 94.56 259 SER A C 1
ATOM 1888 O O . SER A 1 259 ? -21.625 1.333 18.094 1 94.56 259 SER A O 1
ATOM 1890 N N . GLU A 1 260 ? -23.062 -0.06 19.062 1 89.06 260 GLU A N 1
ATOM 1891 C CA . GLU A 1 260 ? -24.078 0.031 18.016 1 89.06 260 GLU A CA 1
ATOM 1892 C C . GLU A 1 260 ? -24.625 1.449 17.906 1 89.06 260 GLU A C 1
ATOM 1894 O O . GLU A 1 260 ? -24.844 2.121 18.922 1 89.06 260 GLU A O 1
ATOM 1899 N N . PRO A 1 261 ? -24.844 1.853 16.75 1 90 261 PRO A N 1
ATOM 1900 C CA . PRO A 1 261 ? -24.641 1.125 15.484 1 90 261 PRO A CA 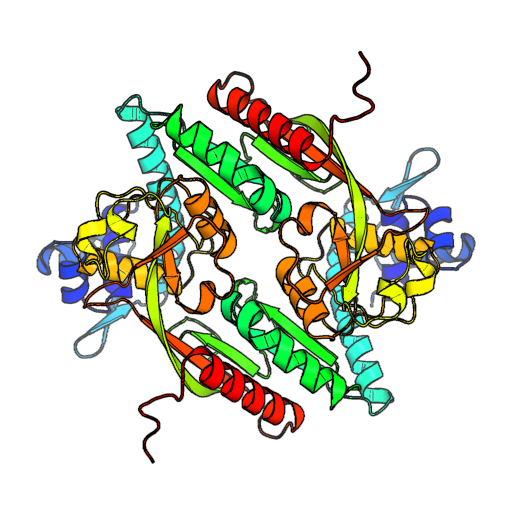1
ATOM 1901 C C . PRO A 1 261 ? -23.172 1.059 15.07 1 90 261 PRO A C 1
ATOM 1903 O O . PRO A 1 261 ? -22.562 2.094 14.82 1 90 261 PRO A O 1
ATOM 1906 N N . THR A 1 262 ? -22.688 -0.11 14.945 1 92.38 262 THR A N 1
ATOM 1907 C CA . THR A 1 262 ? -21.297 -0.368 14.594 1 92.38 262 THR A CA 1
ATOM 1908 C C . THR A 1 262 ? -21.141 -0.443 13.078 1 92.38 262 THR A C 1
ATOM 1910 O O . THR A 1 262 ? -21.859 -1.176 12.398 1 92.38 262 THR A O 1
ATOM 1913 N N . PRO A 1 263 ? -20.25 0.376 12.57 1 93.31 263 PRO A N 1
ATOM 1914 C CA . PRO A 1 263 ? -19.953 0.171 11.148 1 93.31 263 PRO A CA 1
ATOM 1915 C C . PRO A 1 263 ? -19.359 -1.203 10.867 1 93.31 263 PRO A C 1
ATOM 1917 O O . PRO A 1 263 ? -18.547 -1.702 11.648 1 93.31 263 PRO A O 1
ATOM 1920 N N . ARG A 1 264 ? -19.844 -1.773 9.727 1 93.62 264 ARG A N 1
ATOM 1921 C CA . ARG A 1 264 ? -19.422 -3.123 9.367 1 93.62 264 ARG A CA 1
ATOM 1922 C C . ARG A 1 264 ? -19.156 -3.229 7.867 1 93.62 264 ARG A C 1
ATOM 1924 O O . ARG A 1 264 ? -19.641 -2.41 7.086 1 93.62 264 ARG A O 1
ATOM 1931 N N . ARG A 1 265 ? -18.297 -4.172 7.566 1 91.44 265 ARG A N 1
ATOM 1932 C CA . ARG A 1 265 ? -18.156 -4.559 6.164 1 91.44 265 ARG A CA 1
ATOM 1933 C C . ARG A 1 265 ? -18.312 -6.066 6 1 91.44 265 ARG A C 1
ATOM 1935 O O . ARG A 1 265 ? -18.016 -6.832 6.922 1 91.44 265 ARG A O 1
ATOM 1942 N N . THR A 1 266 ? -18.844 -6.422 4.859 1 92.44 266 THR A N 1
ATOM 1943 C CA . THR A 1 266 ? -18.938 -7.832 4.504 1 92.44 266 THR A CA 1
ATOM 1944 C C . THR A 1 266 ? -17.922 -8.188 3.418 1 92.44 266 THR A C 1
ATOM 1946 O O . THR A 1 266 ? -17.922 -7.586 2.342 1 92.44 266 THR A O 1
ATOM 1949 N N . ILE A 1 267 ? -17.047 -9.117 3.789 1 94.25 267 ILE A N 1
ATOM 1950 C CA . ILE A 1 267 ? -16.062 -9.609 2.832 1 94.25 267 ILE A CA 1
ATOM 1951 C C . ILE A 1 267 ? -16.656 -10.766 2.033 1 94.25 267 ILE A C 1
ATOM 1953 O O . ILE A 1 267 ? -17.266 -11.672 2.602 1 94.25 267 ILE A O 1
ATOM 1957 N N . VAL A 1 268 ? -16.469 -10.664 0.75 1 93.56 268 VAL A N 1
ATOM 1958 C CA . VAL A 1 268 ? -17 -11.695 -0.137 1 93.56 268 VAL A CA 1
ATOM 1959 C C . VAL A 1 268 ? -15.867 -12.281 -0.98 1 93.56 268 VAL A C 1
ATOM 1961 O O . VAL A 1 268 ? -14.812 -11.656 -1.144 1 93.56 268 VAL A O 1
ATOM 1964 N N . VAL A 1 269 ? -16.078 -13.477 -1.399 1 94.88 269 VAL A N 1
ATOM 1965 C CA . VAL A 1 269 ? -15.227 -14.102 -2.402 1 94.88 269 VAL A CA 1
ATOM 1966 C C . VAL A 1 269 ? -16.016 -14.344 -3.684 1 94.88 269 VAL A C 1
ATOM 1968 O O . VAL A 1 269 ? -17.203 -14.711 -3.629 1 94.88 269 VAL A O 1
ATOM 1971 N N . ARG A 1 270 ? -15.336 -14.031 -4.793 1 93.12 270 ARG A N 1
ATOM 1972 C CA . ARG A 1 270 ? -15.953 -14.195 -6.105 1 93.12 270 ARG A CA 1
ATOM 1973 C C . ARG A 1 270 ? -15.125 -15.117 -6.992 1 93.12 270 ARG A C 1
ATOM 1975 O O . ARG A 1 270 ? -13.891 -15.031 -7.004 1 93.12 270 ARG A O 1
ATOM 1982 N N . ARG A 1 271 ? -15.828 -15.969 -7.668 1 92.81 271 ARG A N 1
ATOM 1983 C CA . ARG A 1 271 ? -15.211 -16.859 -8.648 1 92.81 271 ARG A CA 1
ATOM 1984 C C . ARG A 1 271 ? -15.766 -16.594 -10.047 1 92.81 271 ARG A C 1
ATOM 1986 O O . ARG A 1 271 ? -16.969 -16.672 -10.266 1 92.81 271 ARG A O 1
ATOM 1993 N N . HIS A 1 272 ? -14.805 -16.25 -10.914 1 89.81 272 HIS A N 1
ATOM 1994 C CA . HIS A 1 272 ? -15.234 -16.047 -12.297 1 89.81 272 HIS A CA 1
ATOM 1995 C C . HIS A 1 272 ? -15.797 -17.328 -12.891 1 89.81 272 HIS A C 1
ATOM 1997 O O . HIS A 1 272 ? -15.266 -18.422 -12.656 1 89.81 272 HIS A O 1
ATOM 2003 N N . HIS A 1 273 ? -16.766 -17.172 -13.781 1 88.38 273 HIS A N 1
ATOM 2004 C CA . HIS A 1 273 ? -17.422 -18.328 -14.367 1 88.38 273 HIS A CA 1
ATOM 2005 C C . HIS A 1 273 ? -16.438 -19.156 -15.18 1 88.38 273 HIS A C 1
ATOM 2007 O O . HIS A 1 273 ? -16.562 -20.391 -15.219 1 88.38 273 HIS A O 1
ATOM 2013 N N . ARG A 1 274 ? -15.508 -18.594 -15.727 1 81.44 274 ARG A N 1
ATOM 2014 C CA . ARG A 1 274 ? -14.531 -19.312 -16.531 1 81.44 274 ARG A CA 1
ATOM 2015 C C . ARG A 1 274 ? -13.672 -20.219 -15.672 1 81.44 274 ARG A C 1
ATOM 2017 O O . ARG A 1 274 ? -13.039 -21.156 -16.188 1 81.44 274 ARG A O 1
ATOM 2024 N N . ALA A 1 275 ? -13.641 -19.938 -14.367 1 86.31 275 ALA A N 1
ATOM 2025 C CA . ALA A 1 275 ? -12.781 -20.703 -13.469 1 86.31 275 ALA A CA 1
ATOM 2026 C C . ALA A 1 275 ? -13.594 -21.703 -12.648 1 86.31 275 ALA A C 1
ATOM 2028 O O . ALA A 1 275 ? -13.078 -22.312 -11.711 1 86.31 275 ALA A O 1
ATOM 2029 N N . ARG A 1 276 ? -14.789 -21.906 -12.992 1 86.62 276 ARG A N 1
ATOM 2030 C CA . ARG A 1 276 ? -15.68 -22.781 -12.227 1 86.62 276 ARG A CA 1
ATOM 2031 C C . ARG A 1 276 ? -15.141 -24.203 -12.172 1 86.62 276 ARG A C 1
ATOM 2033 O O . ARG A 1 276 ? -15.273 -24.875 -11.156 1 86.62 276 ARG A O 1
ATOM 2040 N N . ASN A 1 277 ? -14.516 -24.594 -13.281 1 84.44 277 ASN A N 1
ATOM 2041 C CA . ASN A 1 277 ? -14.055 -25.969 -13.344 1 84.44 277 ASN A CA 1
ATOM 2042 C C . ASN A 1 277 ? -12.539 -26.062 -13.141 1 84.44 277 ASN A C 1
ATOM 2044 O O . ASN A 1 277 ? -11.945 -27.109 -13.359 1 84.44 277 ASN A O 1
ATOM 2048 N N . ASN A 1 278 ? -11.992 -24.984 -12.805 1 86.94 278 ASN A N 1
ATOM 2049 C CA . ASN A 1 278 ? -10.562 -24.984 -12.516 1 86.94 278 ASN A CA 1
ATOM 2050 C C . ASN A 1 278 ? -10.273 -25.516 -11.109 1 86.94 278 ASN A C 1
ATOM 2052 O O . ASN A 1 278 ? -10.695 -24.906 -10.117 1 86.94 278 ASN A O 1
ATOM 2056 N N . VAL A 1 279 ? -9.57 -26.609 -11.031 1 88.56 279 VAL A N 1
ATOM 2057 C CA . VAL A 1 279 ? -9.328 -27.312 -9.773 1 88.56 279 VAL A CA 1
ATOM 2058 C C . VAL A 1 279 ? -8.523 -26.438 -8.828 1 88.56 279 VAL A C 1
ATOM 2060 O O . VAL A 1 279 ? -8.766 -26.422 -7.621 1 88.56 279 VAL A O 1
ATOM 2063 N N . VAL A 1 280 ? -7.535 -25.719 -9.391 1 90.31 280 VAL A N 1
ATOM 2064 C CA . VAL A 1 280 ? -6.684 -24.875 -8.562 1 90.31 280 VAL A CA 1
ATOM 2065 C C . VAL A 1 280 ? -7.496 -23.703 -8 1 90.31 280 VAL A C 1
ATOM 2067 O O . VAL A 1 280 ? -7.352 -23.344 -6.832 1 90.31 280 VAL A O 1
ATOM 2070 N N . ALA A 1 281 ? -8.398 -23.188 -8.789 1 92.44 281 ALA A N 1
ATOM 2071 C CA . ALA A 1 281 ? -9.281 -22.125 -8.32 1 92.44 281 ALA A CA 1
ATOM 2072 C C . ALA A 1 281 ? -10.172 -22.609 -7.176 1 92.44 281 ALA A C 1
ATOM 2074 O O . ALA A 1 281 ? -10.383 -21.891 -6.195 1 92.44 281 ALA A O 1
ATOM 2075 N N . GLY A 1 282 ? -10.672 -23.828 -7.375 1 93.94 282 GLY A N 1
ATOM 2076 C CA . GLY A 1 282 ? -11.469 -24.422 -6.309 1 93.94 282 GLY A CA 1
ATOM 2077 C C . GLY A 1 282 ? -10.695 -24.578 -5.016 1 93.94 282 GLY A C 1
ATOM 2078 O O . GLY A 1 282 ? -11.219 -24.297 -3.934 1 93.94 282 GLY A O 1
ATOM 2079 N N . ARG A 1 283 ? -9.508 -25.016 -5.133 1 94.44 283 ARG A N 1
ATOM 2080 C CA . ARG A 1 283 ? -8.656 -25.203 -3.963 1 94.44 283 ARG A CA 1
ATOM 2081 C C . ARG A 1 283 ? -8.352 -23.859 -3.287 1 94.44 283 ARG A C 1
ATOM 2083 O O . ARG A 1 283 ? -8.367 -23.766 -2.059 1 94.44 283 ARG A O 1
ATOM 2090 N N . VAL A 1 284 ? -8.094 -22.828 -4.039 1 96.38 284 VAL A N 1
ATOM 2091 C CA . VAL A 1 284 ? -7.852 -21.5 -3.516 1 96.38 284 VAL A CA 1
ATOM 2092 C C . VAL A 1 284 ? -9.062 -21.031 -2.711 1 96.38 284 VAL A C 1
ATOM 2094 O O . VAL A 1 284 ? -8.914 -20.5 -1.602 1 96.38 284 VAL A O 1
ATOM 2097 N N . LEU A 1 285 ? -10.234 -21.281 -3.203 1 96.56 285 LEU A N 1
ATOM 2098 C CA . LEU A 1 285 ? -11.469 -20.875 -2.525 1 96.56 285 LEU A CA 1
ATOM 2099 C C . LEU A 1 285 ? -11.602 -21.594 -1.186 1 96.56 285 LEU A C 1
ATOM 2101 O O . LEU A 1 285 ? -11.977 -20.969 -0.185 1 96.56 285 LEU A O 1
ATOM 2105 N N . GLU A 1 286 ? -11.312 -22.812 -1.22 1 96.69 286 GLU A N 1
ATOM 2106 C CA . GLU A 1 286 ? -11.367 -23.609 0.006 1 96.69 286 GLU A CA 1
ATOM 2107 C C . GLU A 1 286 ? -10.414 -23.047 1.062 1 96.69 286 GLU A C 1
ATOM 2109 O O . GLU A 1 286 ? -10.789 -22.922 2.232 1 96.69 286 GLU A O 1
ATOM 2114 N N . LEU A 1 287 ? -9.242 -22.766 0.64 1 97.5 287 LEU A N 1
ATOM 2115 C CA . LEU A 1 287 ? -8.227 -22.266 1.561 1 97.5 287 LEU A CA 1
ATOM 2116 C C . LEU A 1 287 ? -8.602 -20.891 2.088 1 97.5 287 LEU A C 1
ATOM 2118 O O . LEU A 1 287 ? -8.383 -20.578 3.264 1 97.5 287 LEU A O 1
ATOM 2122 N N . ILE A 1 288 ? -9.125 -20.016 1.221 1 97.31 288 ILE A N 1
ATOM 2123 C CA . ILE A 1 288 ? -9.562 -18.688 1.641 1 97.31 288 ILE A CA 1
ATOM 2124 C C . ILE A 1 288 ? -10.656 -18.828 2.699 1 97.31 288 ILE A C 1
ATOM 2126 O O . ILE A 1 288 ? -10.641 -18.109 3.709 1 97.31 288 ILE A O 1
ATOM 2130 N N . HIS A 1 289 ? -11.578 -19.703 2.465 1 96.25 289 HIS A N 1
ATOM 2131 C CA . HIS A 1 289 ? -12.641 -19.953 3.434 1 96.25 289 HIS A CA 1
ATOM 2132 C C . HIS A 1 289 ? -12.07 -20.422 4.773 1 96.25 289 HIS A C 1
ATOM 2134 O O . HIS A 1 289 ? -12.523 -19.969 5.828 1 96.25 289 HIS A O 1
ATOM 2140 N N . GLN A 1 290 ? -11.125 -21.266 4.734 1 96.25 290 GLN A N 1
ATOM 2141 C CA . GLN A 1 290 ? -10.484 -21.75 5.945 1 96.25 290 GLN A CA 1
ATOM 2142 C C . GLN A 1 290 ? -9.82 -20.625 6.719 1 96.25 290 GLN A C 1
ATOM 2144 O O . GLN A 1 290 ? -9.914 -20.562 7.949 1 96.25 290 GLN A O 1
ATOM 2149 N N . GLN A 1 291 ? -9.156 -19.734 5.957 1 95.44 291 GLN A N 1
ATOM 2150 C CA . GLN A 1 291 ? -8.508 -18.594 6.605 1 95.44 291 GLN A CA 1
ATOM 2151 C C . GLN A 1 291 ? -9.531 -17.672 7.254 1 95.44 291 GLN A C 1
ATOM 2153 O O . GLN A 1 291 ? -9.312 -17.172 8.359 1 95.44 291 GLN A O 1
ATOM 2158 N N . ALA A 1 292 ? -10.641 -17.453 6.559 1 95.19 292 ALA A N 1
ATOM 2159 C CA . ALA A 1 292 ? -11.695 -16.594 7.102 1 95.19 292 ALA A CA 1
ATOM 2160 C C . ALA A 1 292 ? -12.258 -17.188 8.398 1 95.19 292 ALA A C 1
ATOM 2162 O O . ALA A 1 292 ? -12.469 -16.453 9.367 1 95.19 292 ALA A O 1
ATOM 2163 N N . VAL A 1 293 ? -12.461 -18.469 8.453 1 93.62 293 VAL A N 1
ATOM 2164 C CA . VAL A 1 293 ? -12.984 -19.141 9.633 1 93.62 293 VAL A CA 1
ATOM 2165 C C . VAL A 1 293 ? -11.969 -19.062 10.773 1 93.62 293 VAL A C 1
ATOM 2167 O O . VAL A 1 293 ? -12.344 -18.859 11.93 1 93.62 293 VAL A O 1
ATOM 2170 N N . ARG A 1 294 ? -10.742 -19.172 10.453 1 91.56 294 ARG A N 1
ATOM 2171 C CA . ARG A 1 294 ? -9.68 -19.156 11.453 1 91.56 294 ARG A CA 1
ATOM 2172 C C . ARG A 1 294 ? -9.586 -17.781 12.109 1 91.56 294 ARG A C 1
ATOM 2174 O O . ARG A 1 294 ? -9.398 -17.672 13.328 1 91.56 294 ARG A O 1
ATOM 2181 N N . THR A 1 295 ? -9.703 -16.766 11.242 1 90.19 295 THR A N 1
ATOM 2182 C CA . THR A 1 295 ? -9.477 -15.414 11.742 1 90.19 295 THR A CA 1
ATOM 2183 C C . THR A 1 295 ? -10.742 -14.859 12.391 1 90.19 295 THR A C 1
ATOM 2185 O O . THR A 1 295 ? -10.672 -14.055 13.32 1 90.19 295 THR A O 1
ATOM 2188 N N . HIS A 1 296 ? -11.977 -15.172 11.898 1 90 296 HIS A N 1
ATOM 2189 C CA . HIS A 1 296 ? -13.203 -14.539 12.344 1 90 296 HIS A CA 1
ATOM 2190 C C . HIS A 1 296 ? -14.172 -15.555 12.945 1 90 296 HIS A C 1
ATOM 2192 O O . HIS A 1 296 ? -15.203 -15.188 13.508 1 90 296 HIS A O 1
ATOM 2198 N N . GLY A 1 297 ? -13.891 -16.734 12.945 1 83.25 297 GLY A N 1
ATOM 2199 C CA . GLY A 1 297 ? -14.859 -17.75 13.328 1 83.25 297 GLY A CA 1
ATOM 2200 C C . GLY A 1 297 ? -15.828 -18.094 12.219 1 83.25 297 GLY A C 1
ATOM 2201 O O . GLY A 1 297 ? -15.828 -17.469 11.164 1 83.25 297 GLY A O 1
ATOM 2202 N N . PRO A 1 298 ? -16.547 -19.219 12.25 1 72.88 298 PRO A N 1
ATOM 2203 C CA . PRO A 1 298 ? -17.469 -19.656 11.195 1 72.88 298 PRO A CA 1
ATOM 2204 C C . PRO A 1 298 ? -18.578 -18.641 10.922 1 72.88 298 PRO A C 1
ATOM 2206 O O . PRO A 1 298 ? -19 -17.922 11.836 1 72.88 298 PRO A O 1
ATOM 2209 N N . ALA A 1 299 ? -18.812 -18.312 9.57 1 63.19 299 ALA A N 1
ATOM 2210 C CA . ALA A 1 299 ? -19.891 -17.391 9.227 1 63.19 299 ALA A CA 1
ATOM 2211 C C . ALA A 1 299 ? -21.203 -17.812 9.875 1 63.19 299 ALA A C 1
ATOM 2213 O O . ALA A 1 299 ? -21.5 -19.016 9.984 1 63.19 299 ALA A O 1
ATOM 2214 N N . VAL A 1 300 ? -21.797 -17.094 10.688 1 49.34 300 VAL A N 1
ATOM 2215 C CA . VAL A 1 300 ? -23.062 -17.5 11.281 1 49.34 300 VAL A CA 1
ATOM 2216 C C . VAL A 1 300 ? -24.031 -17.922 10.18 1 49.34 300 VAL A C 1
ATOM 2218 O O . VAL A 1 300 ? -24.703 -18.938 10.289 1 49.34 300 VAL A O 1
ATOM 2221 N N . GLY A 1 301 ? -24.734 -17.125 9.297 1 39.16 301 GLY A N 1
ATOM 2222 C CA . GLY A 1 301 ? -25.953 -17.453 8.57 1 39.16 301 GLY A CA 1
ATOM 2223 C C . GLY A 1 301 ? -25.719 -18.328 7.352 1 39.16 301 GLY A C 1
ATOM 2224 O O . GLY A 1 301 ? -26.031 -17.938 6.227 1 39.16 301 GLY A O 1
ATOM 2225 N N . ALA A 1 302 ? -24.797 -18.938 6.93 1 32.56 302 ALA A N 1
ATOM 2226 C CA . ALA A 1 302 ? -25.125 -19.891 5.867 1 32.56 302 ALA A CA 1
ATOM 2227 C C . ALA A 1 302 ? -26.359 -20.703 6.238 1 32.56 302 ALA A C 1
ATOM 2229 O O . ALA A 1 302 ? -26.391 -21.375 7.27 1 32.56 302 ALA A O 1
ATOM 2230 N N . LEU A 1 303 ? -27.562 -20.297 5.895 1 25.52 303 LEU A N 1
ATOM 2231 C CA . LEU A 1 303 ? -28.703 -21.203 5.848 1 25.52 303 LEU A CA 1
ATOM 2232 C C . LEU A 1 303 ? -28.297 -22.562 5.27 1 25.52 303 LEU A C 1
ATOM 2234 O O . LEU A 1 303 ? -27.672 -22.625 4.211 1 25.52 303 LEU A O 1
ATOM 2238 N N . ALA A 1 304 ? -28.266 -23.609 5.984 1 23.33 304 ALA A N 1
ATOM 2239 C CA . ALA A 1 304 ? -28.656 -24.938 5.555 1 23.33 304 ALA A CA 1
ATOM 2240 C C . ALA A 1 304 ? -29.953 -24.922 4.754 1 23.33 304 ALA A C 1
ATOM 2242 O O . ALA A 1 304 ? -30.906 -24.219 5.125 1 23.33 304 ALA A O 1
ATOM 2243 N N . MET B 1 1 ? -21.547 28.953 -13.477 1 50.94 1 MET B N 1
ATOM 2244 C CA . MET B 1 1 ? -20.641 28.094 -12.695 1 50.94 1 MET B CA 1
ATOM 2245 C C . MET B 1 1 ? -21.422 27.156 -11.805 1 50.94 1 MET B C 1
ATOM 2247 O O . MET B 1 1 ? -22.453 27.531 -11.234 1 50.94 1 MET B O 1
ATOM 2251 N N . ILE B 1 2 ? -21.094 25.875 -11.852 1 60.03 2 ILE B N 1
ATOM 2252 C CA . ILE B 1 2 ? -21.859 24.906 -11.078 1 60.03 2 ILE B CA 1
ATOM 2253 C C . ILE B 1 2 ? -21.625 25.125 -9.586 1 60.03 2 ILE B C 1
ATOM 2255 O O . ILE B 1 2 ? -20.484 25.281 -9.148 1 60.03 2 ILE B O 1
ATOM 2259 N N . ASP B 1 3 ? -22.656 25.438 -8.859 1 64.25 3 ASP B N 1
ATOM 2260 C CA . ASP B 1 3 ? -22.625 25.625 -7.414 1 64.25 3 ASP B CA 1
ATOM 2261 C C . ASP B 1 3 ? -22.172 24.359 -6.695 1 64.25 3 ASP B C 1
ATOM 2263 O O . ASP B 1 3 ? -22.812 23.312 -6.793 1 64.25 3 ASP B O 1
ATOM 2267 N N . PRO B 1 4 ? -21.094 24.5 -5.945 1 66.31 4 PRO B N 1
ATOM 2268 C CA . PRO B 1 4 ? -20.578 23.312 -5.262 1 66.31 4 PRO B CA 1
ATOM 2269 C C . PRO B 1 4 ? -21.562 22.719 -4.262 1 66.31 4 PRO B C 1
ATOM 2271 O O . PRO B 1 4 ? -21.562 21.516 -4.023 1 66.31 4 PRO B O 1
ATOM 2274 N N . HIS B 1 5 ? -22.359 23.594 -3.637 1 71.75 5 HIS B N 1
ATOM 2275 C CA . HIS B 1 5 ? -23.359 23.094 -2.701 1 71.75 5 HIS B CA 1
ATOM 2276 C C . HIS B 1 5 ? -24.344 22.156 -3.395 1 71.75 5 HIS B C 1
ATOM 2278 O O . HIS B 1 5 ? -24.703 21.109 -2.855 1 71.75 5 HIS B O 1
ATOM 2284 N N . ARG B 1 6 ? -24.703 22.5 -4.566 1 78.06 6 ARG B N 1
ATOM 2285 C CA . ARG B 1 6 ? -25.672 21.688 -5.301 1 78.06 6 ARG B CA 1
ATOM 2286 C C . ARG B 1 6 ? -25.016 20.391 -5.781 1 78.06 6 ARG B C 1
ATOM 2288 O O . ARG B 1 6 ? -25.672 19.344 -5.828 1 78.06 6 ARG B O 1
ATOM 2295 N N . LEU B 1 7 ? -23.766 20.484 -6.039 1 76.88 7 LEU B N 1
ATOM 2296 C CA . LEU B 1 7 ? -23.047 19.266 -6.402 1 76.88 7 LEU B CA 1
ATOM 2297 C C . LEU B 1 7 ? -22.969 18.312 -5.223 1 76.88 7 LEU B C 1
ATOM 2299 O O . LEU B 1 7 ? -23.062 17.094 -5.398 1 76.88 7 LEU B O 1
ATOM 2303 N N . ARG B 1 8 ? -22.844 18.859 -4.047 1 77.5 8 ARG B N 1
ATOM 2304 C CA . ARG B 1 8 ? -22.844 18.062 -2.826 1 77.5 8 ARG B CA 1
ATOM 2305 C C . ARG B 1 8 ? -24.188 17.375 -2.625 1 77.5 8 ARG B C 1
ATOM 2307 O O . ARG B 1 8 ? -24.25 16.203 -2.232 1 77.5 8 ARG B O 1
ATOM 2314 N N . ILE B 1 9 ? -25.234 18.109 -2.861 1 81.62 9 ILE B N 1
ATOM 2315 C CA . ILE B 1 9 ? -26.578 17.578 -2.711 1 81.62 9 ILE B CA 1
ATOM 2316 C C . ILE B 1 9 ? -26.797 16.453 -3.713 1 81.62 9 ILE B C 1
ATOM 2318 O O . ILE B 1 9 ? -27.359 15.406 -3.365 1 81.62 9 ILE B O 1
ATOM 2322 N N . LEU B 1 10 ? -26.281 16.656 -4.93 1 85.25 10 LEU B N 1
ATOM 2323 C CA . LEU B 1 10 ? -26.391 15.602 -5.941 1 85.25 10 LEU B CA 1
ATOM 2324 C C . LEU B 1 10 ? -25.672 14.336 -5.492 1 85.25 10 LEU B C 1
ATOM 2326 O O . LEU B 1 10 ? -26.219 13.234 -5.605 1 85.25 10 LEU B O 1
ATOM 2330 N N . ARG B 1 11 ? -24.609 14.57 -4.992 1 79.62 11 ARG B N 1
ATOM 2331 C CA . ARG B 1 11 ? -23.812 13.422 -4.547 1 79.62 11 ARG B CA 1
ATOM 2332 C C . ARG B 1 11 ? -24.531 12.672 -3.426 1 79.62 11 ARG B C 1
ATOM 2334 O O . ARG B 1 11 ? -24.531 11.445 -3.395 1 79.62 11 ARG B O 1
ATOM 2341 N N . ALA B 1 12 ? -25.125 13.305 -2.48 1 81 12 ALA B N 1
ATOM 2342 C CA . ALA B 1 12 ? -25.875 12.695 -1.383 1 81 12 ALA B CA 1
ATOM 2343 C C . ALA B 1 12 ? -27.078 11.922 -1.903 1 81 12 ALA B C 1
ATOM 2345 O O . ALA B 1 12 ? -27.359 10.812 -1.433 1 81 12 ALA B O 1
ATOM 2346 N N . VAL B 1 13 ? -27.688 12.492 -2.844 1 86.56 13 VAL B N 1
ATOM 2347 C CA . VAL B 1 13 ? -28.891 11.852 -3.4 1 86.56 13 VAL B CA 1
ATOM 2348 C C . VAL B 1 13 ? -28.5 10.562 -4.113 1 86.56 13 VAL B C 1
ATOM 2350 O O . VAL B 1 13 ? -29.172 9.539 -3.979 1 86.56 13 VAL B O 1
ATOM 2353 N N . VAL B 1 14 ? -27.406 10.656 -4.801 1 81.38 14 VAL B N 1
ATOM 2354 C CA . VAL B 1 14 ? -26.953 9.484 -5.543 1 81.38 14 VAL B CA 1
ATOM 2355 C C . VAL B 1 14 ? -26.484 8.398 -4.57 1 81.38 14 VAL B C 1
ATOM 2357 O O . VAL B 1 14 ? -26.781 7.219 -4.77 1 81.38 14 VAL B O 1
ATOM 2360 N N . ALA B 1 15 ? -25.859 8.836 -3.594 1 76.38 15 ALA B N 1
ATOM 2361 C CA . ALA B 1 15 ? -25.344 7.895 -2.605 1 76.38 15 ALA B CA 1
ATOM 2362 C C . ALA B 1 15 ? -26.469 7.234 -1.819 1 76.38 15 ALA B C 1
ATOM 2364 O O . ALA B 1 15 ? -26.438 6.027 -1.568 1 76.38 15 ALA B O 1
ATOM 2365 N N . GLU B 1 16 ? -27.469 7.977 -1.439 1 77.75 16 GLU B N 1
ATOM 2366 C CA . GLU B 1 16 ? -28.547 7.508 -0.583 1 77.75 16 GLU B CA 1
ATOM 2367 C C . GLU B 1 16 ? -29.656 6.844 -1.402 1 77.75 16 GLU B C 1
ATOM 2369 O O . GLU B 1 16 ? -30.453 6.082 -0.865 1 77.75 16 GLU B O 1
ATOM 2374 N N . GLY B 1 17 ? -29.594 7.215 -2.689 1 84.56 17 GLY B N 1
ATOM 2375 C CA . GLY B 1 17 ? -30.594 6.652 -3.58 1 84.56 17 GLY B CA 1
ATOM 2376 C C . GLY B 1 17 ? -31.984 7.211 -3.34 1 84.56 17 GLY B C 1
ATOM 2377 O O . GLY B 1 17 ? -32.969 6.633 -3.789 1 84.56 17 GLY B O 1
ATOM 2378 N N . SER B 1 18 ? -32.094 8.25 -2.475 1 88.69 18 SER B N 1
ATOM 2379 C CA . SER B 1 18 ? -33.375 8.875 -2.18 1 88.69 18 SER B CA 1
ATOM 2380 C C . SER B 1 18 ? -33.219 10.32 -1.747 1 88.69 18 SER B C 1
ATOM 2382 O O . SER B 1 18 ? -32.156 10.703 -1.219 1 88.69 18 SER B O 1
ATOM 2384 N N . ILE B 1 19 ? -34.219 11.141 -2.045 1 88.56 19 ILE B N 1
ATOM 2385 C CA . ILE B 1 19 ? -34.25 12.531 -1.62 1 88.56 19 ILE B CA 1
ATOM 2386 C C . ILE B 1 19 ? -34.344 12.609 -0.097 1 88.56 19 ILE B C 1
ATOM 2388 O O . ILE B 1 19 ? -33.656 13.422 0.531 1 88.56 19 ILE B O 1
ATOM 2392 N N . GLY B 1 20 ? -35.156 11.719 0.424 1 88.38 20 GLY B N 1
ATOM 2393 C CA . GLY B 1 20 ? -35.25 11.672 1.872 1 88.38 20 GLY B CA 1
ATOM 2394 C C . GLY B 1 20 ? -33.969 11.266 2.566 1 88.38 20 GLY B C 1
ATOM 2395 O O . GLY B 1 20 ? -33.594 11.875 3.562 1 88.38 20 GLY B O 1
ATOM 2396 N N . GLY B 1 21 ? -33.469 10.328 2.088 1 83.81 21 GLY B N 1
ATOM 2397 C CA . GLY B 1 21 ? -32.188 9.883 2.631 1 83.81 21 GLY B CA 1
ATOM 2398 C C . GLY B 1 21 ? -31.109 10.938 2.549 1 83.81 21 GLY B C 1
ATOM 2399 O O . GLY B 1 21 ? -30.328 11.125 3.494 1 83.81 21 GLY B O 1
ATOM 2400 N N . ALA B 1 22 ? -31 11.586 1.477 1 84.75 22 ALA B N 1
ATOM 2401 C CA . ALA B 1 22 ? -30.047 12.672 1.286 1 84.75 22 ALA B CA 1
ATOM 2402 C C . ALA B 1 22 ? -30.328 13.828 2.244 1 84.75 22 ALA B C 1
ATOM 2404 O O . ALA B 1 22 ? -29.391 14.414 2.809 1 84.75 22 ALA B O 1
ATOM 2405 N N . ALA B 1 23 ? -31.547 14.094 2.41 1 87 23 ALA B N 1
ATOM 2406 C CA . ALA B 1 23 ? -31.953 15.164 3.324 1 87 23 ALA B CA 1
ATOM 2407 C C . ALA B 1 23 ? -31.516 14.859 4.754 1 87 23 ALA B C 1
ATOM 2409 O O . ALA B 1 23 ? -30.969 15.719 5.441 1 87 23 ALA B O 1
ATOM 2410 N N . ALA B 1 24 ? -31.734 13.648 5.074 1 79.62 24 ALA B N 1
ATOM 2411 C CA . ALA B 1 24 ? -31.328 13.203 6.406 1 79.62 24 ALA B CA 1
ATOM 2412 C C . ALA B 1 24 ? -29.812 13.281 6.578 1 79.62 24 ALA B C 1
ATOM 2414 O O . ALA B 1 24 ? -29.328 13.75 7.605 1 79.62 24 ALA B O 1
ATOM 2415 N N . ALA B 1 25 ? -29.203 12.945 5.551 1 73.44 25 ALA B N 1
ATOM 2416 C CA . ALA B 1 25 ? -27.734 12.883 5.59 1 73.44 25 ALA B CA 1
ATOM 2417 C C . ALA B 1 25 ? -27.125 14.281 5.613 1 73.44 25 ALA B C 1
ATOM 2419 O O . ALA B 1 25 ? -26.094 14.5 6.234 1 73.44 25 ALA B O 1
ATOM 2420 N N . LEU B 1 26 ? -27.766 15.227 5.039 1 74.06 26 LEU B N 1
ATOM 2421 C CA . LEU B 1 26 ? -27.234 16.562 4.863 1 74.06 26 LEU B CA 1
ATOM 2422 C C . LEU B 1 26 ? -27.844 17.531 5.887 1 74.06 26 LEU B C 1
ATOM 2424 O O . LEU B 1 26 ? -27.406 18.688 5.98 1 74.06 26 LEU B O 1
ATOM 2428 N N . GLY B 1 27 ? -28.812 17.016 6.637 1 77.88 27 GLY B N 1
ATOM 2429 C CA . GLY B 1 27 ? -29.453 17.859 7.637 1 77.88 27 GLY B CA 1
ATOM 2430 C C . GLY B 1 27 ? -30.312 18.969 7.031 1 77.88 27 GLY B C 1
ATOM 2431 O O . GLY B 1 27 ? -30.297 20.094 7.512 1 77.88 27 GLY B O 1
ATOM 2432 N N . CYS B 1 28 ? -30.844 18.688 5.965 1 81.62 28 CYS B N 1
ATOM 2433 C CA . CYS B 1 28 ? -31.734 19.641 5.332 1 81.62 28 CYS B CA 1
ATOM 2434 C C . CYS B 1 28 ? -33.094 19 5.016 1 81.62 28 CYS B C 1
ATOM 2436 O O . CYS B 1 28 ? -33.312 17.828 5.344 1 81.62 28 CYS B O 1
ATOM 2438 N N . THR B 1 29 ? -34 19.766 4.609 1 85.44 29 THR B N 1
ATOM 2439 C CA . THR B 1 29 ? -35.344 19.25 4.312 1 85.44 29 THR B CA 1
ATOM 2440 C C . THR B 1 29 ? -35.375 18.594 2.936 1 85.44 29 THR B C 1
ATOM 2442 O O . THR B 1 29 ? -34.656 19 2.029 1 85.44 29 THR B O 1
ATOM 2445 N N . PRO B 1 30 ? -36.125 17.594 2.881 1 90.31 30 PRO B N 1
ATOM 2446 C CA . PRO B 1 30 ? -36.281 16.969 1.571 1 90.31 30 PRO B CA 1
ATOM 2447 C C . PRO B 1 30 ? -36.688 17.953 0.479 1 90.31 30 PRO B C 1
ATOM 2449 O O . PRO B 1 30 ? -36.25 17.828 -0.665 1 90.31 30 PRO B O 1
ATOM 2452 N N . SER B 1 31 ? -37.469 18.922 0.836 1 91.12 31 SER B N 1
ATOM 2453 C CA . SER B 1 31 ? -37.875 19.938 -0.117 1 91.12 31 SER B CA 1
ATOM 2454 C C . SER B 1 31 ? -36.656 20.734 -0.611 1 91.12 31 SER B C 1
ATOM 2456 O O . SER B 1 31 ? -36.562 21.047 -1.8 1 91.12 31 SER B O 1
ATOM 2458 N N . ALA B 1 32 ? -35.781 21.016 0.285 1 86.62 32 ALA B N 1
ATOM 2459 C CA . ALA B 1 32 ? -34.562 21.75 -0.065 1 86.62 32 ALA B CA 1
ATOM 2460 C C . ALA B 1 32 ? -33.688 20.922 -0.993 1 86.62 32 ALA B C 1
ATOM 2462 O O . ALA B 1 32 ? -33.125 21.438 -1.971 1 86.62 32 ALA B O 1
ATOM 2463 N N . VAL B 1 33 ? -33.594 19.688 -0.682 1 90.5 33 VAL B N 1
ATOM 2464 C CA . VAL B 1 33 ? -32.781 18.781 -1.5 1 90.5 33 VAL B CA 1
ATOM 2465 C C . VAL B 1 33 ? -33.375 18.703 -2.908 1 90.5 33 VAL B C 1
ATOM 2467 O O . VAL B 1 33 ? -32.656 18.828 -3.896 1 90.5 33 VAL B O 1
ATOM 2470 N N . SER B 1 34 ? -34.656 18.562 -2.969 1 91.06 34 SER B N 1
ATOM 2471 C CA . SER B 1 34 ? -35.344 18.469 -4.25 1 91.06 34 SER B CA 1
ATOM 2472 C C . SER B 1 34 ? -35.188 19.75 -5.059 1 91.06 34 SER B C 1
ATOM 2474 O O . SER B 1 34 ? -34.969 19.703 -6.27 1 91.06 34 SER B O 1
ATOM 2476 N N . GLN B 1 35 ? -35.219 20.812 -4.406 1 89.69 35 GLN B N 1
ATOM 2477 C CA . GLN B 1 35 ? -35.094 22.109 -5.066 1 89.69 35 GLN B CA 1
ATOM 2478 C C . GLN B 1 35 ? -33.688 22.297 -5.613 1 89.69 35 GLN B C 1
ATOM 2480 O O . GLN B 1 35 ? -33.5 22.781 -6.738 1 89.69 35 GLN B O 1
ATOM 2485 N N . HIS B 1 36 ? -32.75 21.984 -4.793 1 86.94 36 HIS B N 1
ATOM 2486 C CA . HIS B 1 36 ? -31.359 22.156 -5.203 1 86.94 36 HIS B CA 1
ATOM 2487 C C . HIS B 1 36 ? -31.031 21.266 -6.398 1 86.94 36 HIS B C 1
ATOM 2489 O O . HIS B 1 36 ? -30.312 21.688 -7.309 1 86.94 36 HIS B O 1
ATOM 2495 N N . ILE B 1 37 ? -31.562 20.094 -6.402 1 89.5 37 ILE B N 1
ATOM 2496 C CA . ILE B 1 37 ? -31.344 19.156 -7.508 1 89.5 37 ILE B CA 1
ATOM 2497 C C . ILE B 1 37 ? -32 19.703 -8.773 1 89.5 37 ILE B C 1
ATOM 2499 O O . ILE B 1 37 ? -31.406 19.672 -9.852 1 89.5 37 ILE B O 1
ATOM 2503 N N . ALA B 1 38 ? -33.219 20.219 -8.609 1 89.5 38 ALA B N 1
ATOM 2504 C CA . ALA B 1 38 ? -33.938 20.797 -9.734 1 89.5 38 ALA B CA 1
ATOM 2505 C C . ALA B 1 38 ? -33.188 21.984 -10.32 1 89.5 38 ALA B C 1
ATOM 2507 O O . ALA B 1 38 ? -33.062 22.125 -11.539 1 89.5 38 ALA B O 1
ATOM 2508 N N . VAL B 1 39 ? -32.656 22.812 -9.477 1 84.62 39 VAL B N 1
ATOM 2509 C CA . VAL B 1 39 ? -31.906 23.984 -9.906 1 84.62 39 VAL B CA 1
ATOM 2510 C C . VAL B 1 39 ? -30.625 23.562 -10.609 1 84.62 39 VAL B C 1
ATOM 2512 O O . VAL B 1 39 ? -30.266 24.109 -11.648 1 84.62 39 VAL B O 1
ATOM 2515 N N . LEU B 1 40 ? -29.938 22.594 -10.047 1 83.94 40 LEU B N 1
ATOM 2516 C CA . LEU B 1 40 ? -28.703 22.078 -10.641 1 83.94 40 LEU B CA 1
ATOM 2517 C C . LEU B 1 40 ? -28.953 21.531 -12.039 1 83.94 40 LEU B C 1
ATOM 2519 O O . LEU B 1 40 ? -28.188 21.828 -12.969 1 83.94 40 LEU B O 1
ATOM 2523 N N . GLN B 1 41 ? -30 20.766 -12.156 1 86.56 41 GLN B N 1
ATOM 2524 C CA . GLN B 1 41 ? -30.359 20.188 -13.445 1 86.56 41 GLN B CA 1
ATOM 2525 C C . GLN B 1 41 ? -30.703 21.281 -14.461 1 86.56 41 GLN B C 1
ATOM 2527 O O . GLN B 1 41 ? -30.297 21.188 -15.625 1 86.56 41 GLN B O 1
ATOM 2532 N N . ARG B 1 42 ? -31.312 22.312 -14.047 1 82.56 42 ARG B N 1
ATOM 2533 C CA . ARG B 1 42 ? -31.625 23.453 -14.906 1 82.56 42 ARG B CA 1
ATOM 2534 C C . ARG B 1 42 ? -30.375 24.203 -15.32 1 82.56 42 ARG B C 1
ATOM 2536 O O . ARG B 1 42 ? -30.219 24.578 -16.484 1 82.56 42 ARG B O 1
ATOM 2543 N N . GLU B 1 43 ? -29.516 24.375 -14.359 1 78.56 43 GLU B N 1
ATOM 2544 C CA . GLU B 1 43 ? -28.281 25.109 -14.625 1 78.56 43 GLU B CA 1
ATOM 2545 C C . GLU B 1 43 ? -27.406 24.375 -15.625 1 78.56 43 GLU B C 1
ATOM 2547 O O . GLU B 1 43 ? -26.781 25 -16.5 1 78.56 43 GLU B O 1
ATOM 2552 N N . ILE B 1 44 ? -27.422 23.094 -15.469 1 75.25 44 ILE B N 1
ATOM 2553 C CA . ILE B 1 44 ? -26.531 22.281 -16.297 1 75.25 44 ILE B CA 1
ATOM 2554 C C . ILE B 1 44 ? -27.25 21.891 -17.594 1 75.25 44 ILE B C 1
ATOM 2556 O O . ILE B 1 44 ? -26.594 21.578 -18.594 1 75.25 44 ILE B O 1
ATOM 2560 N N . GLY B 1 45 ? -28.578 21.906 -17.578 1 79.62 45 GLY B N 1
ATOM 2561 C CA . GLY B 1 45 ? -29.375 21.562 -18.75 1 79.62 45 GLY B CA 1
ATOM 2562 C C . GLY B 1 45 ? -29.484 20.078 -18.984 1 79.62 45 GLY B C 1
ATOM 2563 O O . GLY B 1 45 ? -29.719 19.641 -20.109 1 79.62 45 GLY B O 1
ATOM 2564 N N . LEU B 1 46 ? -29.062 19.266 -18 1 80.5 46 LEU B N 1
ATOM 2565 C CA . LEU B 1 46 ? -29.141 17.812 -18.078 1 80.5 46 LEU B CA 1
ATOM 2566 C C . LEU B 1 46 ? -29.984 17.25 -16.938 1 80.5 46 LEU B C 1
ATOM 2568 O O . LEU B 1 46 ? -30.031 17.828 -15.852 1 80.5 46 LEU B O 1
ATOM 2572 N N . THR B 1 47 ? -30.672 16.203 -17.234 1 86.69 47 THR B N 1
ATOM 2573 C CA . THR B 1 47 ? -31.312 15.43 -16.188 1 86.69 47 THR B CA 1
ATOM 2574 C C . THR B 1 47 ? -30.297 14.547 -15.461 1 86.69 47 THR B C 1
ATOM 2576 O O . THR B 1 47 ? -29.594 13.75 -16.094 1 86.69 47 THR B O 1
ATOM 2579 N N . LEU B 1 48 ? -30.156 14.812 -14.164 1 86.88 48 LEU B N 1
ATOM 2580 C CA . LEU B 1 48 ? -29.078 14.164 -13.422 1 86.88 48 LEU B CA 1
ATOM 2581 C C . LEU B 1 48 ? -29.625 13.008 -12.594 1 86.88 48 LEU B C 1
ATOM 2583 O O . LEU B 1 48 ? -28.891 12.07 -12.273 1 86.88 48 LEU B O 1
ATOM 2587 N N . VAL B 1 49 ? -30.938 13.109 -12.227 1 89.38 49 VAL B N 1
ATOM 2588 C CA . VAL B 1 49 ? -31.562 12.055 -11.438 1 89.38 49 VAL B CA 1
ATOM 2589 C C . VAL B 1 49 ? -32.938 11.742 -12.008 1 89.38 49 VAL B C 1
ATOM 2591 O O . VAL B 1 49 ? -33.594 12.609 -12.617 1 89.38 49 VAL B O 1
ATOM 2594 N N . GLU B 1 50 ? -33.281 10.422 -11.891 1 88.88 50 GLU B N 1
ATOM 2595 C CA . GLU B 1 50 ? -34.594 10.008 -12.344 1 88.88 50 GLU B CA 1
ATOM 2596 C C . GLU B 1 50 ? -35.281 9.125 -11.305 1 88.88 50 GLU B C 1
ATOM 2598 O O . GLU B 1 50 ? -34.625 8.453 -10.516 1 88.88 50 GLU B O 1
ATOM 2603 N N . LYS B 1 51 ? -36.594 9.258 -11.258 1 82.62 51 LYS B N 1
ATOM 2604 C CA . LYS B 1 51 ? -37.375 8.445 -10.344 1 82.62 51 LYS B CA 1
ATOM 2605 C C . LYS B 1 51 ? -37.438 6.996 -10.82 1 82.62 51 LYS B C 1
ATOM 2607 O O . LYS B 1 51 ? -37.688 6.734 -12 1 82.62 51 LYS B O 1
ATOM 2612 N N . VAL B 1 52 ? -37 6.195 -10.055 1 78.75 52 VAL B N 1
ATOM 2613 C CA . VAL B 1 52 ? -37.156 4.766 -10.305 1 78.75 52 VAL B CA 1
ATOM 2614 C C . VAL B 1 52 ? -37.969 4.125 -9.188 1 78.75 52 VAL B C 1
ATOM 2616 O O . VAL B 1 52 ? -37.438 3.896 -8.086 1 78.75 52 VAL B O 1
ATOM 2619 N N . GLY B 1 53 ? -39.219 3.762 -9.422 1 78 53 GLY B N 1
ATOM 2620 C CA . GLY B 1 53 ? -40.125 3.262 -8.391 1 78 53 GLY B CA 1
ATOM 2621 C C . GLY B 1 53 ? -40.312 4.25 -7.258 1 78 53 GLY B C 1
ATOM 2622 O O . GLY B 1 53 ? -40.75 5.387 -7.488 1 78 53 GLY B O 1
ATOM 2623 N N . ARG B 1 54 ? -40 3.801 -6.074 1 72.94 54 ARG B N 1
ATOM 2624 C CA . ARG B 1 54 ? -40.125 4.648 -4.895 1 72.94 54 ARG B CA 1
ATOM 2625 C C . ARG B 1 54 ? -38.844 5.371 -4.57 1 72.94 54 ARG B C 1
ATOM 2627 O O . ARG B 1 54 ? -38.781 6.172 -3.639 1 72.94 54 ARG B O 1
ATOM 2634 N N . GLY B 1 55 ? -37.812 5.148 -5.398 1 81.38 55 GLY B N 1
ATOM 2635 C CA . GLY B 1 55 ? -36.531 5.75 -5.125 1 81.38 55 GLY B CA 1
ATOM 2636 C C . GLY B 1 55 ? -36.031 6.613 -6.262 1 81.38 55 GLY B C 1
ATOM 2637 O O . GLY B 1 55 ? -36.781 6.992 -7.152 1 81.38 55 GLY B O 1
ATOM 2638 N N . ILE B 1 56 ? -34.781 7.25 -6.109 1 84.69 56 ILE B N 1
ATOM 2639 C CA . ILE B 1 56 ? -34.125 8.086 -7.113 1 84.69 56 ILE B CA 1
ATOM 2640 C C . ILE B 1 56 ? -32.812 7.449 -7.539 1 84.69 56 ILE B C 1
ATOM 2642 O O . ILE B 1 56 ? -32.094 6.871 -6.715 1 84.69 56 ILE B O 1
ATOM 2646 N N . ALA B 1 57 ? -32.625 7.297 -8.828 1 85.5 57 ALA B N 1
ATOM 2647 C CA . ALA B 1 57 ? -31.359 6.805 -9.375 1 85.5 57 ALA B CA 1
ATOM 2648 C C . ALA B 1 57 ? -30.703 7.863 -10.25 1 85.5 57 ALA B C 1
ATOM 2650 O O . ALA B 1 57 ? -31.375 8.664 -10.898 1 85.5 57 ALA B O 1
ATOM 2651 N N . PRO B 1 58 ? -29.328 7.895 -10.219 1 82.81 58 PRO B N 1
ATOM 2652 C CA . PRO B 1 58 ? -28.672 8.828 -11.133 1 82.81 58 PRO B CA 1
ATOM 2653 C C . PRO B 1 58 ? -28.781 8.414 -12.594 1 82.81 58 PRO B C 1
ATOM 2655 O O . PRO B 1 58 ? -28.781 7.219 -12.898 1 82.81 58 PRO B O 1
ATOM 2658 N N . THR B 1 59 ? -29.016 9.445 -13.516 1 81.12 59 THR B N 1
ATOM 2659 C CA . THR B 1 59 ? -28.781 9.211 -14.938 1 81.12 59 THR B CA 1
ATOM 2660 C C . THR B 1 59 ? -27.297 8.992 -15.219 1 81.12 59 THR B C 1
ATOM 2662 O O . THR B 1 59 ? -26.469 9.117 -14.32 1 81.12 59 THR B O 1
ATOM 2665 N N . ASP B 1 60 ? -26.984 8.617 -16.406 1 72.81 60 ASP B N 1
ATOM 2666 C CA . ASP B 1 60 ? -25.578 8.477 -16.781 1 72.81 60 ASP B CA 1
ATOM 2667 C C . ASP B 1 60 ? -24.812 9.773 -16.547 1 72.81 60 ASP B C 1
ATOM 2669 O O . ASP B 1 60 ? -23.688 9.75 -16.031 1 72.81 60 ASP B O 1
ATOM 2673 N N . ALA B 1 61 ? -25.469 10.828 -16.922 1 75.81 61 ALA B N 1
ATOM 2674 C CA . ALA B 1 61 ? -24.875 12.141 -16.703 1 75.81 61 ALA B CA 1
ATOM 2675 C C . ALA B 1 61 ? -24.734 12.438 -15.211 1 75.81 61 ALA B C 1
ATOM 2677 O O . ALA B 1 61 ? -23.734 12.992 -14.773 1 75.81 61 ALA B O 1
ATOM 2678 N N . GLY B 1 62 ? -25.812 12.016 -14.445 1 79.62 62 GLY B N 1
ATOM 2679 C CA . GLY B 1 62 ? -25.766 12.203 -13 1 79.62 62 GLY B CA 1
ATOM 2680 C C . GLY B 1 62 ? -24.672 11.422 -12.32 1 79.62 62 GLY B C 1
ATOM 2681 O O . GLY B 1 62 ? -23.969 11.945 -11.453 1 79.62 62 GLY B O 1
ATOM 2682 N N . ALA B 1 63 ? -24.547 10.258 -12.727 1 75 63 ALA B N 1
ATOM 2683 C CA . ALA B 1 63 ? -23.516 9.391 -12.164 1 75 63 ALA B CA 1
ATOM 2684 C C . ALA B 1 63 ? -22.109 9.914 -12.492 1 75 63 ALA B C 1
ATOM 2686 O O . ALA B 1 63 ? -21.234 9.938 -11.633 1 75 63 ALA B O 1
ATOM 2687 N N . THR B 1 64 ? -21.969 10.312 -13.68 1 66.62 64 THR B N 1
ATOM 2688 C CA . THR B 1 64 ? -20.703 10.852 -14.133 1 66.62 64 THR B CA 1
ATOM 2689 C C . THR B 1 64 ? -20.359 12.141 -13.398 1 66.62 64 THR B C 1
ATOM 2691 O O . THR B 1 64 ? -19.219 12.312 -12.938 1 66.62 64 THR B O 1
ATOM 2694 N N . LEU B 1 65 ? -21.344 13.008 -13.344 1 71.56 65 LEU B N 1
ATOM 2695 C CA . LEU B 1 65 ? -21.109 14.281 -12.672 1 71.56 65 LEU B CA 1
ATOM 2696 C C . LEU B 1 65 ? -20.812 14.062 -11.195 1 71.56 65 LEU B C 1
ATOM 2698 O O . LEU B 1 65 ? -19.922 14.711 -10.633 1 71.56 65 LEU B O 1
ATOM 2702 N N . ALA B 1 66 ? -21.547 13.141 -10.633 1 74.56 66 ALA B N 1
ATOM 2703 C CA . ALA B 1 66 ? -21.312 12.828 -9.227 1 74.56 66 ALA B CA 1
ATOM 2704 C C . ALA B 1 66 ? -19.906 12.266 -9.023 1 74.56 66 ALA B C 1
ATOM 2706 O O . ALA B 1 66 ? -19.203 12.656 -8.086 1 74.56 66 ALA B O 1
ATOM 2707 N N . ALA B 1 67 ? -19.547 11.484 -9.891 1 63.94 67 ALA B N 1
ATOM 2708 C CA . ALA B 1 67 ? -18.219 10.867 -9.812 1 63.94 67 ALA B CA 1
ATOM 2709 C C . ALA B 1 67 ? -17.125 11.906 -10.023 1 63.94 67 ALA B C 1
ATOM 2711 O O . ALA B 1 67 ? -16.141 11.945 -9.273 1 63.94 67 ALA B O 1
ATOM 2712 N N . GLU B 1 68 ? -17.328 12.742 -10.984 1 60.69 68 GLU B N 1
ATOM 2713 C CA . GLU B 1 68 ? -16.344 13.781 -11.305 1 60.69 68 GLU B CA 1
ATOM 2714 C C . GLU B 1 68 ? -16.312 14.867 -10.234 1 60.69 68 GLU B C 1
ATOM 2716 O O . GLU B 1 68 ? -15.289 15.5 -10.023 1 60.69 68 GLU B O 1
ATOM 2721 N N . SER B 1 69 ? -17.516 14.984 -9.625 1 64.19 69 SER B N 1
ATOM 2722 C CA . SER B 1 69 ? -17.609 16 -8.578 1 64.19 69 SER B CA 1
ATOM 2723 C C . SER B 1 69 ? -16.766 15.617 -7.367 1 64.19 69 SER B C 1
ATOM 2725 O O . SER B 1 69 ? -16.344 16.484 -6.598 1 64.19 69 SER B O 1
ATOM 2727 N N . ALA B 1 70 ? -16.594 14.383 -7.285 1 59.09 70 ALA B N 1
ATOM 2728 C CA . ALA B 1 70 ? -15.766 13.945 -6.168 1 59.09 70 ALA B CA 1
ATOM 2729 C C . ALA B 1 70 ? -14.398 14.625 -6.199 1 59.09 70 ALA B C 1
ATOM 2731 O O . ALA B 1 70 ? -13.922 15.117 -5.172 1 59.09 70 ALA B O 1
ATOM 2732 N N . ALA B 1 71 ? -13.891 14.695 -7.336 1 53.62 71 ALA B N 1
ATOM 2733 C CA . ALA B 1 71 ? -12.617 15.391 -7.52 1 53.62 71 ALA B CA 1
ATOM 2734 C C . ALA B 1 71 ? -12.742 16.875 -7.191 1 53.62 71 ALA B C 1
ATOM 2736 O O . ALA B 1 71 ? -11.836 17.469 -6.605 1 53.62 71 ALA B O 1
ATOM 2737 N N . VAL B 1 72 ? -13.828 17.391 -7.555 1 51.34 72 VAL B N 1
ATOM 2738 C CA . VAL B 1 72 ? -14.086 18.797 -7.281 1 51.34 72 VAL B CA 1
ATOM 2739 C C . VAL B 1 72 ? -14.203 19.016 -5.773 1 51.34 72 VAL B C 1
ATOM 2741 O O . VAL B 1 72 ? -13.609 19.969 -5.234 1 51.34 72 VAL B O 1
ATOM 2744 N N . PHE B 1 73 ? -14.914 18.203 -5.109 1 52.66 73 PHE B N 1
ATOM 2745 C CA . PHE B 1 73 ? -15.086 18.406 -3.674 1 52.66 73 PHE B CA 1
ATOM 2746 C C . PHE B 1 73 ? -13.797 18.062 -2.928 1 52.66 73 PHE B C 1
ATOM 2748 O O . PHE B 1 73 ? -13.492 18.672 -1.897 1 52.66 73 PHE B O 1
ATOM 2755 N N . ASP B 1 74 ? -13.148 17.172 -3.553 1 49.16 74 ASP B N 1
ATOM 2756 C CA . ASP B 1 74 ? -11.805 16.969 -3.023 1 49.16 74 ASP B CA 1
ATOM 2757 C C . ASP B 1 74 ? -10.961 18.234 -3.174 1 49.16 74 ASP B C 1
ATOM 2759 O O . ASP B 1 74 ? -10.234 18.609 -2.252 1 49.16 74 ASP B O 1
ATOM 2763 N N . GLY B 1 75 ? -11.125 18.812 -4.285 1 47.47 75 GLY B N 1
ATOM 2764 C CA . GLY B 1 75 ? -10.5 20.109 -4.512 1 47.47 75 GLY B CA 1
ATOM 2765 C C . GLY B 1 75 ? -11.055 21.203 -3.623 1 47.47 75 GLY B C 1
ATOM 2766 O O . GLY B 1 75 ? -10.297 21.984 -3.055 1 47.47 75 GLY B O 1
ATOM 2767 N N . LEU B 1 76 ? -12.344 21.266 -3.547 1 46.06 76 LEU B N 1
ATOM 2768 C CA . LEU B 1 76 ? -12.969 22.266 -2.691 1 46.06 76 LEU B CA 1
ATOM 2769 C C . LEU B 1 76 ? -12.609 22.031 -1.228 1 46.06 76 LEU B C 1
ATOM 2771 O O . LEU B 1 76 ? -12.359 22.984 -0.483 1 46.06 76 LEU B O 1
ATOM 2775 N N . SER B 1 77 ? -12.727 20.812 -0.898 1 45.56 77 SER B N 1
ATOM 2776 C CA . SER B 1 77 ? -12.258 20.516 0.451 1 45.56 77 SER B CA 1
ATOM 2777 C C . SER B 1 77 ? -10.812 20.953 0.643 1 45.56 77 SER B C 1
ATOM 2779 O O . SER B 1 77 ? -10.461 21.5 1.691 1 45.56 77 SER B O 1
ATOM 2781 N N . ARG B 1 78 ? -10.227 20.734 -0.446 1 45.28 78 ARG B N 1
ATOM 2782 C CA . ARG B 1 78 ? -8.859 21.25 -0.45 1 45.28 78 ARG B CA 1
ATOM 2783 C C . ARG B 1 78 ? -8.852 22.766 -0.398 1 45.28 78 ARG B C 1
ATOM 2785 O O . ARG B 1 78 ? -8.039 23.359 0.308 1 45.28 78 ARG B O 1
ATOM 2792 N N . LEU B 1 79 ? -9.672 23.344 -1.198 1 43.28 79 LEU B N 1
ATOM 2793 C CA . LEU B 1 79 ? -9.789 24.797 -1.209 1 43.28 79 LEU B CA 1
ATOM 2794 C C . LEU B 1 79 ? -10.344 25.312 0.118 1 43.28 79 LEU B C 1
ATOM 2796 O O . LEU B 1 79 ? -9.883 26.328 0.632 1 43.28 79 LEU B O 1
ATOM 2800 N N . ASP B 1 80 ? -11.414 24.719 0.517 1 42.56 80 ASP B N 1
ATOM 2801 C CA . ASP B 1 80 ? -11.914 25.109 1.833 1 42.56 80 ASP B CA 1
ATOM 2802 C C . ASP B 1 80 ? -10.82 24.984 2.891 1 42.56 80 ASP B C 1
ATOM 2804 O O . ASP B 1 80 ? -10.719 25.844 3.775 1 42.56 80 ASP B O 1
ATOM 2808 N N . GLY B 1 81 ? -10.188 23.891 2.848 1 42.5 81 GLY B N 1
ATOM 2809 C CA . GLY B 1 81 ? -9.016 23.812 3.701 1 42.5 81 GLY B CA 1
ATOM 2810 C C . GLY B 1 81 ? -8.055 24.969 3.498 1 42.5 81 GLY B C 1
ATOM 2811 O O . GLY B 1 81 ? -7.539 25.531 4.465 1 42.5 81 GLY B O 1
ATOM 2812 N N . LEU B 1 82 ? -8.023 25.297 2.213 1 41.28 82 LEU B N 1
ATOM 2813 C CA . LEU B 1 82 ? -7.184 26.438 1.884 1 41.28 82 LEU B CA 1
ATOM 2814 C C . LEU B 1 82 ? -7.801 27.734 2.408 1 41.28 82 LEU B C 1
ATOM 2816 O O . LEU B 1 82 ? -7.102 28.578 2.98 1 41.28 82 LEU B O 1
ATOM 2820 N N . VAL B 1 83 ? -9.016 27.984 2.092 1 41.78 83 VAL B N 1
ATOM 2821 C CA . VAL B 1 83 ? -9.688 29.219 2.521 1 41.78 83 VAL B CA 1
ATOM 2822 C C . VAL B 1 83 ? -9.742 29.266 4.047 1 41.78 83 VAL B C 1
ATOM 2824 O O . VAL B 1 83 ? -9.508 30.312 4.648 1 41.78 83 VAL B O 1
ATOM 2827 N N . ALA B 1 84 ? -10.242 28.266 4.586 1 41.34 84 ALA B N 1
ATOM 2828 C CA . ALA B 1 84 ? -10.195 28.234 6.047 1 41.34 84 ALA B CA 1
ATOM 2829 C C . ALA B 1 84 ? -8.789 28.547 6.555 1 41.34 84 ALA B C 1
ATOM 2831 O O . ALA B 1 84 ? -8.625 29.297 7.527 1 41.34 84 ALA B O 1
ATOM 2832 N N . ASP B 1 85 ? -7.957 27.953 5.82 1 41.81 85 ASP B N 1
ATOM 2833 C CA . ASP B 1 85 ? -6.562 28.266 6.137 1 41.81 85 ASP B CA 1
ATOM 2834 C C . ASP B 1 85 ? -6.277 29.75 5.988 1 41.81 85 ASP B C 1
ATOM 2836 O O . ASP B 1 85 ? -5.609 30.359 6.832 1 41.81 85 ASP B O 1
ATOM 2840 N N . LEU B 1 86 ? -6.719 30.25 4.91 1 40.31 86 LEU B N 1
ATOM 2841 C CA . LEU B 1 86 ? -6.52 31.688 4.68 1 40.31 86 LEU B CA 1
ATOM 2842 C C . LEU B 1 86 ? -7.266 32.5 5.719 1 40.31 86 LEU B C 1
ATOM 2844 O O . LEU B 1 86 ? -6.746 33.5 6.207 1 40.31 86 LEU B O 1
ATOM 2848 N N . ARG B 1 87 ? -8.5 32.406 5.863 1 40.5 87 ARG B N 1
ATOM 2849 C CA . ARG B 1 87 ? -9.297 33.25 6.762 1 40.5 87 ARG B CA 1
ATOM 2850 C C . ARG B 1 87 ? -8.758 33.188 8.188 1 40.5 87 ARG B C 1
ATOM 2852 O O . ARG B 1 87 ? -8.812 34.188 8.914 1 40.5 87 ARG B O 1
ATOM 2859 N N . HIS B 1 88 ? -8.781 32.062 8.734 1 40.72 88 HIS B N 1
ATOM 2860 C CA . HIS B 1 88 ? -8.297 32.062 10.109 1 40.72 88 HIS B CA 1
ATOM 2861 C C . HIS B 1 88 ? -6.805 32.375 10.164 1 40.72 88 HIS B C 1
ATOM 2863 O O . HIS B 1 88 ? -6.16 32.188 11.195 1 40.72 88 HIS B O 1
ATOM 2869 N N . GLY B 1 89 ? -6.402 33.094 9.195 1 41.91 89 GLY B N 1
ATOM 2870 C CA . GLY B 1 89 ? -4.969 33.344 9.289 1 41.91 89 GLY B CA 1
ATOM 2871 C C . GLY B 1 89 ? -4.16 32.062 9.305 1 41.91 89 GLY B C 1
ATOM 2872 O O . GLY B 1 89 ? -3.008 32.031 9.75 1 41.91 89 GLY B O 1
ATOM 2873 N N . ARG B 1 90 ? -4.945 31.047 9.492 1 44.06 90 ARG B N 1
ATOM 2874 C CA . ARG B 1 90 ? -4.59 29.688 9.883 1 44.06 90 ARG B CA 1
ATOM 2875 C C . ARG B 1 90 ? -3.621 29.078 8.883 1 44.06 90 ARG B C 1
ATOM 2877 O O . ARG B 1 90 ? -3.588 29.469 7.711 1 44.06 90 ARG B O 1
ATOM 2884 N N . ALA B 1 91 ? -2.748 28.094 9.375 1 50.66 91 ALA B N 1
ATOM 2885 C CA . ALA B 1 91 ? -1.526 27.328 9.141 1 50.66 91 ALA B CA 1
ATOM 2886 C C . ALA B 1 91 ? -1.613 26.547 7.832 1 50.66 91 ALA B C 1
ATOM 2888 O O . ALA B 1 91 ? -2.699 26.125 7.422 1 50.66 91 ALA B O 1
ATOM 2889 N N . GLY B 1 92 ? -0.834 27.078 6.844 1 67 92 GLY B N 1
ATOM 2890 C CA . GLY B 1 92 ? -0.415 26.656 5.52 1 67 92 GLY B CA 1
ATOM 2891 C C . GLY B 1 92 ? -0.426 25.141 5.352 1 67 92 GLY B C 1
ATOM 2892 O O . GLY B 1 92 ? -0.52 24.406 6.332 1 67 92 GLY B O 1
ATOM 2893 N N . THR B 1 93 ? -1.096 24.75 4.277 1 75.5 93 THR B N 1
ATOM 2894 C CA . THR B 1 93 ? -0.991 23.344 3.896 1 75.5 93 THR B CA 1
ATOM 2895 C C . THR B 1 93 ? 0.425 23.016 3.43 1 75.5 93 THR B C 1
ATOM 2897 O O . THR B 1 93 ? 1.01 23.75 2.635 1 75.5 93 THR B O 1
ATOM 2900 N N . LEU B 1 94 ? 0.997 22.109 4.18 1 87.19 94 LEU B N 1
ATOM 2901 C CA . LEU B 1 94 ? 2.289 21.578 3.75 1 87.19 94 LEU B CA 1
ATOM 2902 C C . LEU B 1 94 ? 2.131 20.219 3.092 1 87.19 94 LEU B C 1
ATOM 2904 O O . LEU B 1 94 ? 1.586 19.297 3.697 1 87.19 94 LEU B O 1
ATOM 2908 N N . ARG B 1 95 ? 2.535 20.141 1.857 1 88.19 95 ARG B N 1
ATOM 2909 C CA . ARG B 1 95 ? 2.447 18.891 1.117 1 88.19 95 ARG B CA 1
ATOM 2910 C C . ARG B 1 95 ? 3.754 18.109 1.21 1 88.19 95 ARG B C 1
ATOM 2912 O O . ARG B 1 95 ? 4.816 18.625 0.855 1 88.19 95 ARG B O 1
ATOM 2919 N N . VAL B 1 96 ? 3.613 16.906 1.718 1 91.94 96 VAL B N 1
ATOM 2920 C CA . VAL B 1 96 ? 4.777 16.047 1.874 1 91.94 96 VAL B CA 1
ATOM 2921 C C . VAL B 1 96 ? 4.539 14.719 1.151 1 91.94 96 VAL B C 1
ATOM 2923 O O . VAL B 1 96 ? 3.518 14.062 1.365 1 91.94 96 VAL B O 1
ATOM 2926 N N . SER B 1 97 ? 5.469 14.383 0.293 1 91.19 97 SER B N 1
ATOM 2927 C CA . SER B 1 97 ? 5.406 13.094 -0.383 1 91.19 97 SER B CA 1
ATOM 2928 C C . SER B 1 97 ? 6.531 12.172 0.076 1 91.19 97 SER B C 1
ATOM 2930 O O . SER B 1 97 ? 7.633 12.633 0.38 1 91.19 97 SER B O 1
ATOM 2932 N N . TYR B 1 98 ? 6.219 10.938 0.156 1 91.31 98 TYR B N 1
ATOM 2933 C CA . TYR B 1 98 ? 7.188 9.93 0.571 1 91.31 98 TYR B CA 1
ATOM 2934 C C . TYR B 1 98 ? 6.848 8.57 -0.025 1 91.31 98 TYR B C 1
ATOM 2936 O O . TYR B 1 98 ? 5.719 8.344 -0.466 1 91.31 98 TYR B O 1
ATOM 2944 N N . PHE B 1 99 ? 7.863 7.727 -0.126 1 89.12 99 PHE B N 1
ATOM 2945 C CA . PHE B 1 99 ? 7.59 6.355 -0.551 1 89.12 99 PHE B CA 1
ATOM 2946 C C . PHE B 1 99 ? 7.281 5.469 0.649 1 89.12 99 PHE B C 1
ATOM 2948 O O . PHE B 1 99 ? 7.59 5.824 1.788 1 89.12 99 PHE B O 1
ATOM 2955 N N . ALA B 1 100 ? 6.746 4.332 0.491 1 86.25 100 ALA B N 1
ATOM 2956 C CA . ALA B 1 100 ? 6.043 3.531 1.489 1 86.25 100 ALA B CA 1
ATOM 2957 C C . ALA B 1 100 ? 6.961 3.18 2.656 1 86.25 100 ALA B C 1
ATOM 2959 O O . ALA B 1 100 ? 6.59 3.346 3.818 1 86.25 100 ALA B O 1
ATOM 2960 N N . SER B 1 101 ? 8.141 2.676 2.408 1 89.56 101 SER B N 1
ATOM 2961 C CA . SER B 1 101 ? 9 2.24 3.504 1 89.56 101 SER B CA 1
ATOM 2962 C C . SER B 1 101 ? 9.469 3.424 4.344 1 89.56 101 SER B C 1
ATOM 2964 O O . SER B 1 101 ? 9.617 3.309 5.562 1 89.56 101 SER B O 1
ATOM 2966 N N . ALA B 1 102 ? 9.695 4.543 3.719 1 91.94 102 ALA B N 1
ATOM 2967 C CA . ALA B 1 102 ? 10.023 5.75 4.477 1 91.94 102 ALA B CA 1
ATOM 2968 C C . ALA B 1 102 ? 8.836 6.219 5.305 1 91.94 102 ALA B C 1
ATOM 2970 O O . ALA B 1 102 ? 9 6.688 6.434 1 91.94 102 ALA B O 1
ATOM 2971 N N . GLY B 1 103 ? 7.715 6.156 4.684 1 90.88 103 GLY B N 1
ATOM 2972 C CA . GLY B 1 103 ? 6.488 6.512 5.387 1 90.88 103 GLY B CA 1
ATOM 2973 C C . GLY B 1 103 ? 6.277 5.703 6.652 1 90.88 103 GLY B C 1
ATOM 2974 O O . GLY B 1 103 ? 5.922 6.258 7.695 1 90.88 103 GLY B O 1
ATOM 2975 N N . ALA B 1 104 ? 6.504 4.477 6.562 1 86.56 104 ALA B N 1
ATOM 2976 C CA . ALA B 1 104 ? 6.289 3.582 7.695 1 86.56 104 ALA B CA 1
ATOM 2977 C C . ALA B 1 104 ? 7.355 3.781 8.766 1 86.56 104 ALA B C 1
ATOM 2979 O O . ALA B 1 104 ? 7.059 3.746 9.961 1 86.56 104 ALA B O 1
ATOM 2980 N N . ALA B 1 105 ? 8.531 4.055 8.391 1 90.12 105 ALA B N 1
ATOM 2981 C CA . ALA B 1 105 ? 9.664 4.059 9.312 1 90.12 105 ALA B CA 1
ATOM 2982 C C . ALA B 1 105 ? 9.859 5.438 9.93 1 90.12 105 ALA B C 1
ATOM 2984 O O . ALA B 1 105 ? 10.195 5.551 11.109 1 90.12 105 ALA B O 1
ATOM 2985 N N . TRP B 1 106 ? 9.68 6.473 9.133 1 94.69 106 TRP B N 1
ATOM 2986 C CA . TRP B 1 106 ? 10.156 7.785 9.562 1 94.69 106 TRP B CA 1
ATOM 2987 C C . TRP B 1 106 ? 8.992 8.727 9.828 1 94.69 106 TRP B C 1
ATOM 2989 O O . TRP B 1 106 ? 9.016 9.492 10.797 1 94.69 106 TRP B O 1
ATOM 2999 N N . MET B 1 107 ? 7.949 8.688 9.117 1 94.25 107 MET B N 1
ATOM 3000 C CA . MET B 1 107 ? 6.961 9.758 9.055 1 94.25 107 MET B CA 1
ATOM 3001 C C . MET B 1 107 ? 6.105 9.781 10.32 1 94.25 107 MET B C 1
ATOM 3003 O O . MET B 1 107 ? 5.652 10.852 10.742 1 94.25 107 MET B O 1
ATOM 3007 N N . PRO B 1 108 ? 5.859 8.664 10.938 1 91.62 108 PRO B N 1
ATOM 3008 C CA . PRO B 1 108 ? 5.051 8.727 12.164 1 91.62 108 PRO B CA 1
ATOM 3009 C C . PRO B 1 108 ? 5.637 9.672 13.211 1 91.62 108 PRO B C 1
ATOM 3011 O O . PRO B 1 108 ? 4.926 10.531 13.734 1 91.62 108 PRO B O 1
ATOM 3014 N N . ALA B 1 109 ? 6.902 9.602 13.484 1 93.31 109 ALA B N 1
ATOM 3015 C CA . ALA B 1 109 ? 7.547 10.469 14.469 1 93.31 109 ALA B CA 1
ATOM 3016 C C . ALA B 1 109 ? 7.598 11.914 13.977 1 93.31 109 ALA B C 1
ATOM 3018 O O . ALA B 1 109 ? 7.387 12.844 14.75 1 93.31 109 ALA B O 1
ATOM 3019 N N . VAL B 1 110 ? 7.867 12.086 12.695 1 96.25 110 VAL B N 1
ATOM 3020 C CA . VAL B 1 110 ? 7.957 13.414 12.094 1 96.25 110 VAL B CA 1
ATOM 3021 C C . VAL B 1 110 ? 6.617 14.133 12.219 1 96.25 110 VAL B C 1
ATOM 3023 O O . VAL B 1 110 ? 6.555 15.266 12.695 1 96.25 110 VAL B O 1
ATOM 3026 N N . ILE B 1 111 ? 5.602 13.422 11.836 1 92.75 111 ILE B N 1
ATOM 3027 C CA . ILE B 1 111 ? 4.281 14.039 11.781 1 92.75 111 ILE B CA 1
ATOM 3028 C C . ILE B 1 111 ? 3.752 14.266 13.195 1 92.75 111 ILE B C 1
ATOM 3030 O O . ILE B 1 111 ? 3.084 15.266 13.461 1 92.75 111 ILE B O 1
ATOM 3034 N N . ALA B 1 112 ? 4.02 13.359 14.109 1 92.12 112 ALA B N 1
ATOM 3035 C CA . ALA B 1 112 ? 3.631 13.562 15.508 1 92.12 112 ALA B CA 1
ATOM 3036 C C . ALA B 1 112 ? 4.223 14.852 16.062 1 92.12 112 ALA B C 1
ATOM 3038 O O . ALA B 1 112 ? 3.521 15.641 16.703 1 92.12 112 ALA B O 1
ATOM 3039 N N . THR B 1 113 ? 5.457 15.055 15.812 1 94.25 113 THR B N 1
ATOM 3040 C CA . THR B 1 113 ? 6.152 16.25 16.297 1 94.25 113 THR B CA 1
ATOM 3041 C C . THR B 1 113 ? 5.578 17.5 15.641 1 94.25 113 THR B C 1
ATOM 3043 O O . THR B 1 113 ? 5.293 18.484 16.328 1 94.25 113 THR B O 1
ATOM 3046 N N . ILE B 1 114 ? 5.363 17.484 14.344 1 92.94 114 ILE B N 1
ATOM 3047 C CA . ILE B 1 114 ? 4.863 18.641 13.617 1 92.94 114 ILE B CA 1
ATOM 3048 C C . ILE B 1 114 ? 3.449 18.969 14.078 1 92.94 114 ILE B C 1
ATOM 3050 O O . ILE B 1 114 ? 3.107 20.141 14.258 1 92.94 114 ILE B O 1
ATOM 3054 N N . SER B 1 115 ? 2.66 17.922 14.219 1 85.69 115 SER B N 1
ATOM 3055 C CA . SER B 1 115 ? 1.282 18.125 14.656 1 85.69 115 SER B CA 1
ATOM 3056 C C . SER B 1 115 ? 1.23 18.766 16.031 1 85.69 115 SER B C 1
ATOM 3058 O O . SER B 1 115 ? 0.318 19.547 16.344 1 85.69 115 SER B O 1
ATOM 3060 N N . SER B 1 116 ? 2.148 18.469 16.875 1 87.44 116 SER B N 1
ATOM 3061 C CA . SER B 1 116 ? 2.229 19.031 18.219 1 87.44 116 SER B CA 1
ATOM 3062 C C . SER B 1 116 ? 2.785 20.453 18.188 1 87.44 116 SER B C 1
ATOM 3064 O O . SER B 1 116 ? 2.24 21.344 18.828 1 87.44 116 SER B O 1
ATOM 3066 N N . GLU B 1 117 ? 3.811 20.688 17.422 1 90.81 117 GLU B N 1
ATOM 3067 C CA . GLU B 1 117 ? 4.504 21.969 17.375 1 90.81 117 GLU B CA 1
ATOM 3068 C C . GLU B 1 117 ? 3.719 22.984 16.562 1 90.81 117 GLU B C 1
ATOM 3070 O O . GLU B 1 117 ? 3.766 24.188 16.844 1 90.81 117 GLU B O 1
ATOM 3075 N N . TYR B 1 118 ? 3.07 22.484 15.539 1 87.06 118 TYR B N 1
ATOM 3076 C CA . TYR B 1 118 ? 2.334 23.344 14.625 1 87.06 118 TYR B CA 1
ATOM 3077 C C . TYR B 1 118 ? 0.914 22.828 14.414 1 87.06 118 TYR B C 1
ATOM 3079 O O . TYR B 1 118 ? 0.538 22.469 13.305 1 87.06 118 TYR B O 1
ATOM 3087 N N . PRO B 1 119 ? 0.115 22.906 15.398 1 79.94 119 PRO B N 1
ATOM 3088 C CA . PRO B 1 119 ? -1.219 22.297 15.352 1 79.94 119 PRO B CA 1
ATOM 3089 C C . PRO B 1 119 ? -2.123 22.938 14.297 1 79.94 119 PRO B C 1
ATOM 3091 O O . PRO B 1 119 ? -3.111 22.344 13.883 1 79.94 119 PRO B O 1
ATOM 3094 N N . ALA B 1 120 ? -1.793 24.047 13.867 1 75.25 120 ALA B N 1
ATOM 3095 C CA . ALA B 1 120 ? -2.641 24.766 12.914 1 75.25 120 ALA B CA 1
ATOM 3096 C C . ALA B 1 120 ? -2.305 24.375 11.477 1 75.25 120 ALA B C 1
ATOM 3098 O O . ALA B 1 120 ? -3.064 24.672 10.555 1 75.25 120 ALA B O 1
ATOM 3099 N N . VAL B 1 121 ? -1.167 23.766 11.281 1 79.75 121 VAL B N 1
ATOM 3100 C CA . VAL B 1 121 ? -0.731 23.391 9.938 1 79.75 121 VAL B CA 1
ATOM 3101 C C . VAL B 1 121 ? -1.443 22.125 9.5 1 79.75 121 VAL B C 1
ATOM 3103 O O . VAL B 1 121 ? -1.54 21.156 10.266 1 79.75 121 VAL B O 1
ATOM 3106 N N . ARG B 1 122 ? -1.96 22.156 8.312 1 77 122 ARG B N 1
ATOM 3107 C CA . ARG B 1 122 ? -2.516 20.938 7.715 1 77 122 ARG B CA 1
ATOM 3108 C C . ARG B 1 122 ? -1.461 20.203 6.902 1 77 122 ARG B C 1
ATOM 3110 O O . ARG B 1 122 ? -0.759 20.797 6.086 1 77 122 ARG B O 1
ATOM 3117 N N . LEU B 1 123 ? -1.364 18.938 7.133 1 84.12 123 LEU B N 1
ATOM 3118 C CA . LEU B 1 123 ? -0.408 18.109 6.402 1 84.12 123 LEU B CA 1
ATOM 3119 C C . LEU B 1 123 ? -1.114 17.25 5.355 1 84.12 123 LEU B C 1
ATOM 3121 O O . LEU B 1 123 ? -2.078 16.547 5.668 1 84.12 123 LEU B O 1
ATOM 3125 N N . ASP B 1 124 ? -0.689 17.5 4.125 1 81.56 124 ASP B N 1
ATOM 3126 C CA . ASP B 1 124 ? -1.126 16.656 3.012 1 81.56 124 ASP B CA 1
ATOM 3127 C C . ASP B 1 124 ? -0.066 15.625 2.656 1 81.56 124 ASP B C 1
ATOM 3129 O O . ASP B 1 124 ? 0.929 15.938 2 1 81.56 124 ASP B O 1
ATOM 3133 N N . LEU B 1 125 ? -0.323 14.367 3.051 1 88.06 125 LEU B N 1
ATOM 3134 C CA . LEU B 1 125 ? 0.648 13.289 2.881 1 88.06 125 LEU B CA 1
ATOM 3135 C C . LEU B 1 125 ? 0.296 12.422 1.678 1 88.06 125 LEU B C 1
ATOM 3137 O O . LEU B 1 125 ? -0.841 11.961 1.548 1 88.06 125 LEU B O 1
ATOM 3141 N N . ARG B 1 126 ? 1.312 12.219 0.854 1 83.5 126 ARG B N 1
ATOM 3142 C CA . ARG B 1 126 ? 1.062 11.438 -0.35 1 83.5 126 ARG B CA 1
ATOM 3143 C C . ARG B 1 126 ? 2.162 10.406 -0.568 1 83.5 126 ARG B C 1
ATOM 3145 O O . ARG B 1 126 ? 3.342 10.688 -0.342 1 83.5 126 ARG B O 1
ATOM 3152 N N . LEU B 1 127 ? 1.682 9.305 -1.081 1 84.56 127 LEU B N 1
ATOM 3153 C CA . LEU B 1 127 ? 2.646 8.289 -1.479 1 84.56 127 LEU B CA 1
ATOM 3154 C C . LEU B 1 127 ? 3.186 8.57 -2.879 1 84.56 127 LEU B C 1
ATOM 3156 O O . LEU B 1 127 ? 2.414 8.781 -3.814 1 84.56 127 LEU B O 1
ATOM 3160 N N . VAL B 1 128 ? 4.445 8.453 -2.957 1 83.12 128 VAL B N 1
ATOM 3161 C CA . VAL B 1 128 ? 5.102 8.68 -4.238 1 83.12 128 VAL B CA 1
ATOM 3162 C C . VAL B 1 128 ? 4.613 7.648 -5.258 1 83.12 128 VAL B C 1
ATOM 3164 O O . VAL B 1 128 ? 4.398 7.98 -6.43 1 83.12 128 VAL B O 1
ATOM 3167 N N . GLU B 1 129 ? 4.406 6.418 -4.812 1 77.56 129 GLU B N 1
ATOM 3168 C CA . GLU B 1 129 ? 4.008 5.324 -5.688 1 77.56 129 GLU B CA 1
ATOM 3169 C C . GLU B 1 129 ? 2.629 5.566 -6.289 1 77.56 129 GLU B C 1
ATOM 3171 O O . GLU B 1 129 ? 2.291 5 -7.332 1 77.56 129 GLU B O 1
ATOM 3176 N N . LEU B 1 130 ? 1.88 6.371 -5.605 1 73.25 130 LEU B N 1
ATOM 3177 C CA . LEU B 1 130 ? 0.509 6.613 -6.043 1 73.25 130 LEU B CA 1
ATOM 3178 C C . LEU B 1 130 ? 0.382 7.988 -6.691 1 73.25 130 LEU B C 1
ATOM 3180 O O . LEU B 1 130 ? -0.725 8.422 -7.02 1 73.25 130 LEU B O 1
ATOM 3184 N N . ALA B 1 131 ? 1.443 8.68 -6.801 1 70.12 131 ALA B N 1
ATOM 3185 C CA . ALA B 1 131 ? 1.408 10.039 -7.332 1 70.12 131 ALA B CA 1
ATOM 3186 C C . ALA B 1 131 ? 1.042 10.039 -8.812 1 70.12 131 ALA B C 1
ATOM 3188 O O . ALA B 1 131 ? 1.488 9.172 -9.57 1 70.12 131 ALA B O 1
ATOM 3189 N N . ASP B 1 132 ? 0.1 10.945 -9.078 1 63.78 132 ASP B N 1
ATOM 3190 C CA . ASP B 1 132 ? -0.292 11.188 -10.461 1 63.78 132 ASP B CA 1
ATOM 3191 C C . ASP B 1 132 ? 0.451 12.391 -11.039 1 63.78 132 ASP B C 1
ATOM 3193 O O . ASP B 1 132 ? 0.854 13.289 -10.305 1 63.78 132 ASP B O 1
ATOM 3197 N N . ALA B 1 133 ? 0.64 12.234 -12.281 1 58.84 133 ALA B N 1
ATOM 3198 C CA . ALA B 1 133 ? 1.33 13.328 -12.961 1 58.84 133 ALA B CA 1
ATOM 3199 C C . ALA B 1 133 ? 0.631 14.664 -12.703 1 58.84 133 ALA B C 1
ATOM 3201 O O . ALA B 1 133 ? 1.271 15.711 -12.703 1 58.84 133 ALA B O 1
ATOM 3202 N N . ASP B 1 134 ? -0.573 14.609 -12.438 1 57.81 134 ASP B N 1
ATOM 3203 C CA . ASP B 1 134 ? -1.356 15.836 -12.305 1 57.81 134 ASP B CA 1
ATOM 3204 C C . ASP B 1 134 ? -1.39 16.312 -10.859 1 57.81 134 ASP B C 1
ATOM 3206 O O . ASP B 1 134 ? -1.939 17.375 -10.562 1 57.81 134 ASP B O 1
ATOM 3210 N N . ASP B 1 135 ? -0.678 15.609 -10.102 1 69.12 135 ASP B N 1
ATOM 3211 C CA . ASP B 1 135 ? -0.667 16 -8.695 1 69.12 135 ASP B CA 1
ATOM 3212 C C . ASP B 1 135 ? 0.176 17.266 -8.484 1 69.12 135 ASP B C 1
ATOM 3214 O O . ASP B 1 135 ? 1.159 17.484 -9.195 1 69.12 135 ASP B O 1
ATOM 3218 N N . ALA B 1 136 ? -0.333 18.047 -7.516 1 69.38 136 ALA B N 1
ATOM 3219 C CA . ALA B 1 136 ? 0.493 19.188 -7.117 1 69.38 136 ALA B CA 1
ATOM 3220 C C . ALA B 1 136 ? 1.848 18.719 -6.59 1 69.38 136 ALA B C 1
ATOM 3222 O O . ALA B 1 136 ? 1.934 17.719 -5.883 1 69.38 136 ALA B O 1
ATOM 3223 N N . ALA B 1 137 ? 2.822 19.5 -7.023 1 78.94 137 ALA B N 1
ATOM 3224 C CA . ALA B 1 137 ? 4.172 19.203 -6.555 1 78.94 137 ALA B CA 1
ATOM 3225 C C . ALA B 1 137 ? 4.258 19.297 -5.035 1 78.94 137 ALA B C 1
ATOM 3227 O O . ALA B 1 137 ? 3.734 20.234 -4.434 1 78.94 137 ALA B O 1
ATOM 3228 N N . PRO B 1 138 ? 4.863 18.375 -4.434 1 89.06 138 PRO B N 1
ATOM 3229 C CA . PRO B 1 138 ? 5.023 18.453 -2.979 1 89.06 138 PRO B CA 1
ATOM 3230 C C . PRO B 1 138 ? 5.996 19.547 -2.547 1 89.06 138 PRO B C 1
ATOM 3232 O O . PRO B 1 138 ? 6.902 19.906 -3.305 1 89.06 138 PRO B O 1
ATOM 3235 N N . ASP B 1 139 ? 5.754 20.047 -1.345 1 89 139 ASP B N 1
ATOM 3236 C CA . ASP B 1 139 ? 6.695 20.984 -0.737 1 89 139 ASP B CA 1
ATOM 3237 C C . ASP B 1 139 ? 7.969 20.266 -0.294 1 89 139 ASP B C 1
ATOM 3239 O O . ASP B 1 139 ? 9.07 20.812 -0.409 1 89 139 ASP B O 1
ATOM 3243 N N . VAL B 1 140 ? 7.816 19.125 0.288 1 93.69 140 VAL B N 1
ATOM 3244 C CA . VAL B 1 140 ? 8.898 18.234 0.692 1 93.69 140 VAL B CA 1
ATOM 3245 C C . VAL B 1 140 ? 8.641 16.828 0.142 1 93.69 140 VAL B C 1
ATOM 3247 O O . VAL B 1 140 ? 7.508 16.344 0.156 1 93.69 140 VAL B O 1
ATOM 3250 N N . GLU B 1 141 ? 9.758 16.203 -0.327 1 93.12 141 GLU B N 1
ATOM 3251 C CA . GLU B 1 141 ? 9.602 14.867 -0.88 1 93.12 141 GLU B CA 1
ATOM 3252 C C . GLU B 1 141 ? 10.758 13.961 -0.476 1 93.12 141 GLU B C 1
ATOM 3254 O O . GLU B 1 141 ? 11.922 14.367 -0.551 1 93.12 141 GLU B O 1
ATOM 3259 N N . ILE B 1 142 ? 10.406 12.828 0.049 1 94.25 142 ILE B N 1
ATOM 3260 C CA . ILE B 1 142 ? 11.375 11.75 0.218 1 94.25 142 ILE B CA 1
ATOM 3261 C C . ILE B 1 142 ? 11.312 10.805 -0.979 1 94.25 142 ILE B C 1
ATOM 3263 O O . ILE B 1 142 ? 10.25 10.25 -1.279 1 94.25 142 ILE B O 1
ATOM 3267 N N . ASN B 1 143 ? 12.438 10.641 -1.631 1 91.56 143 ASN B N 1
ATOM 3268 C CA . ASN B 1 143 ? 12.477 9.805 -2.826 1 91.56 143 ASN B CA 1
ATOM 3269 C C . ASN B 1 143 ? 13.797 9.047 -2.932 1 91.56 143 ASN B C 1
ATOM 3271 O O . ASN B 1 143 ? 14.648 9.148 -2.047 1 91.56 143 ASN B O 1
ATOM 3275 N N . VAL B 1 144 ? 13.82 8.195 -3.902 1 90.19 144 VAL B N 1
ATOM 3276 C CA . VAL B 1 144 ? 15.062 7.484 -4.203 1 90.19 144 VAL B CA 1
ATOM 3277 C C . VAL B 1 144 ? 15.781 8.172 -5.363 1 90.19 144 VAL B C 1
ATOM 3279 O O . VAL B 1 144 ? 15.141 8.586 -6.336 1 90.19 144 VAL B O 1
ATOM 3282 N N . ALA B 1 145 ? 17.125 8.273 -5.238 1 86.31 145 ALA B N 1
ATOM 3283 C CA . ALA B 1 145 ? 17.922 8.898 -6.281 1 86.31 145 ALA B CA 1
ATOM 3284 C C . ALA B 1 145 ? 17.766 8.172 -7.613 1 86.31 145 ALA B C 1
ATOM 3286 O O . ALA B 1 145 ? 17.703 6.941 -7.652 1 86.31 145 ALA B O 1
ATOM 3287 N N . GLY B 1 146 ? 17.656 8.914 -8.695 1 74.25 146 GLY B N 1
ATOM 3288 C CA . GLY B 1 146 ? 17.578 8.328 -10.023 1 74.25 146 GLY B CA 1
ATOM 3289 C C . GLY B 1 146 ? 16.156 8.062 -10.469 1 74.25 146 GLY B C 1
ATOM 3290 O O . GLY B 1 146 ? 15.906 7.711 -11.625 1 74.25 146 GLY B O 1
ATOM 3291 N N . MET B 1 147 ? 15.234 8.055 -9.625 1 62.88 147 MET B N 1
ATOM 3292 C CA . MET B 1 147 ? 13.836 7.84 -9.984 1 62.88 147 MET B CA 1
ATOM 3293 C C . MET B 1 147 ? 13.297 9.023 -10.781 1 62.88 147 MET B C 1
ATOM 3295 O O . MET B 1 147 ? 13.625 10.172 -10.492 1 62.88 147 MET B O 1
ATOM 3299 N N . PRO B 1 148 ? 12.672 8.492 -12.031 1 53.22 148 PRO B N 1
ATOM 3300 C CA . PRO B 1 148 ? 11.992 9.602 -12.703 1 53.22 148 PRO B CA 1
ATOM 3301 C C . PRO B 1 148 ? 10.992 10.312 -11.797 1 53.22 148 PRO B C 1
ATOM 3303 O O . PRO B 1 148 ? 10.406 9.695 -10.906 1 53.22 148 PRO B O 1
ATOM 3306 N N . GLY B 1 149 ? 10.922 11.539 -11.586 1 52.78 149 GLY B N 1
ATOM 3307 C CA . GLY B 1 149 ? 10.023 12.398 -10.828 1 52.78 149 GLY B CA 1
ATOM 3308 C C . GLY B 1 149 ? 10.023 13.836 -11.312 1 52.78 149 GLY B C 1
ATOM 3309 O O . GLY B 1 149 ? 10.359 14.109 -12.469 1 52.78 149 GLY B O 1
ATOM 3310 N N . THR B 1 150 ? 9.523 14.711 -10.359 1 53.16 150 THR B N 1
ATOM 3311 C CA . THR B 1 150 ? 9.312 16.141 -10.57 1 53.16 150 THR B CA 1
ATOM 3312 C C . THR B 1 150 ? 10.562 16.781 -11.164 1 53.16 150 THR B C 1
ATOM 3314 O O . THR B 1 150 ? 11.68 16.312 -10.93 1 53.16 150 THR B O 1
ATOM 3317 N N . GLU B 1 151 ? 10.219 17.484 -12.188 1 53.53 151 GLU B N 1
ATOM 3318 C CA . GLU B 1 151 ? 11.273 18.328 -12.727 1 53.53 151 GLU B CA 1
ATOM 3319 C C . GLU B 1 151 ? 12.211 18.812 -11.617 1 53.53 151 GLU B C 1
ATOM 3321 O O . GLU B 1 151 ? 11.797 19.547 -10.719 1 53.53 151 GLU B O 1
ATOM 3326 N N . LEU B 1 152 ? 13.359 18.109 -11.469 1 62.81 152 LEU B N 1
ATOM 3327 C CA . LEU B 1 152 ? 14.414 18.344 -10.492 1 62.81 152 LEU B CA 1
ATOM 3328 C C . LEU B 1 152 ? 14.789 19.828 -10.422 1 62.81 152 LEU B C 1
ATOM 3330 O O . LEU B 1 152 ? 15.266 20.297 -9.398 1 62.81 152 LEU B O 1
ATOM 3334 N N . SER B 1 153 ? 14.289 20.484 -11.438 1 71.69 153 SER B N 1
ATOM 3335 C CA . SER B 1 153 ? 14.852 21.828 -11.492 1 71.69 153 SER B CA 1
ATOM 3336 C C . SER B 1 153 ? 14.219 22.734 -10.453 1 71.69 153 SER B C 1
ATOM 3338 O O . SER B 1 153 ? 14.828 23.703 -10.016 1 71.69 153 SER B O 1
ATOM 3340 N N . ASN B 1 154 ? 13.141 22.422 -9.93 1 84.19 154 ASN B N 1
ATOM 3341 C CA . ASN B 1 154 ? 12.477 23.297 -8.969 1 84.19 154 ASN B CA 1
ATOM 3342 C C . ASN B 1 154 ? 12.688 22.812 -7.531 1 84.19 154 ASN B C 1
ATOM 3344 O O . ASN B 1 154 ? 12.031 23.312 -6.609 1 84.19 154 ASN B O 1
ATOM 3348 N N . TYR B 1 155 ? 13.664 21.922 -7.41 1 89.06 155 TYR B N 1
ATOM 3349 C CA . TYR B 1 155 ? 13.867 21.359 -6.078 1 89.06 155 TYR B CA 1
ATOM 3350 C C . TYR B 1 155 ? 15.336 21.453 -5.664 1 89.06 155 TYR B C 1
ATOM 3352 O O . TYR B 1 155 ? 16.234 21.297 -6.496 1 89.06 155 TYR B O 1
ATOM 3360 N N . ASP B 1 156 ? 15.547 21.766 -4.379 1 91.06 156 ASP B N 1
ATOM 3361 C CA . ASP B 1 156 ? 16.812 21.438 -3.734 1 91.06 156 ASP B CA 1
ATOM 3362 C C . ASP B 1 156 ? 16.844 19.969 -3.289 1 91.06 156 ASP B C 1
ATOM 3364 O O . ASP B 1 156 ? 15.914 19.5 -2.625 1 91.06 156 ASP B O 1
ATOM 3368 N N . THR B 1 157 ? 17.891 19.312 -3.637 1 91.38 157 THR B N 1
ATOM 3369 C CA . THR B 1 157 ? 17.969 17.891 -3.322 1 91.38 157 THR B CA 1
ATOM 3370 C C . THR B 1 157 ? 19.172 17.594 -2.418 1 91.38 157 THR B C 1
ATOM 3372 O O . THR B 1 157 ? 20.25 18.156 -2.621 1 91.38 157 THR B O 1
ATOM 3375 N N . ALA B 1 158 ? 18.969 16.812 -1.347 1 92.12 158 ALA B N 1
ATOM 3376 C CA . ALA B 1 158 ? 20.031 16.359 -0.465 1 92.12 158 ALA B CA 1
ATOM 3377 C C . ALA B 1 158 ? 19.969 14.844 -0.255 1 92.12 158 ALA B C 1
ATOM 3379 O O . ALA B 1 158 ? 18.875 14.281 -0.094 1 92.12 158 ALA B O 1
ATOM 3380 N N . ALA B 1 159 ? 21.109 14.227 -0.266 1 93 159 ALA B N 1
ATOM 3381 C CA . ALA B 1 159 ? 21.172 12.805 0.046 1 93 159 ALA B CA 1
ATOM 3382 C C . ALA B 1 159 ? 21.016 12.562 1.545 1 93 159 ALA B C 1
ATOM 3384 O O . ALA B 1 159 ? 21.578 13.289 2.359 1 93 159 ALA B O 1
ATOM 3385 N N . LEU B 1 160 ? 20.188 11.625 1.89 1 94.44 160 LEU B N 1
ATOM 3386 C CA . LEU B 1 160 ? 19.984 11.273 3.291 1 94.44 160 LEU B CA 1
ATOM 3387 C C . LEU B 1 160 ? 20.828 10.055 3.674 1 94.44 160 LEU B C 1
ATOM 3389 O O . LEU B 1 160 ? 21.562 10.094 4.664 1 94.44 160 LEU B O 1
ATOM 3393 N N . VAL B 1 161 ? 20.672 8.992 2.871 1 94 161 VAL B N 1
ATOM 3394 C CA . VAL B 1 161 ? 21.328 7.738 3.23 1 94 161 VAL B CA 1
ATOM 3395 C C . VAL B 1 161 ? 21.422 6.836 2.002 1 94 161 VAL B C 1
ATOM 3397 O O . VAL B 1 161 ? 20.578 6.906 1.105 1 94 161 VAL B O 1
ATOM 3400 N N . THR B 1 162 ? 22.5 6.117 1.91 1 93.62 162 THR B N 1
ATOM 3401 C CA . THR B 1 162 ? 22.609 4.984 0.997 1 93.62 162 THR B CA 1
ATOM 3402 C C . THR B 1 162 ? 22.5 3.664 1.756 1 93.62 162 THR B C 1
ATOM 3404 O O . THR B 1 162 ? 23.234 3.439 2.723 1 93.62 162 THR B O 1
ATOM 3407 N N . GLU B 1 163 ? 21.547 2.869 1.33 1 94.44 163 GLU B N 1
ATOM 3408 C CA . GLU B 1 163 ? 21.328 1.628 2.068 1 94.44 163 GLU B CA 1
ATOM 3409 C C . GLU B 1 163 ? 21.406 0.416 1.146 1 94.44 163 GLU B C 1
ATOM 3411 O O . GLU B 1 163 ? 21.203 0.536 -0.064 1 94.44 163 GLU B O 1
ATOM 3416 N N . ASP B 1 164 ? 21.656 -0.736 1.796 1 95.5 164 ASP B N 1
ATOM 3417 C CA . ASP B 1 164 ? 21.797 -2.006 1.091 1 95.5 164 ASP B CA 1
ATOM 3418 C C . ASP B 1 164 ? 20.453 -2.715 0.955 1 95.5 164 ASP B C 1
ATOM 3420 O O . ASP B 1 164 ? 19.578 -2.551 1.802 1 95.5 164 ASP B O 1
ATOM 3424 N N . TYR B 1 165 ? 20.391 -3.424 -0.194 1 96.06 165 TYR B N 1
ATOM 3425 C CA . TYR B 1 165 ? 19.375 -4.473 -0.242 1 96.06 165 TYR B CA 1
ATOM 3426 C C . TYR B 1 165 ? 19.828 -5.707 0.524 1 96.06 165 TYR B C 1
ATOM 3428 O O . TYR B 1 165 ? 21.031 -5.992 0.598 1 96.06 165 TYR B O 1
ATOM 3436 N N . VAL B 1 166 ? 18.906 -6.398 1.104 1 96.88 166 VAL B N 1
ATOM 3437 C CA . VAL B 1 166 ? 19.188 -7.629 1.838 1 96.88 166 VAL B CA 1
ATOM 3438 C C . VAL B 1 166 ? 18.234 -8.727 1.397 1 96.88 166 VAL B C 1
ATOM 3440 O O . VAL B 1 166 ? 17.141 -8.438 0.877 1 96.88 166 VAL B O 1
ATOM 3443 N N . VAL B 1 167 ? 18.625 -9.922 1.612 1 97.5 167 VAL B N 1
ATOM 3444 C CA . VAL B 1 167 ? 17.781 -11.07 1.326 1 97.5 167 VAL B CA 1
ATOM 3445 C C . VAL B 1 167 ? 16.953 -11.422 2.559 1 97.5 167 VAL B C 1
ATOM 3447 O O . VAL B 1 167 ? 17.453 -11.406 3.682 1 97.5 167 VAL B O 1
ATOM 3450 N N . VAL B 1 168 ? 15.703 -11.609 2.387 1 97.31 168 VAL B N 1
ATOM 3451 C CA . VAL B 1 168 ? 14.828 -12.117 3.439 1 97.31 168 VAL B CA 1
ATOM 3452 C C . VAL B 1 168 ? 14.461 -13.57 3.15 1 97.31 168 VAL B C 1
ATOM 3454 O O . VAL B 1 168 ? 13.938 -13.883 2.08 1 97.31 168 VAL B O 1
ATOM 3457 N N . VAL B 1 169 ? 14.773 -14.422 4.051 1 97.19 169 VAL B N 1
ATOM 3458 C CA . VAL B 1 169 ? 14.523 -15.852 3.896 1 97.19 169 VAL B CA 1
ATOM 3459 C C . VAL B 1 169 ? 13.758 -16.375 5.109 1 97.19 169 VAL B C 1
ATOM 3461 O O . VAL B 1 169 ? 13.703 -15.719 6.148 1 97.19 169 VAL B O 1
ATOM 3464 N N . GLY B 1 170 ? 13.102 -17.531 4.914 1 95.19 170 GLY B N 1
ATOM 3465 C CA . GLY B 1 170 ? 12.516 -18.188 6.074 1 95.19 170 GLY B CA 1
ATOM 3466 C C . GLY B 1 170 ? 13.539 -18.609 7.109 1 95.19 170 GLY B C 1
ATOM 3467 O O . GLY B 1 170 ? 14.68 -18.938 6.766 1 95.19 170 GLY B O 1
ATOM 3468 N N . ALA B 1 171 ? 13.055 -18.625 8.328 1 92.69 171 ALA B N 1
ATOM 3469 C CA . ALA B 1 171 ? 13.969 -18.953 9.422 1 92.69 171 ALA B CA 1
ATOM 3470 C C . ALA B 1 171 ? 14.5 -20.375 9.281 1 92.69 171 ALA B C 1
ATOM 3472 O O . ALA B 1 171 ? 15.594 -20.688 9.75 1 92.69 171 ALA B O 1
ATOM 3473 N N . GLY B 1 172 ? 13.805 -21.219 8.617 1 91.5 172 GLY B N 1
ATOM 3474 C CA . GLY B 1 172 ? 14.219 -22.594 8.438 1 91.5 172 GLY B CA 1
ATOM 3475 C C . GLY B 1 172 ? 15.039 -22.812 7.18 1 91.5 172 GLY B C 1
ATOM 3476 O O . GLY B 1 172 ? 15.523 -23.922 6.93 1 91.5 172 GLY B O 1
ATOM 3477 N N . ASP B 1 173 ? 15.219 -21.812 6.43 1 93 173 ASP B N 1
ATOM 3478 C CA . ASP B 1 173 ? 15.977 -21.906 5.188 1 93 173 ASP B CA 1
ATOM 3479 C C . ASP B 1 173 ? 17.469 -22.078 5.469 1 93 173 ASP B C 1
ATOM 3481 O O . ASP B 1 173 ? 17.984 -21.547 6.445 1 93 173 ASP B O 1
ATOM 3485 N N . SER B 1 174 ? 18.156 -22.844 4.684 1 93.81 174 SER B N 1
ATOM 3486 C CA . SER B 1 174 ? 19.594 -23.047 4.836 1 93.81 174 SER B CA 1
ATOM 3487 C C . SER B 1 174 ? 20.359 -21.719 4.746 1 93.81 174 SER B C 1
ATOM 3489 O O . SER B 1 174 ? 21.391 -21.547 5.395 1 93.81 174 SER B O 1
ATOM 3491 N N . LEU B 1 175 ? 19.875 -20.828 3.975 1 95.19 175 LEU B N 1
ATOM 3492 C CA . LEU B 1 175 ? 20.516 -19.531 3.789 1 95.19 175 LEU B CA 1
ATOM 3493 C C . LEU B 1 175 ? 20.469 -18.719 5.07 1 95.19 175 LEU B C 1
ATOM 3495 O O . LEU B 1 175 ? 21.234 -17.781 5.246 1 95.19 175 LEU B O 1
ATOM 3499 N N . ALA B 1 176 ? 19.5 -19 5.926 1 94.56 176 ALA B N 1
ATOM 3500 C CA . ALA B 1 176 ? 19.281 -18.234 7.141 1 94.56 176 ALA B CA 1
ATOM 3501 C C . ALA B 1 176 ? 20.484 -18.312 8.078 1 94.56 176 ALA B C 1
ATOM 3503 O O . ALA B 1 176 ? 20.672 -17.469 8.945 1 94.56 176 ALA B O 1
ATOM 3504 N N . GLU B 1 177 ? 21.234 -19.312 7.895 1 94.44 177 GLU B N 1
ATOM 3505 C CA . GLU B 1 177 ? 22.375 -19.531 8.773 1 94.44 177 GLU B CA 1
ATOM 3506 C C . GLU B 1 177 ? 23.625 -18.844 8.242 1 94.44 177 GLU B C 1
ATOM 3508 O O . GLU B 1 177 ? 24.641 -18.781 8.93 1 94.44 177 GLU B O 1
ATOM 3513 N N . ARG B 1 178 ? 23.547 -18.312 7.078 1 95.25 178 ARG B N 1
ATOM 3514 C CA . ARG B 1 178 ? 24.688 -17.641 6.453 1 95.25 178 ARG B CA 1
ATOM 3515 C C . ARG B 1 178 ? 24.75 -16.188 6.863 1 95.25 178 ARG B C 1
ATOM 3517 O O . ARG B 1 178 ? 23.734 -15.523 7.051 1 95.25 178 ARG B O 1
ATOM 3524 N N . ASP B 1 179 ? 25.969 -15.727 6.969 1 94.62 179 ASP B N 1
ATOM 3525 C CA . ASP B 1 179 ? 26.156 -14.305 7.238 1 94.62 179 ASP B CA 1
ATOM 3526 C C . ASP B 1 179 ? 25.891 -13.469 5.988 1 94.62 179 ASP B C 1
ATOM 3528 O O . ASP B 1 179 ? 25.359 -12.367 6.078 1 94.62 179 ASP B O 1
ATOM 3532 N N . SER B 1 180 ? 26.344 -13.992 4.887 1 97.06 180 SER B N 1
ATOM 3533 C CA . SER B 1 180 ? 26.156 -13.305 3.615 1 97.06 180 SER B CA 1
ATOM 3534 C C . SER B 1 180 ? 26.062 -14.297 2.459 1 97.06 180 SER B C 1
ATOM 3536 O O . SER B 1 180 ? 26.453 -15.453 2.596 1 97.06 180 SER B O 1
ATOM 3538 N N . VAL B 1 181 ? 25.438 -13.836 1.377 1 97.19 181 VAL B N 1
ATOM 3539 C CA . VAL B 1 181 ? 25.344 -14.594 0.136 1 97.19 181 VAL B CA 1
ATOM 3540 C C . VAL B 1 181 ? 25.594 -13.68 -1.056 1 97.19 181 VAL B C 1
ATOM 3542 O O . VAL B 1 181 ? 25.406 -12.461 -0.967 1 97.19 181 VAL B O 1
ATOM 3545 N N . THR B 1 182 ? 26.125 -14.273 -2.102 1 95.69 182 THR B N 1
ATOM 3546 C CA . THR B 1 182 ? 26.172 -13.523 -3.35 1 95.69 182 THR B CA 1
ATOM 3547 C C . THR B 1 182 ? 24.812 -13.555 -4.055 1 95.69 182 THR B C 1
ATOM 3549 O O . THR B 1 182 ? 24.047 -14.5 -3.881 1 95.69 182 THR B O 1
ATOM 3552 N N . LEU B 1 183 ? 24.578 -12.547 -4.859 1 94.5 183 LEU B N 1
ATOM 3553 C CA . LEU B 1 183 ? 23.328 -12.531 -5.621 1 94.5 183 LEU B CA 1
ATOM 3554 C C . LEU B 1 183 ? 23.219 -13.781 -6.492 1 94.5 183 LEU B C 1
ATOM 3556 O O . LEU B 1 183 ? 22.141 -14.352 -6.629 1 94.5 183 LEU B O 1
ATOM 3560 N N . ARG B 1 184 ? 24.297 -14.195 -7.055 1 92.75 184 ARG B N 1
ATOM 3561 C CA . ARG B 1 184 ? 24.312 -15.344 -7.957 1 92.75 184 ARG B CA 1
ATOM 3562 C C . ARG B 1 184 ? 23.859 -16.609 -7.242 1 92.75 184 ARG B C 1
ATOM 3564 O O . ARG B 1 184 ? 23.188 -17.453 -7.84 1 92.75 184 ARG B O 1
ATOM 3571 N N . GLU B 1 185 ? 24.172 -16.75 -6.027 1 94.31 185 GLU B N 1
ATOM 3572 C CA . GLU B 1 185 ? 23.781 -17.906 -5.238 1 94.31 185 GLU B CA 1
ATOM 3573 C C . GLU B 1 185 ? 22.25 -18 -5.117 1 94.31 185 GLU B C 1
ATOM 3575 O O . GLU B 1 185 ? 21.719 -19.062 -4.797 1 94.31 185 GLU B O 1
ATOM 3580 N N . LEU B 1 186 ? 21.594 -16.906 -5.449 1 94.94 186 LEU B N 1
ATOM 3581 C CA . LEU B 1 186 ? 20.141 -16.859 -5.285 1 94.94 186 LEU B CA 1
ATOM 3582 C C . LEU B 1 186 ? 19.438 -17.188 -6.598 1 94.94 186 LEU B C 1
ATOM 3584 O O . LEU B 1 186 ? 18.219 -17.25 -6.648 1 94.94 186 LEU B O 1
ATOM 3588 N N . ALA B 1 187 ? 20.125 -17.438 -7.633 1 90.69 187 ALA B N 1
ATOM 3589 C CA . ALA B 1 187 ? 19.578 -17.578 -8.984 1 90.69 187 ALA B CA 1
ATOM 3590 C C . ALA B 1 187 ? 18.609 -18.75 -9.055 1 90.69 187 ALA B C 1
ATOM 3592 O O . ALA B 1 187 ? 17.594 -18.672 -9.75 1 90.69 187 ALA B O 1
ATOM 3593 N N . GLY B 1 188 ? 18.844 -19.75 -8.336 1 88 188 GLY B N 1
ATOM 3594 C CA . GLY B 1 188 ? 18.016 -20.938 -8.445 1 88 188 GLY B CA 1
ATOM 3595 C C . GLY B 1 188 ? 16.891 -20.969 -7.434 1 88 188 GLY B C 1
ATOM 3596 O O . GLY B 1 188 ? 16.078 -21.906 -7.434 1 88 188 GLY B O 1
ATOM 3597 N N . GLU B 1 189 ? 16.766 -19.938 -6.652 1 90.75 189 GLU B N 1
ATOM 3598 C CA . GLU B 1 189 ? 15.773 -19.922 -5.586 1 90.75 189 GLU B CA 1
ATOM 3599 C C . GLU B 1 189 ? 14.43 -19.406 -6.102 1 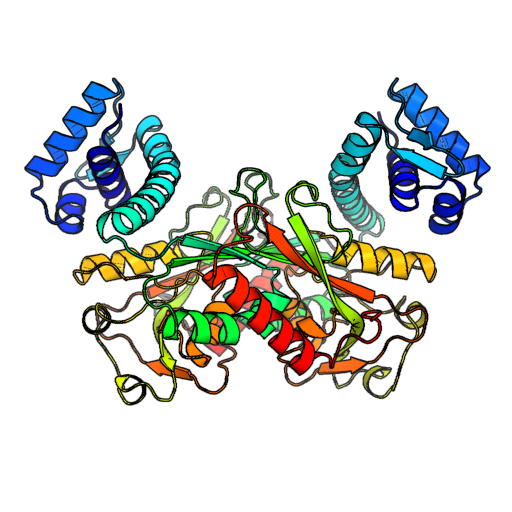90.75 189 GLU B C 1
ATOM 3601 O O . GLU B 1 189 ? 14.375 -18.703 -7.109 1 90.75 189 GLU B O 1
ATOM 3606 N N . PRO B 1 190 ? 13.336 -19.812 -5.469 1 88 190 PRO B N 1
ATOM 3607 C CA . PRO B 1 190 ? 12.039 -19.203 -5.781 1 88 190 PRO B CA 1
ATOM 3608 C C . PRO B 1 190 ? 11.906 -17.781 -5.219 1 88 190 PRO B C 1
ATOM 3610 O O . PRO B 1 190 ? 11.852 -17.609 -4 1 88 190 PRO B O 1
ATOM 3613 N N . TRP B 1 191 ? 11.727 -16.859 -6.18 1 90.56 191 TRP B N 1
ATOM 3614 C CA . TRP B 1 191 ? 11.688 -15.461 -5.77 1 90.56 191 TRP B CA 1
ATOM 3615 C C . TRP B 1 191 ? 10.25 -14.977 -5.629 1 90.56 191 TRP B C 1
ATOM 3617 O O . TRP B 1 191 ? 9.359 -15.414 -6.363 1 90.56 191 TRP B O 1
ATOM 3627 N N . ILE B 1 192 ? 10.102 -14.125 -4.652 1 90.38 192 ILE B N 1
ATOM 3628 C CA . ILE B 1 192 ? 8.867 -13.367 -4.492 1 90.38 192 ILE B CA 1
ATOM 3629 C C . ILE B 1 192 ? 9.078 -11.93 -4.941 1 90.38 192 ILE B C 1
ATOM 3631 O O . ILE B 1 192 ? 9.922 -11.219 -4.387 1 90.38 192 ILE B O 1
ATOM 3635 N N . ASP B 1 193 ? 8.289 -11.555 -5.949 1 85.44 193 ASP B N 1
ATOM 3636 C CA . ASP B 1 193 ? 8.336 -10.164 -6.383 1 85.44 193 ASP B CA 1
ATOM 3637 C C . ASP B 1 193 ? 7.633 -9.25 -5.379 1 85.44 193 ASP B C 1
ATOM 3639 O O . ASP B 1 193 ? 6.633 -9.648 -4.77 1 85.44 193 ASP B O 1
ATOM 3643 N N . ASN B 1 194 ? 8.188 -8.031 -5.16 1 82.69 194 ASN B N 1
ATOM 3644 C CA . ASN B 1 194 ? 7.688 -7.176 -4.09 1 82.69 194 ASN B CA 1
ATOM 3645 C C . ASN B 1 194 ? 7.277 -5.801 -4.609 1 82.69 194 ASN B C 1
ATOM 3647 O O . ASN B 1 194 ? 7.152 -4.852 -3.836 1 82.69 194 ASN B O 1
ATOM 3651 N N . ASP B 1 195 ? 7.188 -5.543 -5.75 1 73.12 195 ASP B N 1
ATOM 3652 C CA . ASP B 1 195 ? 6.844 -4.254 -6.336 1 73.12 195 ASP B CA 1
ATOM 3653 C C . ASP B 1 195 ? 6.074 -4.43 -7.645 1 73.12 195 ASP B C 1
ATOM 3655 O O . ASP B 1 195 ? 6.668 -4.395 -8.727 1 73.12 195 ASP B O 1
ATOM 3659 N N . VAL B 1 196 ? 4.809 -4.441 -7.438 1 59.16 196 VAL B N 1
ATOM 3660 C CA . VAL B 1 196 ? 4.008 -4.719 -8.625 1 59.16 196 VAL B CA 1
ATOM 3661 C C . VAL B 1 196 ? 3.955 -3.475 -9.508 1 59.16 196 VAL B C 1
ATOM 3663 O O . VAL B 1 196 ? 3.752 -3.578 -10.727 1 59.16 196 VAL B O 1
ATOM 3666 N N . ALA B 1 197 ? 4.215 -2.352 -8.797 1 58 197 ALA B N 1
ATOM 3667 C CA . ALA B 1 197 ? 4.191 -1.105 -9.562 1 58 197 ALA B CA 1
ATOM 3668 C C . ALA B 1 197 ? 5.422 -0.983 -10.453 1 58 197 ALA B C 1
ATOM 3670 O O . ALA B 1 197 ? 5.477 -0.115 -11.328 1 58 197 ALA B O 1
ATOM 3671 N N . ARG B 1 198 ? 6.281 -1.925 -10.266 1 60.5 198 ARG B N 1
ATOM 3672 C CA . ARG B 1 198 ? 7.5 -2.023 -11.062 1 60.5 198 ARG B CA 1
ATOM 3673 C C . ARG B 1 198 ? 8.273 -0.708 -11.047 1 60.5 198 ARG B C 1
ATOM 3675 O O . ARG B 1 198 ? 8.633 -0.184 -12.102 1 60.5 198 ARG B O 1
ATOM 3682 N N . GLY B 1 199 ? 8.414 -0.191 -9.859 1 70.75 199 GLY B N 1
ATOM 3683 C CA . GLY B 1 199 ? 9.109 1.065 -9.625 1 70.75 199 GLY B CA 1
ATOM 3684 C C . GLY B 1 199 ? 10.617 0.949 -9.766 1 70.75 199 GLY B C 1
ATOM 3685 O O . GLY B 1 199 ? 11.133 -0.105 -10.148 1 70.75 199 GLY B O 1
ATOM 3686 N N . ASN B 1 200 ? 11.312 1.979 -9.57 1 73.06 200 ASN B N 1
ATOM 3687 C CA . ASN B 1 200 ? 12.758 2.105 -9.773 1 73.06 200 ASN B CA 1
ATOM 3688 C C . ASN B 1 200 ? 13.531 1.165 -8.852 1 73.06 200 ASN B C 1
ATOM 3690 O O . ASN B 1 200 ? 14.602 0.671 -9.227 1 73.06 200 ASN B O 1
ATOM 3694 N N . CYS B 1 201 ? 13.016 0.939 -7.781 1 84.5 201 CYS B N 1
ATOM 3695 C CA . CYS B 1 201 ? 13.711 0.053 -6.855 1 84.5 201 CYS B CA 1
ATOM 3696 C C . CYS B 1 201 ? 13.75 -1.373 -7.395 1 84.5 201 CYS B C 1
ATOM 3698 O O . CYS B 1 201 ? 14.766 -2.059 -7.27 1 84.5 201 CYS B O 1
ATOM 3700 N N . ARG B 1 202 ? 12.633 -1.749 -7.902 1 83.25 202 ARG B N 1
ATOM 3701 C CA . ARG B 1 202 ? 12.602 -3.059 -8.547 1 83.25 202 ARG B CA 1
ATOM 3702 C C . ARG B 1 202 ? 13.594 -3.123 -9.703 1 83.25 202 ARG B C 1
ATOM 3704 O O . ARG B 1 202 ? 14.328 -4.102 -9.844 1 83.25 202 ARG B O 1
ATOM 3711 N N . GLU B 1 203 ? 13.602 -2.098 -10.453 1 78.44 203 GLU B N 1
ATOM 3712 C CA . GLU B 1 203 ? 14.508 -2.057 -11.602 1 78.44 203 GLU B CA 1
ATOM 3713 C C . GLU B 1 203 ? 15.961 -2.135 -11.164 1 78.44 203 GLU B C 1
ATOM 3715 O O . GLU B 1 203 ? 16.781 -2.801 -11.805 1 78.44 203 GLU B O 1
ATOM 3720 N N . ASN B 1 204 ? 16.281 -1.425 -10.188 1 82.5 204 ASN B N 1
ATOM 3721 C CA . ASN B 1 204 ? 17.625 -1.468 -9.633 1 82.5 204 ASN B CA 1
ATOM 3722 C C . ASN B 1 204 ? 18.031 -2.887 -9.242 1 82.5 204 ASN B C 1
ATOM 3724 O O . ASN B 1 204 ? 19.141 -3.324 -9.523 1 82.5 204 ASN B O 1
ATOM 3728 N N . LEU B 1 205 ? 17.156 -3.557 -8.664 1 88.94 205 LEU B N 1
ATOM 3729 C CA . LEU B 1 205 ? 17.422 -4.926 -8.242 1 88.94 205 LEU B CA 1
ATOM 3730 C C . LEU B 1 205 ? 17.594 -5.848 -9.445 1 88.94 205 LEU B C 1
ATOM 3732 O O . LEU B 1 205 ? 18.5 -6.684 -9.477 1 88.94 205 LEU B O 1
ATOM 3736 N N . LEU B 1 206 ? 16.75 -5.684 -10.383 1 85.38 206 LEU B N 1
ATOM 3737 C CA . LEU B 1 206 ? 16.812 -6.527 -11.57 1 85.38 206 LEU B CA 1
ATOM 3738 C C . LEU B 1 206 ? 18.109 -6.293 -12.344 1 85.38 206 LEU B C 1
ATOM 3740 O O . LEU B 1 206 ? 18.688 -7.238 -12.875 1 85.38 206 LEU B O 1
ATOM 3744 N N 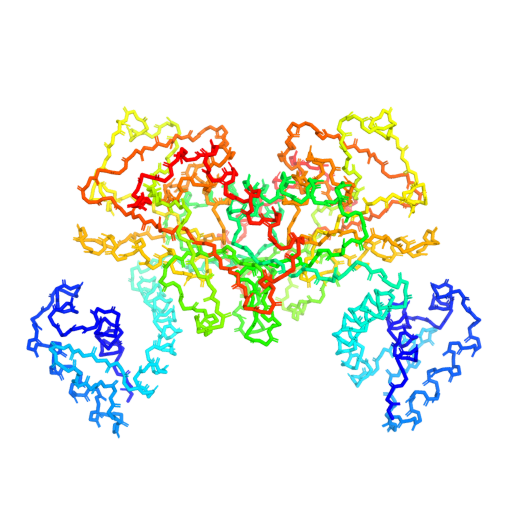. ARG B 1 207 ? 18.5 -5.09 -12.367 1 81.94 207 ARG B N 1
ATOM 3745 C CA . ARG B 1 207 ? 19.781 -4.773 -13 1 81.94 207 ARG B CA 1
ATOM 3746 C C . ARG B 1 207 ? 20.938 -5.453 -12.281 1 81.94 207 ARG B C 1
ATOM 3748 O O . ARG B 1 207 ? 21.859 -5.961 -12.914 1 81.94 207 ARG B O 1
ATOM 3755 N N . ALA B 1 208 ? 20.859 -5.43 -11.031 1 89.06 208 ALA B N 1
ATOM 3756 C CA . ALA B 1 208 ? 21.875 -6.094 -10.234 1 89.06 208 ALA B CA 1
ATOM 3757 C C . ALA B 1 208 ? 21.891 -7.598 -10.492 1 89.06 208 ALA B C 1
ATOM 3759 O O . ALA B 1 208 ? 22.953 -8.203 -10.602 1 89.06 208 ALA B O 1
ATOM 3760 N N . CYS B 1 209 ? 20.75 -8.172 -10.609 1 89.62 209 CYS B N 1
ATOM 3761 C CA . CYS B 1 209 ? 20.641 -9.594 -10.898 1 89.62 209 CYS B CA 1
ATOM 3762 C C . CYS B 1 209 ? 21.203 -9.914 -12.281 1 89.62 209 CYS B C 1
ATOM 3764 O O . CYS B 1 209 ? 21.938 -10.891 -12.445 1 89.62 209 CYS B O 1
ATOM 3766 N N . THR B 1 210 ? 20.828 -9.086 -13.172 1 82.81 210 THR B N 1
ATOM 3767 C CA . THR B 1 210 ? 21.344 -9.258 -14.531 1 82.81 210 THR B CA 1
ATOM 3768 C C . THR B 1 210 ? 22.859 -9.172 -14.547 1 82.81 210 THR B C 1
ATOM 3770 O O . THR B 1 210 ? 23.531 -9.992 -15.188 1 82.81 210 THR B O 1
ATOM 3773 N N . ALA B 1 211 ? 23.375 -8.242 -13.875 1 83.62 211 ALA B N 1
ATOM 3774 C CA . ALA B 1 211 ? 24.828 -8.078 -13.781 1 83.62 211 ALA B CA 1
ATOM 3775 C C . ALA B 1 211 ? 25.469 -9.305 -13.141 1 83.62 211 ALA B C 1
ATOM 3777 O O . ALA B 1 211 ? 26.609 -9.641 -13.453 1 83.62 211 ALA B O 1
ATOM 3778 N N . ALA B 1 212 ? 24.719 -9.961 -12.312 1 88.5 212 ALA B N 1
ATOM 3779 C CA . ALA B 1 212 ? 25.203 -11.164 -11.648 1 88.5 212 ALA B CA 1
ATOM 3780 C C . ALA B 1 212 ? 25 -12.391 -12.531 1 88.5 212 ALA B C 1
ATOM 3782 O O . ALA B 1 212 ? 25.391 -13.5 -12.156 1 88.5 212 ALA B O 1
ATOM 3783 N N . GLY B 1 213 ? 24.297 -12.281 -13.633 1 82.88 213 GLY B N 1
ATOM 3784 C CA . GLY B 1 213 ? 24.266 -13.32 -14.648 1 82.88 213 GLY B CA 1
ATOM 3785 C C . GLY B 1 213 ? 22.953 -14.102 -14.641 1 82.88 213 GLY B C 1
ATOM 3786 O O . GLY B 1 213 ? 22.906 -15.234 -15.133 1 82.88 213 GLY B O 1
ATOM 3787 N N . PHE B 1 214 ? 21.938 -13.555 -14.008 1 83.81 214 PHE B N 1
ATOM 3788 C CA . PHE B 1 214 ? 20.688 -14.312 -14 1 83.81 214 PHE B CA 1
ATOM 3789 C C . PHE B 1 214 ? 19.484 -13.383 -13.969 1 83.81 214 PHE B C 1
ATOM 3791 O O . PHE B 1 214 ? 19.625 -12.172 -13.82 1 83.81 214 PHE B O 1
ATOM 3798 N N . THR B 1 215 ? 18.344 -13.922 -14.188 1 81.81 215 THR B N 1
ATOM 3799 C CA . THR B 1 215 ? 17.047 -13.297 -13.984 1 81.81 215 THR B CA 1
ATOM 3800 C C . THR B 1 215 ? 16.234 -14.047 -12.922 1 81.81 215 THR B C 1
ATOM 3802 O O . THR B 1 215 ? 16.062 -15.258 -13.023 1 81.81 215 THR B O 1
ATOM 3805 N N . PRO B 1 216 ? 15.852 -13.312 -11.93 1 85.81 216 PRO B N 1
ATOM 3806 C CA . PRO B 1 216 ? 15.102 -14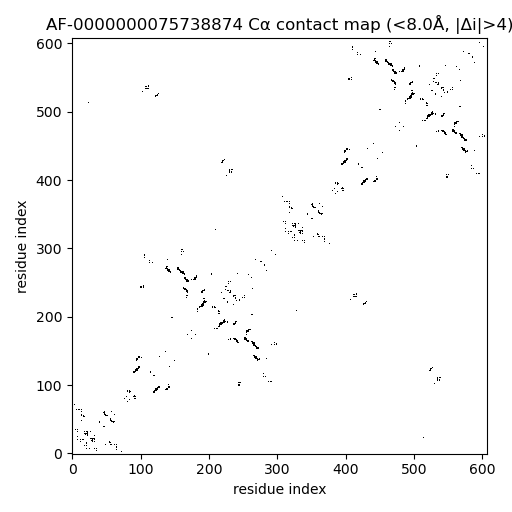.008 -10.883 1 85.81 216 PRO B CA 1
ATOM 3807 C C . PRO B 1 216 ? 13.828 -14.672 -11.406 1 85.81 216 PRO B C 1
ATOM 3809 O O . PRO B 1 216 ? 13.148 -14.102 -12.266 1 85.81 216 PRO B O 1
ATOM 3812 N N . CYS B 1 217 ? 13.594 -15.836 -10.891 1 77.94 217 CYS B N 1
ATOM 3813 C CA . CYS B 1 217 ? 12.344 -16.531 -11.195 1 77.94 217 CYS B CA 1
ATOM 3814 C C . CYS B 1 217 ? 11.266 -16.172 -10.18 1 77.94 217 CYS B C 1
ATOM 3816 O O . CYS B 1 217 ? 11.227 -16.75 -9.086 1 77.94 217 CYS B O 1
ATOM 3818 N N . PHE B 1 218 ? 10.414 -15.281 -10.602 1 79.88 218 PHE B N 1
ATOM 3819 C CA . PHE B 1 218 ? 9.359 -14.875 -9.68 1 79.88 218 PHE B CA 1
ATOM 3820 C C . PHE B 1 218 ? 8.203 -15.875 -9.695 1 79.88 218 PHE B C 1
ATOM 3822 O O . PHE B 1 218 ? 7.488 -15.984 -10.688 1 79.88 218 PHE B O 1
ATOM 3829 N N . ARG B 1 219 ? 8.047 -16.578 -8.586 1 75.56 219 ARG B N 1
ATOM 3830 C CA . ARG B 1 219 ? 6.953 -17.531 -8.453 1 75.56 219 ARG B CA 1
ATOM 3831 C C . ARG B 1 219 ? 5.641 -16.812 -8.148 1 75.56 219 ARG B C 1
ATOM 3833 O O . ARG B 1 219 ? 4.57 -17.266 -8.57 1 75.56 219 ARG B O 1
ATOM 3840 N N . VAL B 1 220 ? 5.816 -15.758 -7.324 1 81.12 220 VAL B N 1
ATOM 3841 C CA . VAL B 1 220 ? 4.66 -14.969 -6.91 1 81.12 220 VAL B CA 1
ATOM 3842 C C . VAL B 1 220 ? 4.992 -13.484 -6.992 1 81.12 220 VAL B C 1
ATOM 3844 O O . VAL B 1 220 ? 6.145 -13.086 -6.793 1 81.12 220 VAL B O 1
ATOM 3847 N N . GLU B 1 221 ? 3.965 -12.766 -7.359 1 78.62 221 GLU B N 1
ATOM 3848 C CA . GLU B 1 221 ? 4.113 -11.312 -7.398 1 78.62 221 GLU B CA 1
ATOM 3849 C C . GLU B 1 221 ? 3.234 -10.641 -6.348 1 78.62 221 GLU B C 1
ATOM 3851 O O . GLU B 1 221 ? 2.031 -10.898 -6.277 1 78.62 221 GLU B O 1
ATOM 3856 N N . THR B 1 222 ? 3.939 -9.836 -5.488 1 82.94 222 THR B N 1
ATOM 3857 C CA . THR B 1 222 ? 3.215 -9.086 -4.465 1 82.94 222 THR B CA 1
ATOM 3858 C C . THR B 1 222 ? 3.305 -7.586 -4.727 1 82.94 222 THR B C 1
ATOM 3860 O O . THR B 1 222 ? 4.121 -7.141 -5.535 1 82.94 222 THR B O 1
ATOM 3863 N N . HIS B 1 223 ? 2.51 -6.84 -3.977 1 76.06 223 HIS B N 1
ATOM 3864 C CA . HIS B 1 223 ? 2.365 -5.422 -4.297 1 76.06 223 HIS B CA 1
ATOM 3865 C C . HIS B 1 223 ? 3.244 -4.562 -3.396 1 76.06 223 HIS B C 1
ATOM 3867 O O . HIS B 1 223 ? 3.449 -3.377 -3.672 1 76.06 223 HIS B O 1
ATOM 3873 N N . ASP B 1 224 ? 3.689 -5.082 -2.311 1 82.44 224 ASP B N 1
ATOM 3874 C CA . ASP B 1 224 ? 4.508 -4.281 -1.407 1 82.44 224 ASP B CA 1
ATOM 3875 C C . ASP B 1 224 ? 5.477 -5.156 -0.616 1 82.44 224 ASP B C 1
ATOM 3877 O O . ASP B 1 224 ? 5.383 -6.387 -0.658 1 82.44 224 ASP B O 1
ATOM 3881 N N . TYR B 1 225 ? 6.422 -4.527 0.052 1 89.31 225 TYR B N 1
ATOM 3882 C CA . TYR B 1 225 ? 7.457 -5.23 0.799 1 89.31 225 TYR B CA 1
ATOM 3883 C C . TYR B 1 225 ? 6.859 -6.008 1.963 1 89.31 225 TYR B C 1
ATOM 3885 O O . TYR B 1 225 ? 7.266 -7.141 2.236 1 89.31 225 TYR B O 1
ATOM 3893 N N . VAL B 1 226 ? 5.934 -5.398 2.605 1 84.25 226 VAL B N 1
ATOM 3894 C CA . VAL B 1 226 ? 5.332 -6 3.791 1 84.25 226 VAL B CA 1
ATOM 3895 C C . VAL B 1 226 ? 4.695 -7.34 3.426 1 84.25 226 VAL B C 1
ATOM 3897 O O . VAL B 1 226 ? 4.914 -8.344 4.105 1 84.25 226 VAL B O 1
ATOM 3900 N N . THR B 1 227 ? 3.959 -7.316 2.381 1 85.38 227 THR B N 1
ATOM 3901 C CA . THR B 1 227 ? 3.299 -8.539 1.928 1 85.38 227 THR B CA 1
ATOM 3902 C C . THR B 1 227 ? 4.324 -9.57 1.466 1 85.38 227 THR B C 1
ATOM 3904 O O . THR B 1 227 ? 4.195 -10.758 1.765 1 85.38 227 THR B O 1
ATOM 3907 N N . ALA B 1 228 ? 5.293 -9.164 0.775 1 91.06 228 ALA B N 1
ATOM 3908 C CA . ALA B 1 228 ? 6.336 -10.07 0.305 1 91.06 228 ALA B CA 1
ATOM 3909 C C . ALA B 1 228 ? 7.008 -10.789 1.474 1 91.06 228 ALA B C 1
ATOM 3911 O O . ALA B 1 228 ? 7.227 -12 1.424 1 91.06 228 ALA B O 1
ATOM 3912 N N . VAL B 1 229 ? 7.293 -10.055 2.492 1 92.19 229 VAL B N 1
ATOM 3913 C CA . VAL B 1 229 ? 7.977 -10.617 3.65 1 92.19 229 VAL B CA 1
ATOM 3914 C C . VAL B 1 229 ? 7.066 -11.633 4.348 1 92.19 229 VAL B C 1
ATOM 3916 O O . VAL B 1 229 ? 7.539 -12.656 4.848 1 92.19 229 VAL B O 1
ATOM 3919 N N . ARG B 1 230 ? 5.824 -11.359 4.371 1 89.75 230 ARG B N 1
ATOM 3920 C CA . ARG B 1 230 ? 4.887 -12.305 4.961 1 89.75 230 ARG B CA 1
ATOM 3921 C C . ARG B 1 230 ? 4.82 -13.594 4.152 1 89.75 230 ARG B C 1
ATOM 3923 O O . ARG B 1 230 ? 4.645 -14.68 4.711 1 89.75 230 ARG B O 1
ATOM 3930 N N . PHE B 1 231 ? 4.914 -13.461 2.848 1 91.75 231 PHE B N 1
ATOM 3931 C CA . PHE B 1 231 ? 4.957 -14.641 1.987 1 91.75 231 PHE B CA 1
ATOM 3932 C C . PHE B 1 231 ? 6.219 -15.453 2.248 1 91.75 231 PHE B C 1
ATOM 3934 O O . PHE B 1 231 ? 6.184 -16.688 2.219 1 91.75 231 PHE B O 1
ATOM 3941 N N . VAL B 1 232 ? 7.277 -14.758 2.527 1 94.56 232 VAL B N 1
ATOM 3942 C CA . VAL B 1 232 ? 8.508 -15.453 2.902 1 94.56 232 VAL B CA 1
ATOM 3943 C C . VAL B 1 232 ? 8.281 -16.234 4.191 1 94.56 232 VAL B C 1
ATOM 3945 O O . VAL B 1 232 ? 8.641 -17.422 4.281 1 94.56 232 VAL B O 1
ATOM 3948 N N . ALA B 1 233 ? 7.695 -15.586 5.137 1 92.69 233 ALA B N 1
ATOM 3949 C CA . ALA B 1 233 ? 7.43 -16.219 6.43 1 92.69 233 ALA B CA 1
ATOM 3950 C C . ALA B 1 233 ? 6.57 -17.469 6.27 1 92.69 233 ALA B C 1
ATOM 3952 O O . ALA B 1 233 ? 6.699 -18.422 7.035 1 92.69 233 ALA B O 1
ATOM 3953 N N . ALA B 1 234 ? 5.766 -17.438 5.281 1 91.44 234 ALA B N 1
ATOM 3954 C CA . ALA B 1 234 ? 4.859 -18.562 5.027 1 91.44 234 ALA B CA 1
ATOM 3955 C C . ALA B 1 234 ? 5.559 -19.672 4.238 1 91.44 234 ALA B C 1
ATOM 3957 O O . ALA B 1 234 ? 4.965 -20.703 3.959 1 91.44 234 ALA B O 1
ATOM 3958 N N . GLY B 1 235 ? 6.742 -19.422 3.764 1 91 235 GLY B N 1
ATOM 3959 C CA . GLY B 1 235 ? 7.535 -20.453 3.125 1 91 235 GLY B CA 1
ATOM 3960 C C . GLY B 1 235 ? 7.402 -20.469 1.614 1 91 235 GLY B C 1
ATOM 3961 O O . GLY B 1 235 ? 7.746 -21.453 0.962 1 91 235 GLY B O 1
ATOM 3962 N N . VAL B 1 236 ? 6.945 -19.406 1.031 1 89.75 236 VAL B N 1
ATOM 3963 C CA . VAL B 1 236 ? 6.691 -19.344 -0.405 1 89.75 236 VAL B CA 1
ATOM 3964 C C . VAL B 1 236 ? 8.016 -19.234 -1.16 1 89.75 236 VAL B C 1
ATOM 3966 O O . VAL B 1 236 ? 8.148 -19.766 -2.266 1 89.75 236 VAL B O 1
ATOM 3969 N N . GLY B 1 237 ? 8.906 -18.562 -0.609 1 93.31 237 GLY B N 1
ATOM 3970 C CA . GLY B 1 237 ? 10.188 -18.297 -1.231 1 93.31 237 GLY B CA 1
ATOM 3971 C C . GLY B 1 237 ? 10.992 -17.219 -0.508 1 93.31 237 GLY B C 1
ATOM 3972 O O . GLY B 1 237 ? 10.844 -17.047 0.702 1 93.31 237 GLY B O 1
ATOM 3973 N N . LEU B 1 238 ? 11.945 -16.625 -1.27 1 95.62 238 LEU B N 1
ATOM 3974 C CA . LEU B 1 238 ? 12.727 -15.531 -0.709 1 95.62 238 LEU B CA 1
ATOM 3975 C C . LEU B 1 238 ? 12.438 -14.227 -1.449 1 95.62 238 LEU B C 1
ATOM 3977 O O . LEU B 1 238 ? 11.867 -14.242 -2.541 1 95.62 238 LEU B O 1
ATOM 3981 N N . THR B 1 239 ? 12.75 -13.141 -0.854 1 95.81 239 THR B N 1
ATOM 3982 C CA . THR B 1 239 ? 12.656 -11.836 -1.502 1 95.81 239 THR B CA 1
ATOM 3983 C C . THR B 1 239 ? 13.867 -10.977 -1.152 1 95.81 239 THR B C 1
ATOM 3985 O O . THR B 1 239 ? 14.641 -11.312 -0.253 1 95.81 239 THR B O 1
ATOM 3988 N N . VAL B 1 240 ? 14.133 -9.977 -1.959 1 96.19 240 VAL B N 1
ATOM 3989 C CA . VAL B 1 240 ? 15.211 -9.016 -1.746 1 96.19 240 VAL B CA 1
ATOM 3990 C C . VAL B 1 240 ? 14.633 -7.609 -1.627 1 96.19 240 VAL B C 1
ATOM 3992 O O . VAL B 1 240 ? 13.914 -7.148 -2.518 1 96.19 240 VAL B O 1
ATOM 3995 N N . VAL B 1 241 ? 14.914 -6.992 -0.455 1 95.19 241 VAL B N 1
ATOM 3996 C CA . VAL B 1 241 ? 14.305 -5.691 -0.176 1 95.19 241 VAL B CA 1
ATOM 3997 C C . VAL B 1 241 ? 15.352 -4.758 0.434 1 95.19 241 VAL B C 1
ATOM 3999 O O . VAL B 1 241 ? 16.359 -5.211 0.977 1 95.19 241 VAL B O 1
ATOM 4002 N N . PRO B 1 242 ? 15.109 -3.377 0.326 1 94.69 242 PRO B N 1
ATOM 4003 C CA . PRO B 1 242 ? 15.969 -2.455 1.071 1 94.69 242 PRO B CA 1
ATOM 4004 C C . PRO B 1 242 ? 15.812 -2.594 2.584 1 94.69 242 PRO B C 1
ATOM 4006 O O . PRO B 1 242 ? 14.734 -2.938 3.068 1 94.69 242 PRO B O 1
ATOM 4009 N N . ARG B 1 243 ? 16.844 -2.254 3.293 1 93.31 243 ARG B N 1
ATOM 4010 C CA . ARG B 1 243 ? 16.875 -2.42 4.742 1 93.31 243 ARG B CA 1
ATOM 4011 C C . ARG B 1 243 ? 15.734 -1.659 5.41 1 93.31 243 ARG B C 1
ATOM 4013 O O . ARG B 1 243 ? 15.156 -2.133 6.391 1 93.31 243 ARG B O 1
ATOM 4020 N N . LEU B 1 244 ? 15.375 -0.547 4.898 1 93 244 LEU B N 1
ATOM 4021 C CA . LEU B 1 244 ? 14.352 0.299 5.508 1 93 244 LEU B CA 1
ATOM 4022 C C . LEU B 1 244 ? 12.992 -0.383 5.469 1 93 244 LEU B C 1
ATOM 4024 O O . LEU B 1 244 ? 12.102 -0.045 6.254 1 93 244 LEU B O 1
ATOM 4028 N N . ALA B 1 245 ? 12.82 -1.281 4.547 1 90.12 245 ALA B N 1
ATOM 4029 C CA . ALA B 1 245 ? 11.555 -2.004 4.418 1 90.12 245 ALA B CA 1
ATOM 4030 C C . ALA B 1 245 ? 11.344 -2.949 5.598 1 90.12 245 ALA B C 1
ATOM 4032 O O . ALA B 1 245 ? 10.234 -3.457 5.801 1 90.12 245 ALA B O 1
ATOM 4033 N N . LEU B 1 246 ? 12.344 -3.223 6.418 1 89.75 246 LEU B N 1
ATOM 4034 C CA . LEU B 1 246 ? 12.32 -4.273 7.434 1 89.75 246 LEU B CA 1
ATOM 4035 C C . LEU B 1 246 ? 12.266 -3.672 8.836 1 89.75 246 LEU B C 1
ATOM 4037 O O . LEU B 1 246 ? 12.914 -4.18 9.758 1 89.75 246 LEU B O 1
ATOM 4041 N N . ILE B 1 247 ? 11.586 -2.578 8.938 1 75.81 247 ILE B N 1
ATOM 4042 C CA . ILE B 1 247 ? 11.484 -1.968 10.266 1 75.81 247 ILE B CA 1
ATOM 4043 C C . ILE B 1 247 ? 10.766 -2.92 11.219 1 75.81 247 ILE B C 1
ATOM 4045 O O . ILE B 1 247 ? 11.086 -2.984 12.398 1 75.81 247 ILE B O 1
ATOM 4049 N N . ASP B 1 248 ? 9.781 -3.646 10.695 1 76 248 ASP B N 1
ATOM 4050 C CA . ASP B 1 248 ? 9.133 -4.703 11.461 1 76 248 ASP B CA 1
ATOM 4051 C C . ASP B 1 248 ? 9.289 -6.059 10.773 1 76 248 ASP B C 1
ATOM 4053 O O . ASP B 1 248 ? 8.695 -6.297 9.719 1 76 248 ASP B O 1
ATOM 4057 N N . LEU B 1 249 ? 10.188 -6.82 11.312 1 80.5 249 LEU B N 1
ATOM 4058 C CA . LEU B 1 249 ? 10.406 -8.156 10.758 1 80.5 249 LEU B CA 1
ATOM 4059 C C . LEU B 1 249 ? 9.516 -9.18 11.453 1 80.5 249 LEU B C 1
ATOM 4061 O O . LEU B 1 249 ? 9.609 -9.367 12.664 1 80.5 249 LEU B O 1
ATOM 4065 N N . PRO B 1 250 ? 8.633 -9.719 10.703 1 79.88 250 PRO B N 1
ATOM 4066 C CA . PRO B 1 250 ? 7.812 -10.75 11.344 1 79.88 250 PRO B CA 1
ATOM 4067 C C . PRO B 1 250 ? 8.633 -11.945 11.82 1 79.88 250 PRO B C 1
ATOM 4069 O O . PRO B 1 250 ? 9.758 -12.148 11.359 1 79.88 250 PRO B O 1
ATOM 4072 N N . ALA B 1 251 ? 7.988 -12.617 12.734 1 82.94 251 ALA B N 1
ATOM 4073 C CA . ALA B 1 251 ? 8.609 -13.867 13.18 1 82.94 251 ALA B CA 1
ATOM 4074 C C . ALA B 1 251 ? 8.711 -14.859 12.023 1 82.94 251 ALA B C 1
ATOM 4076 O O . ALA B 1 251 ? 7.949 -14.781 11.055 1 82.94 251 ALA B O 1
ATOM 4077 N N . GLY B 1 252 ? 9.727 -15.609 12.008 1 89.88 252 GLY B N 1
ATOM 4078 C CA . GLY B 1 252 ? 9.836 -16.703 11.055 1 89.88 252 GLY B CA 1
ATOM 4079 C C . GLY B 1 252 ? 10.688 -16.359 9.844 1 89.88 252 GLY B C 1
ATOM 4080 O O . GLY B 1 252 ? 10.789 -17.141 8.906 1 89.88 252 GLY B O 1
ATOM 4081 N N . VAL B 1 253 ? 11.164 -15.125 9.898 1 94.5 253 VAL B N 1
ATOM 4082 C CA . VAL B 1 253 ? 12.023 -14.773 8.773 1 94.5 253 VAL B CA 1
ATOM 4083 C C . VAL B 1 253 ? 13.391 -14.312 9.297 1 94.5 253 VAL B C 1
ATOM 4085 O O . VAL B 1 253 ? 13.523 -13.969 10.469 1 94.5 253 VAL B O 1
ATOM 4088 N N . ARG B 1 254 ? 14.375 -14.43 8.492 1 96 254 ARG B N 1
ATOM 4089 C CA . ARG B 1 254 ? 15.734 -13.953 8.75 1 96 254 ARG B CA 1
ATOM 4090 C C . ARG B 1 254 ? 16.266 -13.133 7.578 1 96 254 ARG B C 1
ATOM 4092 O O . ARG B 1 254 ? 15.875 -13.359 6.43 1 96 254 ARG B O 1
ATOM 4099 N N . THR B 1 255 ? 17.109 -12.18 7.953 1 96.56 255 THR B N 1
ATOM 4100 C CA . THR B 1 255 ? 17.766 -11.375 6.926 1 96.56 255 THR B CA 1
ATOM 4101 C C . THR B 1 255 ? 19.203 -11.844 6.699 1 96.56 255 THR B C 1
ATOM 4103 O O . THR B 1 255 ? 19.891 -12.203 7.648 1 96.56 255 THR B O 1
ATOM 4106 N N . VAL B 1 256 ? 19.578 -11.891 5.477 1 97.38 256 VAL B N 1
ATOM 4107 C CA . VAL B 1 256 ? 20.938 -12.258 5.105 1 97.38 256 VAL B CA 1
ATOM 4108 C C . VAL B 1 256 ? 21.547 -11.172 4.219 1 97.38 256 VAL B C 1
ATOM 4110 O O . VAL B 1 256 ? 20.906 -10.695 3.277 1 97.38 256 VAL B O 1
ATOM 4113 N N . ALA B 1 257 ? 22.766 -10.773 4.516 1 97.5 257 ALA B N 1
ATOM 4114 C CA . ALA B 1 257 ? 23.453 -9.742 3.73 1 97.5 257 ALA B CA 1
ATOM 4115 C C . ALA B 1 257 ? 23.828 -10.266 2.35 1 97.5 257 ALA B C 1
ATOM 4117 O O . ALA B 1 257 ? 24.062 -11.469 2.176 1 97.5 257 ALA B O 1
ATOM 4118 N N . ILE B 1 258 ? 23.766 -9.359 1.386 1 96.88 258 ILE B N 1
ATOM 4119 C CA . ILE B 1 258 ? 24.266 -9.68 0.051 1 96.88 258 ILE B CA 1
ATOM 4120 C C . ILE B 1 258 ? 25.688 -9.188 -0.106 1 96.88 258 ILE B C 1
ATOM 4122 O O . ILE B 1 258 ? 25.969 -8 0.093 1 96.88 258 ILE B O 1
ATOM 4126 N N . SER B 1 259 ? 26.531 -10.039 -0.456 1 94.56 259 SER B N 1
ATOM 4127 C CA . SER B 1 259 ? 27.938 -9.68 -0.648 1 94.56 259 SER B CA 1
ATOM 4128 C C . SER B 1 259 ? 28.109 -8.82 -1.894 1 94.56 259 SER B C 1
ATOM 4130 O O . SER B 1 259 ? 27.234 -8.781 -2.762 1 94.56 259 SER B O 1
ATOM 4132 N N . GLU B 1 260 ? 29.266 -8.188 -2.027 1 89.12 260 GLU B N 1
ATOM 4133 C CA . GLU B 1 260 ? 29.547 -7.301 -3.152 1 89.12 260 GLU B CA 1
ATOM 4134 C C . GLU B 1 260 ? 29.609 -8.078 -4.465 1 89.12 260 GLU B C 1
ATOM 4136 O O . GLU B 1 260 ? 30.141 -9.188 -4.508 1 89.12 260 GLU B O 1
ATOM 4141 N N . PRO B 1 261 ? 29.109 -7.504 -5.465 1 90.06 261 PRO B N 1
ATOM 4142 C CA . PRO B 1 261 ? 28.484 -6.184 -5.512 1 90.06 261 PRO B CA 1
ATOM 4143 C C . PRO B 1 261 ? 27.062 -6.184 -4.934 1 90.06 261 PRO B C 1
ATOM 4145 O O . PRO B 1 261 ? 26.188 -6.875 -5.453 1 90.06 261 PRO B O 1
ATOM 4148 N N . THR B 1 262 ? 26.875 -5.418 -3.953 1 92.31 262 THR B N 1
ATOM 4149 C CA . THR B 1 262 ? 25.594 -5.305 -3.256 1 92.31 262 THR B CA 1
ATOM 4150 C C . THR B 1 262 ? 24.703 -4.254 -3.916 1 92.31 262 THR B C 1
ATOM 4152 O O . THR B 1 262 ? 25.141 -3.121 -4.133 1 92.31 262 THR B O 1
ATOM 4155 N N . PRO B 1 263 ? 23.531 -4.691 -4.293 1 93.38 263 PRO B N 1
ATOM 4156 C CA . PRO B 1 263 ? 22.609 -3.641 -4.75 1 93.38 263 PRO B CA 1
ATOM 4157 C C . PRO B 1 263 ? 22.281 -2.629 -3.654 1 93.38 263 PRO B C 1
ATOM 4159 O O . PRO B 1 263 ? 22.109 -3.006 -2.49 1 93.38 263 PRO B O 1
ATOM 4162 N N . ARG B 1 264 ? 22.234 -1.341 -4.098 1 93.5 264 ARG B N 1
ATOM 4163 C CA . ARG B 1 264 ? 22.016 -0.255 -3.15 1 93.5 264 ARG B CA 1
ATOM 4164 C C . ARG B 1 264 ? 21.062 0.785 -3.727 1 93.5 264 ARG B C 1
ATOM 4166 O O . ARG B 1 264 ? 20.875 0.864 -4.941 1 93.5 264 ARG B O 1
ATOM 4173 N N . ARG B 1 265 ? 20.406 1.441 -2.797 1 91.25 265 ARG B N 1
ATOM 4174 C CA . ARG B 1 265 ? 19.672 2.641 -3.191 1 91.25 265 ARG B CA 1
ATOM 4175 C C . ARG B 1 265 ? 20.062 3.832 -2.322 1 91.25 265 ARG B C 1
ATOM 4177 O O . ARG B 1 265 ? 20.453 3.66 -1.17 1 91.25 265 ARG B O 1
ATOM 4184 N N . THR B 1 266 ? 20 4.984 -2.955 1 92.38 266 THR B N 1
ATOM 4185 C CA . THR B 1 266 ? 20.219 6.227 -2.221 1 92.38 266 THR B CA 1
ATOM 4186 C C . THR B 1 266 ? 18.906 6.984 -2.029 1 92.38 266 THR B C 1
ATOM 4188 O O . THR B 1 266 ? 18.234 7.309 -3.002 1 92.38 266 THR B O 1
ATOM 4191 N N . ILE B 1 267 ? 18.578 7.164 -0.754 1 94.19 267 ILE B N 1
ATOM 4192 C CA . ILE B 1 267 ? 17.391 7.938 -0.415 1 94.19 267 ILE B CA 1
ATOM 4193 C C . ILE B 1 267 ? 17.75 9.422 -0.336 1 94.19 267 ILE B C 1
ATOM 4195 O O . ILE B 1 267 ? 18.75 9.797 0.272 1 94.19 267 ILE B O 1
ATOM 4199 N N . VAL B 1 268 ? 16.906 10.195 -0.979 1 93.56 268 VAL B N 1
ATOM 4200 C CA . VAL B 1 268 ? 17.141 11.633 -1.004 1 93.56 268 VAL B CA 1
ATOM 4201 C C . VAL B 1 268 ? 15.914 12.367 -0.467 1 93.56 268 VAL B C 1
ATOM 4203 O O . VAL B 1 268 ? 14.812 11.805 -0.45 1 93.56 268 VAL B O 1
ATOM 4206 N N . VAL B 1 269 ? 16.156 13.523 0.03 1 94.81 269 VAL B N 1
ATOM 4207 C CA . VAL B 1 269 ? 15.078 14.453 0.37 1 94.81 269 VAL B CA 1
ATOM 4208 C C . VAL B 1 269 ? 15.148 15.68 -0.532 1 94.81 269 VAL B C 1
ATOM 4210 O O . VAL B 1 269 ? 16.234 16.156 -0.851 1 94.81 269 VAL B O 1
ATOM 4213 N N . ARG B 1 270 ? 13.961 16.078 -0.977 1 93.12 270 ARG B N 1
ATOM 4214 C CA . ARG B 1 270 ? 13.844 17.234 -1.861 1 93.12 270 ARG B CA 1
ATOM 4215 C C . ARG B 1 270 ? 12.922 18.281 -1.265 1 93.12 270 ARG B C 1
ATOM 4217 O O . ARG B 1 270 ? 11.875 17.953 -0.707 1 93.12 270 ARG B O 1
ATOM 4224 N N . ARG B 1 271 ? 13.367 19.5 -1.39 1 92.75 271 ARG B N 1
ATOM 4225 C CA . ARG B 1 271 ? 12.562 20.641 -0.978 1 92.75 271 ARG B CA 1
ATOM 4226 C C . ARG B 1 271 ? 12.25 21.547 -2.164 1 92.75 271 ARG B C 1
ATOM 4228 O O . ARG B 1 271 ? 13.164 22.031 -2.84 1 92.75 271 ARG B O 1
ATOM 4235 N N . HIS B 1 272 ? 10.93 21.688 -2.373 1 89.69 272 HIS B N 1
ATOM 4236 C CA . HIS B 1 272 ? 10.539 22.594 -3.447 1 89.69 272 HIS B CA 1
ATOM 4237 C C . HIS B 1 272 ? 11 24.016 -3.162 1 89.69 272 HIS B C 1
ATOM 4239 O O . HIS B 1 272 ? 10.93 24.484 -2.021 1 89.69 272 HIS B O 1
ATOM 4245 N N . HIS B 1 273 ? 11.32 24.734 -4.238 1 88.25 273 HIS B N 1
ATOM 4246 C CA . HIS B 1 273 ? 11.836 26.094 -4.086 1 88.25 273 HIS B CA 1
ATOM 4247 C C . HIS B 1 273 ? 10.805 27 -3.43 1 88.25 273 HIS B C 1
ATOM 4249 O O . HIS B 1 273 ? 11.164 27.906 -2.668 1 88.25 273 HIS B O 1
ATOM 4255 N N . ARG B 1 274 ? 9.617 26.781 -3.633 1 81.31 274 ARG B N 1
ATOM 4256 C CA . ARG B 1 274 ? 8.562 27.609 -3.066 1 81.31 274 ARG B CA 1
ATOM 4257 C C . ARG B 1 274 ? 8.484 27.438 -1.551 1 81.31 274 ARG B C 1
ATOM 4259 O O . ARG B 1 274 ? 7.922 28.297 -0.856 1 81.31 274 ARG B O 1
ATOM 4266 N N . ALA B 1 275 ? 9.062 26.344 -1.048 1 86.25 275 ALA B N 1
ATOM 4267 C CA . ALA B 1 275 ? 8.977 26.062 0.382 1 86.25 275 ALA B CA 1
ATOM 4268 C C . ALA B 1 275 ? 10.297 26.359 1.081 1 86.25 275 ALA B C 1
ATOM 4270 O O . ALA B 1 275 ? 10.484 26.016 2.252 1 86.25 275 ALA B O 1
ATOM 4271 N N . ARG B 1 276 ? 11.172 27.016 0.436 1 86.5 276 ARG B N 1
ATOM 4272 C CA . ARG B 1 276 ? 12.5 27.281 0.978 1 86.5 276 ARG B CA 1
ATOM 4273 C C . ARG B 1 276 ? 12.406 28.109 2.26 1 86.5 276 ARG B C 1
ATOM 4275 O O . ARG B 1 276 ? 13.188 27.906 3.191 1 86.5 276 ARG B O 1
ATOM 4282 N N . ASN B 1 277 ? 11.43 29 2.27 1 84.25 277 ASN B N 1
ATOM 4283 C CA . ASN B 1 277 ? 11.328 29.891 3.42 1 84.25 277 ASN B CA 1
ATOM 4284 C C . ASN B 1 277 ? 10.195 29.469 4.355 1 84.25 277 ASN B C 1
ATOM 4286 O O . ASN B 1 277 ? 9.828 30.219 5.262 1 84.25 277 ASN B O 1
ATOM 4290 N N . ASN B 1 278 ? 9.656 28.375 4.074 1 87 278 ASN B N 1
ATOM 4291 C CA . ASN B 1 278 ? 8.609 27.844 4.945 1 87 278 ASN B CA 1
ATOM 4292 C C . ASN B 1 278 ? 9.195 27.188 6.188 1 87 278 ASN B C 1
ATOM 4294 O O . ASN B 1 278 ? 9.906 26.188 6.082 1 87 278 ASN B O 1
ATOM 4298 N N . VAL B 1 279 ? 8.914 27.719 7.34 1 88.31 279 VAL B N 1
ATOM 4299 C CA . VAL B 1 279 ? 9.508 27.297 8.602 1 88.31 279 VAL B CA 1
ATOM 4300 C C . VAL B 1 279 ? 9.102 25.859 8.898 1 88.31 279 VAL B C 1
ATOM 4302 O O . VAL B 1 279 ? 9.914 25.062 9.398 1 88.31 279 VAL B O 1
ATOM 4305 N N . VAL B 1 280 ? 7.836 25.531 8.609 1 90.06 280 VAL B N 1
ATOM 4306 C CA . VAL B 1 280 ? 7.348 24.172 8.891 1 90.06 280 VAL B CA 1
ATOM 4307 C C . VAL B 1 280 ? 8.047 23.172 7.973 1 90.06 280 VAL B C 1
ATOM 4309 O O . VAL B 1 280 ? 8.43 22.094 8.406 1 90.06 280 VAL B O 1
ATOM 4312 N N . ALA B 1 281 ? 8.273 23.562 6.746 1 92.38 281 ALA B N 1
ATOM 4313 C CA . ALA B 1 281 ? 9 22.703 5.812 1 92.38 281 ALA B CA 1
ATOM 4314 C C . ALA B 1 281 ? 10.43 22.453 6.293 1 92.38 281 ALA B C 1
ATOM 4316 O O . ALA B 1 281 ? 10.938 21.328 6.211 1 92.38 281 ALA B O 1
ATOM 4317 N N . GLY B 1 282 ? 11.039 23.547 6.762 1 93.75 282 GLY B N 1
ATOM 4318 C CA . GLY B 1 282 ? 12.367 23.391 7.324 1 93.75 282 GLY B CA 1
ATOM 4319 C C . GLY B 1 282 ? 12.422 22.453 8.508 1 93.75 282 GLY B C 1
ATOM 4320 O O . GLY B 1 282 ? 13.328 21.625 8.609 1 93.75 282 GLY B O 1
ATOM 4321 N N . ARG B 1 283 ? 11.477 22.547 9.359 1 94.31 283 ARG B N 1
ATOM 4322 C CA . ARG B 1 283 ? 11.398 21.688 10.523 1 94.31 283 ARG B CA 1
ATOM 4323 C C . ARG B 1 283 ? 11.172 20.234 10.109 1 94.31 283 ARG B C 1
ATOM 4325 O O . ARG B 1 283 ? 11.781 19.312 10.68 1 94.31 283 ARG B O 1
ATOM 4332 N N . VAL B 1 284 ? 10.336 19.984 9.141 1 96.25 284 VAL B N 1
ATOM 4333 C CA . VAL B 1 284 ? 10.094 18.641 8.617 1 96.25 284 VAL B CA 1
ATOM 4334 C C . VAL B 1 284 ? 11.398 18.047 8.102 1 96.25 284 VAL B C 1
ATOM 4336 O O . VAL B 1 284 ? 11.711 16.891 8.398 1 96.25 284 VAL B O 1
ATOM 4339 N N . LEU B 1 285 ? 12.172 18.828 7.41 1 96.44 285 LEU B N 1
ATOM 4340 C CA . LEU B 1 285 ? 13.445 18.359 6.867 1 96.44 285 LEU B CA 1
ATOM 4341 C C . LEU B 1 285 ? 14.398 17.953 7.988 1 96.44 285 LEU B C 1
ATOM 4343 O O . LEU B 1 285 ? 15.07 16.938 7.895 1 96.44 285 LEU B O 1
ATOM 4347 N N . GLU B 1 286 ? 14.43 18.766 8.961 1 96.56 286 GLU B N 1
ATOM 4348 C CA . GLU B 1 286 ? 15.281 18.469 10.117 1 96.56 286 GLU B CA 1
ATOM 4349 C C . GLU B 1 286 ? 14.898 17.141 10.766 1 96.56 286 GLU B C 1
ATOM 4351 O O . GLU B 1 286 ? 15.766 16.344 11.102 1 96.56 286 GLU B O 1
ATOM 4356 N N . LEU B 1 287 ? 13.641 16.969 10.953 1 97.44 287 LEU B N 1
ATOM 4357 C CA . LEU B 1 287 ? 13.148 15.766 11.609 1 97.44 287 LEU B CA 1
ATOM 4358 C C . LEU B 1 287 ? 13.398 14.531 10.742 1 97.44 287 LEU B C 1
ATOM 4360 O O . LEU B 1 287 ? 13.742 13.469 11.258 1 97.44 287 LEU B O 1
ATOM 4364 N N . ILE B 1 288 ? 13.203 14.656 9.43 1 97.25 288 ILE B N 1
ATOM 4365 C CA . ILE B 1 288 ? 13.477 13.555 8.516 1 97.25 288 ILE B CA 1
ATOM 4366 C C . ILE B 1 288 ? 14.945 13.164 8.602 1 97.25 288 ILE B C 1
ATOM 4368 O O . ILE B 1 288 ? 15.281 11.977 8.656 1 97.25 288 ILE B O 1
ATOM 4372 N N . HIS B 1 289 ? 15.797 14.141 8.617 1 96.12 289 HIS B N 1
ATOM 4373 C CA . HIS B 1 289 ? 17.219 13.891 8.75 1 96.12 289 HIS B CA 1
ATOM 4374 C C . HIS B 1 289 ? 17.531 13.156 10.047 1 96.12 289 HIS B C 1
ATOM 4376 O O . HIS B 1 289 ? 18.344 12.219 10.062 1 96.12 289 HIS B O 1
ATOM 4382 N N . GLN B 1 290 ? 16.938 13.547 11.094 1 96 290 GLN B N 1
ATOM 4383 C CA . GLN B 1 290 ? 17.125 12.906 12.391 1 96 290 GLN B CA 1
ATOM 4384 C C . GLN B 1 290 ? 16.703 11.445 12.352 1 96 290 GLN B C 1
ATOM 4386 O O . GLN B 1 290 ? 17.391 10.578 12.898 1 96 290 GLN B O 1
ATOM 4391 N N . GLN B 1 291 ? 15.57 11.211 11.688 1 95.25 291 GLN B N 1
ATOM 4392 C CA . GLN B 1 291 ? 15.094 9.836 11.578 1 95.25 291 GLN B CA 1
ATOM 4393 C C . GLN B 1 291 ? 16.047 8.984 10.758 1 95.25 291 GLN B C 1
ATOM 4395 O O . GLN B 1 291 ? 16.312 7.824 11.102 1 95.25 291 GLN B O 1
ATOM 4400 N N . ALA B 1 292 ? 16.562 9.555 9.672 1 94.94 292 ALA B N 1
ATOM 4401 C CA . ALA B 1 292 ? 17.516 8.836 8.836 1 94.94 292 ALA B CA 1
ATOM 4402 C C . ALA B 1 292 ? 18.766 8.469 9.617 1 94.94 292 ALA B C 1
ATOM 4404 O O . ALA B 1 292 ? 19.266 7.34 9.523 1 94.94 292 ALA B O 1
ATOM 4405 N N . VAL B 1 293 ? 19.266 9.359 10.422 1 93.19 293 VAL B N 1
ATOM 4406 C CA . VAL B 1 293 ? 20.453 9.133 11.234 1 93.19 293 VAL B CA 1
ATOM 4407 C C . VAL B 1 293 ? 20.172 8.07 12.289 1 93.19 293 VAL B C 1
ATOM 4409 O O . VAL B 1 293 ? 21.031 7.219 12.57 1 93.19 293 VAL B O 1
ATOM 4412 N N . ARG B 1 294 ? 19.016 8.094 12.836 1 91.06 294 ARG B N 1
ATOM 4413 C CA . ARG B 1 294 ? 18.641 7.148 13.883 1 91.06 294 ARG B CA 1
ATOM 4414 C C . ARG B 1 294 ? 18.562 5.727 13.336 1 91.06 294 ARG B C 1
ATOM 4416 O O . ARG B 1 294 ? 18.984 4.777 13.992 1 91.06 294 ARG B O 1
ATOM 4423 N N . THR B 1 295 ? 18 5.664 12.141 1 89.88 295 THR B N 1
ATOM 4424 C CA . THR B 1 295 ? 17.734 4.34 11.586 1 89.88 295 THR B CA 1
ATOM 4425 C C . THR B 1 295 ? 18.984 3.785 10.906 1 89.88 295 THR B C 1
ATOM 4427 O O . THR B 1 295 ? 19.203 2.57 10.883 1 89.88 295 THR B O 1
ATOM 4430 N N . HIS B 1 296 ? 19.828 4.598 10.219 1 89 296 HIS B N 1
ATOM 4431 C CA . HIS B 1 296 ? 20.922 4.113 9.391 1 89 296 HIS B CA 1
ATOM 4432 C C . HIS B 1 296 ? 22.266 4.609 9.914 1 89 296 HIS B C 1
ATOM 4434 O O . HIS B 1 296 ? 23.312 4.195 9.422 1 89 296 HIS B O 1
ATOM 4440 N N . GLY B 1 297 ? 22.312 5.344 10.867 1 81.62 297 GLY B N 1
ATOM 4441 C CA . GLY B 1 297 ? 23.562 5.992 11.273 1 81.62 297 GLY B CA 1
ATOM 4442 C C . GLY B 1 297 ? 23.875 7.223 10.445 1 81.62 297 GLY B C 1
ATOM 4443 O O . GLY B 1 297 ? 23.188 7.516 9.469 1 81.62 297 GLY B O 1
ATOM 4444 N N . PRO B 1 298 ? 24.75 8.141 10.859 1 71.75 298 PRO B N 1
ATOM 4445 C CA . PRO B 1 298 ? 25.078 9.375 10.148 1 71.75 298 PRO B CA 1
ATOM 4446 C C . PRO B 1 298 ? 25.625 9.125 8.75 1 71.75 298 PRO B C 1
ATOM 4448 O O . PRO B 1 298 ? 26.266 8.094 8.508 1 71.75 298 PRO B O 1
ATOM 4451 N N . ALA B 1 299 ? 25.047 9.891 7.695 1 62.53 299 ALA B N 1
ATOM 4452 C CA . ALA B 1 299 ? 25.547 9.742 6.332 1 62.53 299 ALA B CA 1
ATOM 4453 C C . ALA B 1 299 ? 27.078 9.867 6.289 1 62.53 299 ALA B C 1
ATOM 4455 O O . ALA B 1 299 ? 27.656 10.656 7.035 1 62.53 299 ALA B O 1
ATOM 4456 N N . VAL B 1 300 ? 27.781 8.969 5.883 1 48.78 300 VAL B N 1
ATOM 4457 C CA . VAL B 1 300 ? 29.234 9.117 5.797 1 48.78 300 VAL B CA 1
ATOM 4458 C C . VAL B 1 300 ? 29.578 10.391 5.027 1 48.78 300 VAL B C 1
ATOM 4460 O O . VAL B 1 300 ? 30.422 11.18 5.465 1 48.78 300 VAL B O 1
ATOM 4463 N N . GLY B 1 301 ? 29.531 10.633 3.668 1 38.88 301 GLY B N 1
ATOM 4464 C CA . GLY B 1 301 ? 30.25 11.633 2.9 1 38.88 301 GLY B CA 1
ATOM 4465 C C . GLY B 1 301 ? 29.641 13.016 3.004 1 38.88 301 GLY B C 1
ATOM 4466 O O . GLY B 1 301 ? 29.25 13.602 1.995 1 38.88 301 GLY B O 1
ATOM 4467 N N . ALA B 1 302 ? 28.844 13.531 3.699 1 31.94 302 ALA B N 1
ATOM 4468 C CA . ALA B 1 302 ? 28.797 14.992 3.605 1 31.94 302 ALA B CA 1
ATOM 4469 C C . ALA B 1 302 ? 30.203 15.586 3.66 1 31.94 302 ALA B C 1
ATOM 4471 O O . ALA B 1 302 ? 30.938 15.375 4.625 1 31.94 302 ALA B O 1
ATOM 4472 N N . LEU B 1 303 ? 30.906 15.766 2.549 1 25.36 303 LEU B N 1
ATOM 4473 C CA . LEU B 1 303 ? 32 16.719 2.5 1 25.36 303 LEU B CA 1
ATOM 4474 C C . LEU B 1 303 ? 31.672 17.984 3.275 1 25.36 303 LEU B C 1
ATOM 4476 O O . LEU B 1 303 ? 30.609 18.578 3.074 1 25.36 303 LEU B O 1
ATOM 4480 N N . ALA B 1 304 ? 32.281 18.312 4.359 1 23.14 304 ALA B N 1
ATOM 4481 C CA . ALA B 1 304 ? 32.656 19.656 4.773 1 23.14 304 ALA B CA 1
ATOM 4482 C C . ALA B 1 304 ? 33.25 20.438 3.609 1 23.14 304 ALA B C 1
ATOM 4484 O O . ALA B 1 304 ? 34.062 19.906 2.846 1 23.14 304 ALA B O 1
#

InterPro domains:
  IPR000847 LysR, HTH, N-terminal domain [PF00126] (6-62)
  IPR000847 LysR, HTH, N-terminal domain [PS50931] (2-59)
  IPR005119 LysR, substrate-binding [PF03466] (88-291)
  IPR011991 ArsR-like helix-turn-helix domain [cd00090] (3-56)
  IPR036388 Winged helix-like DNA-binding domain superfamily [G3DSA:1.10.10.10] (1-80)
  IPR036390 Winged helix DNA-binding domain superfamily [SSF46785] (1-112)

Solvent-accessible surface area (backbone atoms only — not comparable to full-atom values): 32261 Å² total; per-residue (Å²): 130,86,54,65,69,38,51,51,50,46,37,36,26,53,72,54,30,19,52,59,48,22,9,63,60,68,72,50,49,43,66,54,45,51,49,39,47,52,50,46,26,59,74,70,70,44,72,35,65,42,78,50,88,97,35,36,42,56,31,74,60,22,46,48,50,39,57,54,40,46,56,47,48,52,45,42,52,47,41,47,53,44,46,51,15,56,70,66,72,36,39,61,76,46,32,39,29,26,36,68,44,52,43,61,68,42,40,26,61,42,48,24,51,44,48,68,76,37,66,60,43,38,49,47,54,43,50,52,89,71,60,50,91,83,50,79,79,46,37,32,34,43,46,54,67,87,51,93,68,72,74,61,82,53,40,51,76,44,80,56,45,75,46,48,40,30,35,38,31,22,54,83,38,78,65,49,77,37,74,56,40,49,68,54,78,49,47,85,44,50,27,37,35,40,42,65,80,59,45,61,66,51,49,53,47,50,51,47,36,41,75,55,72,42,70,79,45,64,56,38,46,27,72,33,57,68,48,30,51,47,26,13,41,47,63,57,28,31,37,75,45,50,59,64,59,52,75,74,71,61,79,50,45,31,76,24,42,43,37,82,86,52,51,66,50,39,36,27,39,33,37,22,60,88,34,69,81,34,65,68,54,52,51,51,51,52,42,50,52,52,41,45,32,71,74,70,43,72,58,77,78,73,77,127,130,86,55,65,69,38,50,51,50,47,36,36,24,53,71,56,29,20,53,60,50,20,9,63,67,68,72,49,50,43,68,56,45,51,47,38,47,53,49,46,25,60,75,71,70,45,70,35,64,42,79,50,90,96,35,36,41,55,30,75,61,22,46,50,48,39,57,54,39,47,58,48,49,51,44,41,50,46,42,46,52,44,45,51,16,56,71,67,71,35,37,59,76,45,32,37,29,25,35,68,45,53,43,62,68,40,41,26,61,43,49,25,51,43,48,68,76,37,66,58,44,38,49,47,52,40,48,53,88,72,59,50,91,83,50,79,79,46,37,32,33,43,47,55,66,87,51,90,68,74,72,62,82,53,40,50,74,44,81,56,42,74,45,48,40,29,35,38,29,22,55,82,39,78,64,46,76,38,74,56,40,49,68,56,78,49,46,85,46,49,28,38,36,40,44,67,81,60,46,62,67,51,49,53,50,50,51,47,36,33,74,52,72,40,69,78,45,64,56,38,46,27,70,32,57,67,49,30,52,46,26,12,42,45,64,58,29,30,36,76,44,50,59,62,58,51,76,74,70,59,79,49,46,32,74,22,42,43,37,83,86,52,51,65,50,38,35,27,39,32,35,22,59,90,33,70,82,34,65,68,55,50,50,51,53,53,43,50,51,51,42,46,31,70,74,70,43,72,60,79,78,73,78,128

Nearest PDB structures (foldseek):
  7dwn-assembly1_D  TM=5.743E-01  e=1.597E-15  Aliivibrio fischeri ES114
  4ab6-assembly1_A  TM=7.189E-01  e=1.257E-13  Neisseria meningitidis serogroup B
  3t1b-assembly1_C  TM=5.274E-01  e=3.433E-16  Vibrio cholerae
  3t1b-assembly1_B  TM=5.506E-01  e=1.806E-15  Vibrio cholerae
  3hhg-assembly1_D  TM=4.910E-01  e=3.433E-16  Neisseria meningitidis serogroup B

Foldseek 3Di:
DQDLVLLQLLLLQQVQQALVRSCVVVVHDSVVSVVSQVVNCVVVVHQQWDDDPPTIHGDPNNVVSNVVCVVVVVVVVVVVLVVVCVVVVFAEEAEEEEADLLCVQFVVVLVVVLCVVRVRYHYHYYYPLPDDPPDDDGQKYKDWPPFDDDPCPQKDKDWQDKFFKWKKAFCPDPLQPDQEEALLVCQPWAEEAAAPSCGPVVVLVQVSNVVSPHGHHHPYYHHHLVVRLVCRQVPVTMYIDTPSNVPDRDPGMHIHHHDPVTRMIIMMMIGGNVCPPPPSSVSSVVSSSVSSCVVPNGHPDPDD/DQDLVLLQLLLLQQVQQALVRSCVVVVHDSVVSVVSQVVNCVVVVHQQWDDDPPTIHGDPNNVVSNVVCVVVVVVVVVVCLVVVCVVVVFAEEAEEEEADLLCVQFVVVLVVVLCVVRVRYHYHYYYPLPDDPPDDDGQKYKDWPPFDDDPCPQKDKDWQAKFFKWKKAFCPDPLQPDQEEALLVCQPWAEEAAAPSCGPVVVLVQVSSVVSPHGHHHPYYHHHLVVRLVCRQVPVTMYIDTPSNVPDRDPGMHIHHHDPVTRMIIMMMIGGNVCPPPPSSVSSVVSSSVSSCVVPNGHPDPDD

pLDDT: mean 81.39, std 15.44, range [23.14, 97.5]